Protein 3ORJ (pdb70)

CATH classification: 2.60.40.10 (+1 more: 2.60.40.10)

B-factor: mean 61.46, std 26.04, range [21.74, 160.17]

Radius of gyration: 27.43 Å; Cα contacts (8 Å, |Δi|>4): 1087; chains: 1; bounding box: 49×44×92 Å

Nearest PDB structures (foldseek):
  3orj-assembly1_A  TM=1.002E+00  e=1.868E-91  Bacteroides ovatus ATCC 8483
  6d2y-assembly1_A  TM=6.689E-01  e=2.861E-20  Segatella baroniae B14
  5e7g-assembly1_A  TM=4.702E-01  e=6.799E-18  Bacteroides ovatus ATCC 8483
  8v2a-assembly1_C  TM=4.399E-01  e=8.830E-04  Homo sapiens
  1tme-assembly1_1  TM=2.461E-01  e=1.144E+00  Theiler's encephalomyelitis virus (STRAIN DA)

Solvent-accessible surface area: 19318 Å² total

Sequence (424 aa):
DDNGGSSVNITGIYLEDAKSNVPDRLVDFARLGQLIRIEGEGFNGLKKVYINGYNCYFNPVFVSNKSFLVSVNSKVPTTEADENVRNTIRLVKDGGEYVYDFQIRAAAPSITKISNCPNVGEPIIVYGSGLTEIAKVVFPGNVVVTEGIISDLLDGEYFVDPAGVSEEGGSIFVEGSNGGAYSPAYFNYKKGLLLNFDGVGAQGAWGDSESIQTTELESASIGEGNVSQGAYCRLPLERQLPVAAAKNRCAEVWTAGNGTDPDWLTLGVPAETPVAECAIQFEIYVPEPWSESGFLKICGQNGFNGGEWERDCYNYVPWLVDGKIVPFQTTGWQTVTVPFSEFYKSKASSGAWTTFADVTATRASASYANFGFYFENSDITLDKITGASSDKETEFLSKATSVKIYIDNWRVVPLTKPEYTDFPD

Foldseek 3Di:
DLQDADLPDFDFKFWADPPDPCRTHTDQEEAAQTKIKTFAFNCQQWDFKAQLHHTWDFDNVQDHGGIGITHRHNPRDELPRDPVSHQWIKIDGPVGIDIDGGQYAYAAWEWEDKFALADAQFDIKTFTFRQAAWQWKAWAVRRIDRPDKQADSRRGIIHGHPDHDCCFFWMWIQGSRGIFIAFTSRNLNLFFQFFLPPRFAKADDDDDQAADNVRWDAPWDFDRGTRDGIWHKPPGPSLPFPDQAWWSSHKIWTNWPPGGDQSCRSPFHQAAWLQFKWKKKWKAFADWDWLWKWKKWDQFPPDPTPDLAAQIAIGDPLQDPNDGHTDHHRGITMDTGRSCQGNQCVDDPLHGTGVNSSSVCLVPGPTRITIMGIGTRKDFVCSRPPVPPRRPRIRRGGTHDTIMIIRRTGMGGRDTDDDDPDDD

Secondary structure (DSSP, 8-state):
-TT-S----EEEEEEE-TTSSSSEEEESEEETT-EEEEEES--TT--EEEETTEE--B-GGG--SSEEEEE--TT--STTS-TTTTTEEEEEETTEEEEEE-EEE-SPPEEEEES----TT----EEEE--TT--EEEETTTEEE-SS----TTSSB----TT--TT-B--EEEETTEEEE--S-BT-GGGEEE-SSSSS-EE--S------TTS-B-S---SSS---SSBEEES-GGGPSB-TTEEEEEEEEE--TTTSPPGGGSS--TT-BGGGEEEEEEEE--S-B-SS-EEEEESSS---SS--SSSEEEE-TTBSSSSB--B--SS-EEEEEEGGGSGGGG-SSS---BHHHHHHHHHH-S----EEEEEE--EETTTTS-TTTTTT-EE----B---EEEEEEEEEE-------SS--

Structure (mmCIF, N/CA/C/O backbone):
data_3ORJ
#
_entry.id   3ORJ
#
_cell.length_a   58.456
_cell.length_b   71.962
_cell.length_c   120.806
_cell.angle_alpha   90.000
_cell.angle_beta   90.000
_cell.angle_gamma   90.000
#
_symmetry.space_group_name_H-M   'P 21 21 21'
#
loop_
_entity.id
_entity.type
_entity.pdbx_description
1 polymer 'sugar-binding protein'
2 non-polymer 'ZINC ION'
3 non-polymer 'CHLORIDE ION'
4 non-polymer 1,2-ETHANEDIOL
5 water water
#
loop_
_atom_site.group_PDB
_atom_site.id
_atom_site.type_symbol
_atom_site.label_atom_id
_atom_site.label_alt_id
_atom_site.label_comp_id
_atom_site.label_asym_id
_atom_site.label_entity_id
_atom_site.label_seq_id
_atom_site.pdbx_PDB_ins_code
_atom_site.Cartn_x
_atom_site.Cartn_y
_atom_site.Cartn_z
_atom_site.occupancy
_atom_site.B_iso_or_equiv
_atom_site.auth_seq_id
_atom_site.auth_comp_id
_atom_site.auth_asym_id
_atom_site.auth_atom_id
_atom_site.pdbx_PDB_model_num
ATOM 1 N N . ASP A 1 5 ? 50.002 25.630 86.634 1.00 94.28 33 ASP A N 1
ATOM 2 C CA . ASP A 1 5 ? 51.299 24.968 86.759 1.00 93.15 33 ASP A CA 1
ATOM 3 C C . ASP A 1 5 ? 51.386 23.757 85.820 1.00 93.87 33 ASP A C 1
ATOM 4 O O . ASP A 1 5 ? 50.528 22.873 85.855 1.00 93.50 33 ASP A O 1
ATOM 9 N N . ASP A 1 6 ? 52.411 23.749 84.948 1.00 87.95 34 ASP A N 1
ATOM 10 C CA . ASP A 1 6 ? 52.660 22.675 83.980 1.00 84.99 34 ASP A CA 1
ATOM 11 C C . ASP A 1 6 ? 53.272 21.431 84.648 1.00 84.11 34 ASP A C 1
ATOM 12 O O . ASP A 1 6 ? 53.181 20.344 84.078 1.00 81.54 34 ASP A O 1
ATOM 17 N N . ASN A 1 7 ? 53.881 21.587 85.851 1.00 80.28 35 ASN A N 1
ATOM 18 C CA . ASN A 1 7 ? 54.541 20.497 86.583 1.00 79.34 35 ASN A CA 1
ATOM 19 C C . ASN A 1 7 ? 53.605 19.783 87.584 1.00 79.97 35 ASN A C 1
ATOM 20 O O . ASN A 1 7 ? 54.030 18.843 88.266 1.00 79.20 35 ASN A O 1
ATOM 25 N N . GLY A 1 8 ? 52.332 20.174 87.583 1.00 74.71 36 GLY A N 1
ATOM 26 C CA . GLY A 1 8 ? 51.295 19.553 88.397 1.00 74.62 36 GLY A CA 1
ATOM 27 C C . GLY A 1 8 ? 50.689 18.356 87.690 1.00 75.69 36 GLY A C 1
ATOM 28 O O . GLY A 1 8 ? 51.097 18.014 86.579 1.00 73.87 36 GLY A O 1
ATOM 29 N N . GLY A 1 9 ? 49.711 17.724 88.324 1.00 71.74 37 GLY A N 1
ATOM 30 C CA . GLY A 1 9 ? 49.051 16.547 87.768 1.00 70.45 37 GLY A CA 1
ATOM 31 C C . GLY A 1 9 ? 49.530 15.242 88.379 1.00 72.75 37 GLY A C 1
ATOM 32 O O . GLY A 1 9 ? 50.466 15.225 89.197 1.00 71.72 37 GLY A O 1
ATOM 33 N N . SER A 1 10 ? 48.886 14.129 87.973 1.00 68.29 38 SER A N 1
ATOM 34 C CA . SER A 1 10 ? 49.203 12.787 88.464 1.00 68.67 38 SER A CA 1
ATOM 35 C C . SER A 1 10 ? 50.505 12.234 87.867 1.00 69.89 38 SER A C 1
ATOM 36 O O . SER A 1 10 ? 51.080 12.831 86.962 1.00 67.43 38 SER A O 1
ATOM 39 N N . SER A 1 11 ? 50.955 11.092 88.406 1.00 67.20 39 SER A N 1
ATOM 40 C CA . SER A 1 11 ? 52.139 10.326 88.013 1.00 66.17 39 SER A CA 1
ATOM 41 C C . SER A 1 11 ? 51.756 9.234 87.000 1.00 68.94 39 SER A C 1
ATOM 42 O O . SER A 1 11 ? 52.627 8.522 86.497 1.00 69.76 39 SER A O 1
ATOM 45 N N . VAL A 1 12 ? 50.454 9.091 86.715 1.00 63.21 40 VAL A N 1
ATOM 46 C CA . VAL A 1 12 ? 49.976 8.081 85.782 1.00 61.96 40 VAL A CA 1
ATOM 47 C C . VAL A 1 12 ? 49.895 8.740 84.414 1.00 59.92 40 VAL A C 1
ATOM 48 O O . VAL A 1 12 ? 49.172 9.728 84.247 1.00 59.81 40 VAL A O 1
ATOM 60 N N . ASN A 1 14 ? 49.094 9.885 80.716 1.00 45.70 42 ASN A N 1
ATOM 61 C CA . ASN A 1 14 ? 47.868 10.043 79.964 1.00 44.79 42 ASN A CA 1
ATOM 62 C C . ASN A 1 14 ? 48.056 11.070 78.867 1.00 45.89 42 ASN A C 1
ATOM 63 O O . ASN A 1 14 ? 48.642 12.108 79.131 1.00 47.00 42 ASN A O 1
ATOM 68 N N . ILE A 1 15 ? 47.553 10.815 77.656 1.00 40.74 43 ILE A N 1
ATOM 69 C CA . ILE A 1 15 ? 47.629 11.811 76.569 1.00 39.17 43 ILE A CA 1
ATOM 70 C C . ILE A 1 15 ? 46.218 12.354 76.340 1.00 47.47 43 ILE A C 1
ATOM 71 O O . ILE A 1 15 ? 45.321 11.565 76.082 1.00 48.54 43 ILE A O 1
ATOM 76 N N . THR A 1 16 ? 46.024 13.692 76.396 1.00 47.02 44 THR A N 1
ATOM 77 C CA . THR A 1 16 ? 44.706 14.307 76.176 1.00 47.91 44 THR A CA 1
ATOM 78 C C . THR A 1 16 ? 44.572 14.879 74.773 1.00 50.87 44 THR A C 1
ATOM 79 O O . THR A 1 16 ? 43.476 14.860 74.216 1.00 52.53 44 THR A O 1
ATOM 83 N N . GLY A 1 17 ? 45.679 15.346 74.203 1.00 45.44 45 GLY A N 1
ATOM 84 C CA . GLY A 1 17 ? 45.703 15.910 72.860 1.00 42.99 45 GLY A CA 1
ATOM 85 C C . GLY A 1 17 ? 47.111 16.022 72.326 1.00 45.60 45 GLY A C 1
ATOM 86 O O . GLY A 1 17 ? 48.057 16.060 73.104 1.00 47.08 45 GLY A O 1
ATOM 87 N N . ILE A 1 18 ? 47.255 16.041 70.996 1.00 40.47 46 ILE A N 1
ATOM 88 C CA . ILE A 1 18 ? 48.521 16.216 70.285 1.00 39.62 46 ILE A CA 1
ATOM 89 C C . ILE A 1 18 ? 48.351 17.431 69.394 1.00 43.24 46 ILE A C 1
ATOM 90 O O . ILE A 1 18 ? 47.311 17.586 68.751 1.00 42.41 46 ILE A O 1
ATOM 95 N N . TYR A 1 19 ? 49.344 18.328 69.440 1.00 39.92 47 TYR A N 1
ATOM 96 C CA . TYR A 1 19 ? 49.376 19.606 68.723 1.00 39.51 47 TYR A CA 1
ATOM 97 C C . TYR A 1 19 ? 50.530 19.658 67.712 1.00 41.10 47 TYR A C 1
ATOM 98 O O . TYR A 1 19 ? 51.582 19.092 67.965 1.00 40.84 47 TYR A O 1
ATOM 107 N N . LEU A 1 20 ? 50.364 20.381 66.608 1.00 36.71 48 LEU A N 1
ATOM 108 C CA . LEU A 1 20 ? 51.444 20.546 65.629 1.00 35.31 48 LEU A CA 1
ATOM 109 C C . LEU A 1 20 ? 52.060 21.872 65.883 1.00 43.71 48 LEU A C 1
ATOM 110 O O . LEU A 1 20 ? 51.333 22.856 65.971 1.00 43.81 48 LEU A O 1
ATOM 115 N N . GLU A 1 21 ? 53.396 21.912 66.023 1.00 44.57 49 GLU A N 1
ATOM 116 C CA . GLU A 1 21 ? 54.138 23.150 66.233 1.00 47.01 49 GLU A CA 1
ATOM 117 C C . GLU A 1 21 ? 54.683 23.606 64.908 1.00 53.57 49 GLU A C 1
ATOM 118 O O . GLU A 1 21 ? 55.478 22.896 64.298 1.00 52.54 49 GLU A O 1
ATOM 124 N N . ASP A 1 22 ? 54.194 24.749 64.420 1.00 53.64 50 ASP A N 1
ATOM 125 C CA . ASP A 1 22 ? 54.623 25.304 63.149 1.00 56.26 50 ASP A CA 1
ATOM 126 C C . ASP A 1 22 ? 54.662 26.811 63.255 1.00 68.23 50 ASP A C 1
ATOM 127 O O . ASP A 1 22 ? 53.610 27.453 63.290 1.00 69.23 50 ASP A O 1
ATOM 132 N N . ALA A 1 23 ? 55.885 27.374 63.308 1.00 69.74 51 ALA A N 1
ATOM 133 C CA . ALA A 1 23 ? 56.133 28.822 63.406 1.00 73.11 51 ALA A CA 1
ATOM 134 C C . ALA A 1 23 ? 55.526 29.588 62.216 1.00 80.55 51 ALA A C 1
ATOM 135 O O . ALA A 1 23 ? 55.042 30.710 62.393 1.00 83.18 51 ALA A O 1
ATOM 137 N N . LYS A 1 24 ? 55.525 28.956 61.027 1.00 75.85 52 LYS A N 1
ATOM 138 C CA . LYS A 1 24 ? 55.016 29.498 59.769 1.00 76.76 52 LYS A CA 1
ATOM 139 C C . LYS A 1 24 ? 53.495 29.244 59.585 1.00 79.36 52 LYS A C 1
ATOM 140 O O . LYS A 1 24 ? 53.004 29.296 58.449 1.00 78.92 52 LYS A O 1
ATOM 146 N N . SER A 1 25 ? 52.752 28.983 60.682 1.00 74.29 53 SER A N 1
ATOM 147 C CA . SER A 1 25 ? 51.317 28.706 60.586 1.00 72.92 53 SER A CA 1
ATOM 148 C C . SER A 1 25 ? 50.482 29.736 61.330 1.00 78.01 53 SER A C 1
ATOM 149 O O . SER A 1 25 ? 50.933 30.304 62.330 1.00 77.69 53 SER A O 1
ATOM 152 N N . ASN A 1 26 ? 49.238 29.950 60.826 1.00 75.16 54 ASN A N 1
ATOM 153 C CA . ASN A 1 26 ? 48.226 30.862 61.382 1.00 76.22 54 ASN A CA 1
ATOM 154 C C . ASN A 1 26 ? 47.802 30.389 62.795 1.00 76.76 54 ASN A C 1
ATOM 155 O O . ASN A 1 26 ? 47.503 31.212 63.670 1.00 78.30 54 ASN A O 1
ATOM 160 N N . VAL A 1 27 ? 47.803 29.054 63.005 1.00 68.57 55 VAL A N 1
ATOM 161 C CA . VAL A 1 27 ? 47.569 28.390 64.288 1.00 66.17 55 VAL A CA 1
ATOM 162 C C . VAL A 1 27 ? 48.907 27.706 64.575 1.00 67.28 55 VAL A C 1
ATOM 163 O O . VAL A 1 27 ? 49.152 26.603 64.071 1.00 65.05 55 VAL A O 1
ATOM 167 N N . PRO A 1 28 ? 49.853 28.418 65.231 1.00 63.64 56 PRO A N 1
ATOM 168 C CA . PRO A 1 28 ? 51.195 27.842 65.419 1.00 61.35 56 PRO A CA 1
ATOM 169 C C . PRO A 1 28 ? 51.226 26.644 66.378 1.00 59.68 56 PRO A C 1
ATOM 170 O O . PRO A 1 28 ? 52.143 25.851 66.266 1.00 58.44 56 PRO A O 1
ATOM 174 N N . ASP A 1 29 ? 50.240 26.513 67.289 1.00 53.94 57 ASP A N 1
ATOM 175 C CA . ASP A 1 29 ? 50.032 25.394 68.224 1.00 51.39 57 ASP A CA 1
ATOM 176 C C . ASP A 1 29 ? 48.614 24.891 67.918 1.00 54.36 57 ASP A C 1
ATOM 177 O O . ASP A 1 29 ? 47.628 25.377 68.488 1.00 57.00 57 ASP A O 1
ATOM 182 N N . ARG A 1 30 ? 48.516 23.983 66.928 1.00 47.82 58 ARG A N 1
ATOM 183 C CA . ARG A 1 30 ? 47.250 23.460 66.401 1.00 46.34 58 ARG A CA 1
ATOM 184 C C . ARG A 1 30 ? 46.938 22.038 66.840 1.00 47.78 58 ARG A C 1
ATOM 185 O O . ARG A 1 30 ? 47.708 21.144 66.509 1.00 47.59 58 ARG A O 1
ATOM 193 N N . LEU A 1 31 ? 45.747 21.816 67.458 1.00 42.98 59 LEU A N 1
ATOM 194 C CA . LEU A 1 31 ? 45.258 20.491 67.842 1.00 41.87 59 LEU A CA 1
ATOM 195 C C . LEU A 1 31 ? 44.976 19.699 66.577 1.00 45.87 59 LEU A C 1
ATOM 196 O O . LEU A 1 31 ? 44.198 20.154 65.737 1.00 48.30 59 LEU A O 1
ATOM 201 N N . VAL A 1 32 ? 45.661 18.552 66.410 1.00 39.51 60 VAL A N 1
ATOM 202 C CA . VAL A 1 32 ? 45.624 17.687 65.209 1.00 36.21 60 VAL A CA 1
ATOM 203 C C . VAL A 1 32 ? 45.265 16.219 65.531 1.00 38.88 60 VAL A C 1
ATOM 204 O O . VAL A 1 32 ? 45.450 15.758 66.658 1.00 38.08 60 VAL A O 1
ATOM 208 N N . ASP A 1 33 ? 44.751 15.492 64.522 1.00 37.30 61 ASP A N 1
ATOM 209 C CA . ASP A 1 33 ? 44.327 14.091 64.612 1.00 38.50 61 ASP A CA 1
ATOM 210 C C . ASP A 1 33 ? 45.298 13.138 63.915 1.00 40.01 61 ASP A C 1
ATOM 211 O O . ASP A 1 33 ? 45.070 11.925 63.878 1.00 39.11 61 ASP A O 1
ATOM 216 N N . PHE A 1 34 ? 46.364 13.697 63.339 1.00 33.98 62 PHE A N 1
ATOM 217 C CA . PHE A 1 34 ? 47.446 12.984 62.684 1.00 32.41 62 PHE A CA 1
ATOM 218 C C . PHE A 1 34 ? 48.664 13.874 62.714 1.00 36.13 62 PHE A C 1
ATOM 219 O O . PHE A 1 34 ? 48.539 15.091 62.862 1.00 35.49 62 PHE A O 1
ATOM 227 N N . ALA A 1 35 ? 49.825 13.282 62.452 1.00 33.58 63 ALA A N 1
ATOM 228 C CA . ALA A 1 35 ? 51.097 13.963 62.325 1.00 32.90 63 ALA A CA 1
ATOM 229 C C . ALA A 1 35 ? 51.815 13.351 61.144 1.00 37.21 63 ALA A C 1
ATOM 230 O O . ALA A 1 35 ? 51.572 12.183 60.819 1.00 36.82 63 ALA A O 1
ATOM 232 N N . ARG A 1 36 ? 52.652 14.148 60.464 1.00 33.93 64 ARG A N 1
ATOM 233 C CA . ARG A 1 36 ? 53.447 13.712 59.315 1.00 32.37 64 ARG A CA 1
ATOM 234 C C . ARG A 1 36 ? 54.892 13.628 59.713 1.00 36.49 64 ARG A C 1
ATOM 235 O O . ARG A 1 36 ? 55.308 14.288 60.677 1.00 37.15 64 ARG A O 1
ATOM 243 N N . LEU A 1 37 ? 55.660 12.828 58.992 1.00 33.46 65 LEU A N 1
ATOM 244 C CA . LEU A 1 37 ? 57.108 12.720 59.199 1.00 35.51 65 LEU A CA 1
ATOM 245 C C . LEU A 1 37 ? 57.791 14.107 59.145 1.00 39.75 65 LEU A C 1
ATOM 246 O O . LEU A 1 37 ? 57.383 14.975 58.362 1.00 40.07 65 LEU A O 1
ATOM 251 N N . GLY A 1 38 ? 58.784 14.308 60.000 1.00 34.72 66 GLY A N 1
ATOM 252 C CA . GLY A 1 38 ? 59.511 15.565 60.112 1.00 34.21 66 GLY A CA 1
ATOM 253 C C . GLY A 1 38 ? 58.823 16.628 60.952 1.00 40.05 66 GLY A C 1
ATOM 254 O O . GLY A 1 38 ? 59.440 17.640 61.264 1.00 42.33 66 GLY A O 1
ATOM 255 N N . GLN A 1 39 ? 57.545 16.427 61.344 1.00 36.46 67 GLN A N 1
ATOM 256 C CA . GLN A 1 39 ? 56.804 17.414 62.131 1.00 35.25 67 GLN A CA 1
ATOM 257 C C . GLN A 1 39 ? 57.173 17.402 63.607 1.00 39.75 67 GLN A C 1
ATOM 258 O O . GLN A 1 39 ? 57.499 16.355 64.164 1.00 39.16 67 GLN A O 1
ATOM 264 N N . LEU A 1 40 ? 57.107 18.579 64.233 1.00 35.95 68 LEU A N 1
ATOM 265 C CA . LEU A 1 40 ? 57.310 18.713 65.653 1.00 36.04 68 LEU A CA 1
ATOM 266 C C . LEU A 1 40 ? 55.958 18.746 66.292 1.00 36.18 68 LEU A C 1
ATOM 267 O O . LEU A 1 40 ? 55.138 19.598 65.951 1.00 34.81 68 LEU A O 1
ATOM 272 N N . ILE A 1 41 ? 55.685 17.784 67.174 1.00 32.66 69 ILE A N 1
ATOM 273 C CA . ILE A 1 41 ? 54.394 17.727 67.856 1.00 32.00 69 ILE A CA 1
ATOM 274 C C . ILE A 1 41 ? 54.567 17.994 69.345 1.00 37.77 69 ILE A C 1
ATOM 275 O O . ILE A 1 41 ? 55.634 17.745 69.905 1.00 36.35 69 ILE A O 1
ATOM 280 N N . ARG A 1 42 ? 53.521 18.566 69.963 1.00 34.40 70 ARG A N 1
ATOM 281 C CA . ARG A 1 42 ? 53.485 18.806 71.381 1.00 34.06 70 ARG A CA 1
ATOM 282 C C . ARG A 1 42 ? 52.481 17.841 71.908 1.00 39.03 70 ARG A C 1
ATOM 283 O O . ARG A 1 42 ? 51.351 17.848 71.447 1.00 38.73 70 ARG A O 1
ATOM 291 N N . ILE A 1 43 ? 52.899 16.971 72.836 1.00 37.78 71 ILE A N 1
ATOM 292 C CA . ILE A 1 43 ? 52.033 15.968 73.413 1.00 37.52 71 ILE A CA 1
ATOM 293 C C . ILE A 1 43 ? 51.599 16.493 74.766 1.00 43.49 71 ILE A C 1
ATOM 294 O O . ILE A 1 43 ? 52.425 16.815 75.617 1.00 43.60 71 ILE A O 1
ATOM 299 N N . GLU A 1 44 ? 50.283 16.636 74.924 1.00 41.89 72 GLU A N 1
ATOM 300 C CA . GLU A 1 44 ? 49.655 17.196 76.111 1.00 42.99 72 GLU A CA 1
ATOM 301 C C . GLU A 1 44 ? 48.924 16.114 76.879 1.00 47.80 72 GLU A C 1
ATOM 302 O O . GLU A 1 44 ? 48.297 15.243 76.275 1.00 46.89 72 GLU A O 1
ATOM 308 N N . GLY A 1 45 ? 49.009 16.178 78.208 1.00 45.93 73 GLY A N 1
ATOM 309 C CA . GLY A 1 45 ? 48.381 15.204 79.084 1.00 46.67 73 GLY A CA 1
ATOM 310 C C . GLY A 1 45 ? 48.820 15.302 80.526 1.00 52.60 73 GLY A C 1
ATOM 311 O O . GLY A 1 45 ? 48.699 16.366 81.139 1.00 54.75 73 GLY A O 1
ATOM 312 N N . GLU A 1 46 ? 49.333 14.180 81.077 1.00 47.88 74 GLU A N 1
ATOM 313 C CA . GLU A 1 46 ? 49.757 14.040 82.469 1.00 47.69 74 GLU A CA 1
ATOM 314 C C . GLU A 1 46 ? 50.802 12.946 82.655 1.00 48.91 74 GLU A C 1
ATOM 315 O O . GLU A 1 46 ? 50.877 12.046 81.824 1.00 48.17 74 GLU A O 1
ATOM 321 N N . GLY A 1 47 ? 51.542 13.007 83.770 1.00 44.95 75 GLY A N 1
ATOM 322 C CA . GLY A 1 47 ? 52.550 12.030 84.190 1.00 45.01 75 GLY A CA 1
ATOM 323 C C . GLY A 1 47 ? 53.812 11.906 83.361 1.00 49.40 75 GLY A C 1
ATOM 324 O O . GLY A 1 47 ? 54.504 10.887 83.444 1.00 49.87 75 GLY A O 1
ATOM 325 N N . PHE A 1 48 ? 54.126 12.939 82.561 1.00 44.17 76 PHE A N 1
ATOM 326 C CA . PHE A 1 48 ? 55.282 12.961 81.672 1.00 42.23 76 PHE A CA 1
ATOM 327 C C . PHE A 1 48 ? 56.608 13.202 82.403 1.00 47.73 76 PHE A C 1
ATOM 328 O O . PHE A 1 48 ? 57.661 12.929 81.819 1.00 47.38 76 PHE A O 1
ATOM 336 N N . ASN A 1 49 ? 56.586 13.650 83.687 1.00 45.31 77 ASN A N 1
ATOM 337 C CA . ASN A 1 49 ? 57.843 13.862 84.415 1.00 44.42 77 ASN A CA 1
ATOM 338 C C . ASN A 1 49 ? 58.572 12.531 84.537 1.00 48.11 77 ASN A C 1
ATOM 339 O O . ASN A 1 49 ? 57.952 11.514 84.844 1.00 48.15 77 ASN A O 1
ATOM 344 N N . GLY A 1 50 ? 59.861 12.539 84.200 1.00 44.84 78 GLY A N 1
ATOM 345 C CA . GLY A 1 50 ? 60.687 11.337 84.161 1.00 44.80 78 GLY A CA 1
ATOM 346 C C . GLY A 1 50 ? 60.539 10.519 82.882 1.00 46.73 78 GLY A C 1
ATOM 347 O O . GLY A 1 50 ? 60.863 9.336 82.882 1.00 47.93 78 GLY A O 1
ATOM 348 N N . LEU A 1 51 ? 60.027 11.116 81.787 1.00 41.52 79 LEU A N 1
ATOM 349 C CA . LEU A 1 51 ? 59.878 10.429 80.490 1.00 39.19 79 LEU A CA 1
ATOM 350 C C . LEU A 1 51 ? 61.247 9.963 79.995 1.00 43.02 79 LEU A C 1
ATOM 351 O O . LEU A 1 51 ? 62.190 10.755 79.982 1.00 42.43 79 LEU A O 1
ATOM 356 N N . LYS A 1 52 ? 61.362 8.678 79.595 1.00 40.33 80 LYS A N 1
ATOM 357 C CA . LYS A 1 52 ? 62.637 8.117 79.143 1.00 40.50 80 LYS A CA 1
ATOM 358 C C . LYS A 1 52 ? 62.651 7.778 77.664 1.00 43.32 80 LYS A C 1
ATOM 359 O O . LYS A 1 52 ? 63.687 7.974 77.035 1.00 42.54 80 LYS A O 1
ATOM 365 N N . LYS A 1 53 ? 61.544 7.237 77.103 1.00 39.79 81 LYS A N 1
ATOM 366 C CA . LYS A 1 53 ? 61.479 6.887 75.686 1.00 38.72 81 LYS A CA 1
ATOM 367 C C . LYS A 1 53 ? 60.150 7.255 75.087 1.00 43.42 81 LYS A C 1
ATOM 368 O O . LYS A 1 53 ? 59.128 7.280 75.776 1.00 42.80 81 LYS A O 1
ATOM 374 N N . VAL A 1 54 ? 60.189 7.569 73.783 1.00 38.82 82 VAL A N 1
ATOM 375 C CA . VAL A 1 54 ? 59.058 7.847 72.934 1.00 36.81 82 VAL A CA 1
ATOM 376 C C . VAL A 1 54 ? 59.270 7.012 71.705 1.00 39.93 82 VAL A C 1
ATOM 377 O O . VAL A 1 54 ? 60.286 7.170 71.014 1.00 40.48 82 VAL A O 1
ATOM 381 N N . TYR A 1 55 ? 58.331 6.118 71.442 1.00 34.19 83 TYR A N 1
ATOM 382 C CA . TYR A 1 55 ? 58.327 5.302 70.243 1.00 32.96 83 TYR A CA 1
ATOM 383 C C . TYR A 1 55 ? 57.187 5.741 69.388 1.00 36.60 83 TYR A C 1
ATOM 384 O O . TYR A 1 55 ? 56.068 5.860 69.889 1.00 35.70 83 TYR A O 1
ATOM 393 N N . ILE A 1 56 ? 57.447 6.007 68.102 1.00 33.53 84 ILE A N 1
ATOM 394 C CA . ILE A 1 56 ? 56.371 6.362 67.162 1.00 31.36 84 ILE A CA 1
ATOM 395 C C . ILE A 1 56 ? 56.385 5.294 66.134 1.00 34.41 84 ILE A C 1
ATOM 396 O O . ILE A 1 56 ? 57.427 5.062 65.539 1.00 35.41 84 ILE A O 1
ATOM 401 N N . ASN A 1 57 ? 55.266 4.555 65.989 1.00 32.38 85 ASN A N 1
ATOM 402 C CA . ASN A 1 57 ? 55.144 3.390 65.095 1.00 32.88 85 ASN A CA 1
ATOM 403 C C . ASN A 1 57 ? 56.294 2.390 65.389 1.00 38.90 85 ASN A C 1
ATOM 404 O O . ASN A 1 57 ? 56.862 1.799 64.458 1.00 40.24 85 ASN A O 1
ATOM 409 N N . GLY A 1 58 ? 56.616 2.245 66.695 1.00 34.04 86 GLY A N 1
ATOM 410 C CA . GLY A 1 58 ? 57.660 1.369 67.231 1.00 34.15 86 GLY A CA 1
ATOM 411 C C . GLY A 1 58 ? 59.083 1.865 67.038 1.00 40.04 86 GLY A C 1
ATOM 412 O O . GLY A 1 58 ? 60.030 1.158 67.384 1.00 41.81 86 GLY A O 1
ATOM 413 N N . TYR A 1 59 ? 59.263 3.075 66.477 1.00 37.58 87 TYR A N 1
ATOM 414 C CA . TYR A 1 59 ? 60.581 3.650 66.203 1.00 38.31 87 TYR A CA 1
ATOM 415 C C . TYR A 1 59 ? 60.985 4.640 67.319 1.00 41.42 87 TYR A C 1
ATOM 416 O O . TYR A 1 59 ? 60.237 5.569 67.610 1.00 39.42 87 TYR A O 1
ATOM 425 N N . ASN A 1 60 ? 62.150 4.441 67.931 1.00 39.94 88 ASN A N 1
ATOM 426 C CA . ASN A 1 60 ? 62.639 5.308 69.008 1.00 41.58 88 ASN A CA 1
ATOM 427 C C . ASN A 1 60 ? 62.947 6.712 68.455 1.00 47.11 88 ASN A C 1
ATOM 428 O O . ASN A 1 60 ? 63.812 6.878 67.587 1.00 48.71 88 ASN A O 1
ATOM 433 N N . CYS A 1 61 ? 62.187 7.699 68.938 1.00 41.82 89 CYS A N 1
ATOM 434 C CA . CYS A 1 61 ? 62.267 9.102 68.545 1.00 39.20 89 CYS A CA 1
ATOM 435 C C . CYS A 1 61 ? 62.905 9.886 69.645 1.00 43.59 89 CYS A C 1
ATOM 436 O O . CYS A 1 61 ? 62.388 9.896 70.774 1.00 42.15 89 CYS A O 1
ATOM 439 N N . TYR A 1 62 ? 64.010 10.582 69.298 1.00 40.20 90 TYR A N 1
ATOM 440 C CA . TYR A 1 62 ? 64.742 11.450 70.212 1.00 41.20 90 TYR A CA 1
ATOM 441 C C . TYR A 1 62 ? 63.838 12.569 70.687 1.00 40.59 90 TYR A C 1
ATOM 442 O O . TYR A 1 62 ? 63.074 13.117 69.911 1.00 38.31 90 TYR A O 1
ATOM 451 N N . PHE A 1 63 ? 63.944 12.914 71.954 1.00 38.08 91 PHE A N 1
ATOM 452 C CA . PHE A 1 63 ? 63.188 14.028 72.527 1.00 36.50 91 PHE A CA 1
ATOM 453 C C . PHE A 1 63 ? 64.124 14.679 73.476 1.00 41.64 91 PHE A C 1
ATOM 454 O O . PHE A 1 63 ? 64.969 13.995 74.070 1.00 43.35 91 PHE A O 1
ATOM 462 N N . ASN A 1 64 ? 64.011 16.001 73.608 1.00 38.30 92 ASN A N 1
ATOM 463 C CA . ASN A 1 64 ? 64.839 16.778 74.519 1.00 37.74 92 ASN A CA 1
ATOM 464 C C . ASN A 1 64 ? 64.194 16.712 75.916 1.00 39.40 92 ASN A C 1
ATOM 465 O O . ASN A 1 64 ? 63.089 17.228 76.091 1.00 39.14 92 ASN A O 1
ATOM 470 N N . PRO A 1 65 ? 64.845 16.093 76.925 1.00 36.19 93 PRO A N 1
ATOM 471 C CA . PRO A 1 65 ? 64.213 16.012 78.265 1.00 36.13 93 PRO A CA 1
ATOM 472 C C . PRO A 1 65 ? 63.986 17.361 78.961 1.00 42.09 93 PRO A C 1
ATOM 473 O O . PRO A 1 65 ? 63.175 17.422 79.870 1.00 43.31 93 PRO A O 1
ATOM 477 N N . VAL A 1 66 ? 64.744 18.416 78.605 1.00 39.10 94 VAL A N 1
ATOM 478 C CA . VAL A 1 66 ? 64.603 19.740 79.221 1.00 38.34 94 VAL A CA 1
ATOM 479 C C . VAL A 1 66 ? 63.266 20.411 78.794 1.00 44.33 94 VAL A C 1
ATOM 480 O O . VAL A 1 66 ? 62.766 21.279 79.511 1.00 44.40 94 VAL A O 1
ATOM 484 N N . PHE A 1 67 ? 62.680 19.985 77.662 1.00 42.26 95 PHE A N 1
ATOM 485 C CA . PHE A 1 67 ? 61.388 20.509 77.172 1.00 42.58 95 PHE A CA 1
ATOM 486 C C . PHE A 1 67 ? 60.209 19.752 77.808 1.00 48.10 95 PHE A C 1
ATOM 487 O O . PHE A 1 67 ? 59.054 20.117 77.586 1.00 49.36 95 PHE A O 1
ATOM 495 N N . VAL A 1 68 ? 60.497 18.718 78.626 1.00 44.60 96 VAL A N 1
ATOM 496 C CA . VAL A 1 68 ? 59.459 17.929 79.299 1.00 43.82 96 VAL A CA 1
ATOM 497 C C . VAL A 1 68 ? 58.959 18.600 80.605 1.00 50.59 96 VAL A C 1
ATOM 498 O O . VAL A 1 68 ? 59.746 18.862 81.516 1.00 52.53 96 VAL A O 1
ATOM 502 N N . SER A 1 69 ? 57.638 18.835 80.687 1.00 46.61 97 SER A N 1
ATOM 503 C CA . SER A 1 69 ? 56.898 19.257 81.891 1.00 46.43 97 SER A CA 1
ATOM 504 C C . SER A 1 69 ? 55.935 18.096 82.194 1.00 46.72 97 SER A C 1
ATOM 505 O O . SER A 1 69 ? 55.780 17.209 81.342 1.00 44.44 97 SER A O 1
ATOM 508 N N . ASN A 1 70 ? 55.343 18.033 83.379 1.00 42.72 98 ASN A N 1
ATOM 509 C CA . ASN A 1 70 ? 54.507 16.872 83.710 1.00 42.86 98 ASN A CA 1
ATOM 510 C C . ASN A 1 70 ? 53.251 16.753 82.817 1.00 48.45 98 ASN A C 1
ATOM 511 O O . ASN A 1 70 ? 52.742 15.638 82.628 1.00 49.35 98 ASN A O 1
ATOM 516 N N . LYS A 1 71 ? 52.810 17.866 82.206 1.00 45.36 99 LYS A N 1
ATOM 517 C CA . LYS A 1 71 ? 51.602 17.897 81.374 1.00 44.91 99 LYS A CA 1
ATOM 518 C C . LYS A 1 71 ? 51.881 18.062 79.872 1.00 45.89 99 LYS A C 1
ATOM 519 O O . LYS A 1 71 ? 50.967 17.944 79.068 1.00 44.76 99 LYS A O 1
ATOM 525 N N . SER A 1 72 ? 53.119 18.358 79.491 1.00 43.80 100 SER A N 1
ATOM 526 C CA . SER A 1 72 ? 53.464 18.625 78.097 1.00 41.67 100 SER A CA 1
ATOM 527 C C . SER A 1 72 ? 54.916 18.382 77.782 1.00 43.09 100 SER A C 1
ATOM 528 O O . SER A 1 72 ? 55.785 18.755 78.565 1.00 45.80 100 SER A O 1
ATOM 531 N N . PHE A 1 73 ? 55.183 17.870 76.569 1.00 37.88 101 PHE A N 1
ATOM 532 C CA . PHE A 1 73 ? 56.525 17.712 76.041 1.00 36.33 101 PHE A CA 1
ATOM 533 C C . PHE A 1 73 ? 56.512 17.788 74.507 1.00 40.23 101 PHE A C 1
ATOM 534 O O . PHE A 1 73 ? 55.465 17.590 73.867 1.00 39.67 101 PHE A O 1
ATOM 542 N N . LEU A 1 74 ? 57.692 18.063 73.915 1.00 38.12 102 LEU A N 1
ATOM 543 C CA . LEU A 1 74 ? 57.851 18.165 72.470 1.00 37.40 102 LEU A CA 1
ATOM 544 C C . LEU A 1 74 ? 58.643 17.013 71.892 1.00 38.52 102 LEU A C 1
ATOM 545 O O . LEU A 1 74 ? 59.690 16.645 72.419 1.00 38.88 102 LEU A O 1
ATOM 550 N N . VAL A 1 75 ? 58.184 16.481 70.770 1.00 31.74 103 VAL A N 1
ATOM 551 C CA . VAL A 1 75 ? 58.938 15.434 70.094 1.00 31.04 103 VAL A CA 1
ATOM 552 C C . VAL A 1 75 ? 58.783 15.627 68.577 1.00 37.06 103 VAL A C 1
ATOM 553 O O . VAL A 1 75 ? 57.717 15.984 68.070 1.00 35.58 103 VAL A O 1
ATOM 557 N N . SER A 1 76 ? 59.877 15.438 67.876 1.00 36.75 104 SER A N 1
ATOM 558 C CA . SER A 1 76 ? 59.892 15.443 66.429 1.00 36.36 104 SER A CA 1
ATOM 559 C C . SER A 1 76 ? 59.598 14.030 65.927 1.00 40.07 104 SER A C 1
ATOM 560 O O . SER A 1 76 ? 60.188 13.066 66.434 1.00 40.64 104 SER A O 1
ATOM 563 N N . VAL A 1 77 ? 58.697 13.907 64.928 1.00 35.88 105 VAL A N 1
ATOM 564 C CA . VAL A 1 77 ? 58.374 12.653 64.254 1.00 34.23 105 VAL A CA 1
ATOM 565 C C . VAL A 1 77 ? 59.525 12.437 63.248 1.00 40.62 105 VAL A C 1
ATOM 566 O O . VAL A 1 77 ? 59.525 13.010 62.152 1.00 38.32 105 VAL A O 1
ATOM 570 N N . ASN A 1 78 ? 60.544 11.669 63.684 1.00 37.38 106 ASN A N 1
ATOM 571 C CA . ASN A 1 78 ? 61.751 11.346 62.948 1.00 37.17 106 ASN A CA 1
ATOM 572 C C . ASN A 1 78 ? 61.425 10.880 61.522 1.00 41.76 106 ASN A C 1
ATOM 573 O O . ASN A 1 78 ? 60.475 10.123 61.308 1.00 39.81 106 ASN A O 1
ATOM 578 N N . SER A 1 79 ? 62.241 11.343 60.538 1.00 40.09 107 SER A N 1
ATOM 579 C CA . SER A 1 79 ? 62.047 11.048 59.105 1.00 39.48 107 SER A CA 1
ATOM 580 C C . SER A 1 79 ? 62.113 9.559 58.801 1.00 42.47 107 SER A C 1
ATOM 581 O O . SER A 1 79 ? 61.599 9.120 57.768 1.00 42.23 107 SER A O 1
ATOM 584 N N . LYS A 1 80 ? 62.750 8.782 59.693 1.00 41.34 108 LYS A N 1
ATOM 585 C CA . LYS A 1 80 ? 62.942 7.345 59.502 1.00 42.43 108 LYS A CA 1
ATOM 586 C C . LYS A 1 80 ? 61.816 6.499 60.123 1.00 46.34 108 LYS A C 1
ATOM 587 O O . LYS A 1 80 ? 61.863 5.267 60.000 1.00 48.16 108 LYS A O 1
ATOM 593 N N . VAL A 1 81 ? 60.787 7.140 60.736 1.00 40.78 109 VAL A N 1
ATOM 594 C CA . VAL A 1 81 ? 59.629 6.410 61.293 1.00 39.12 109 VAL A CA 1
ATOM 595 C C . VAL A 1 81 ? 58.891 5.674 60.149 1.00 44.75 109 VAL A C 1
ATOM 596 O O . VAL A 1 81 ? 58.481 6.319 59.188 1.00 44.02 109 VAL A O 1
ATOM 600 N N . PRO A 1 82 ? 58.700 4.337 60.225 1.00 43.96 110 PRO A N 1
ATOM 601 C CA . PRO A 1 82 ? 57.946 3.651 59.157 1.00 42.61 110 PRO A CA 1
ATOM 602 C C . PRO A 1 82 ? 56.443 3.933 59.254 1.00 45.31 110 PRO A C 1
ATOM 603 O O . PRO A 1 82 ? 55.931 4.189 60.348 1.00 43.96 110 PRO A O 1
ATOM 607 N N . THR A 1 83 ? 55.745 3.930 58.105 1.00 42.07 111 THR A N 1
ATOM 608 C CA . THR A 1 83 ? 54.305 4.183 58.041 1.00 40.53 111 THR A CA 1
ATOM 609 C C . THR A 1 83 ? 53.641 2.935 57.429 1.00 47.25 111 THR A C 1
ATOM 610 O O . THR A 1 83 ? 53.301 2.010 58.174 1.00 48.07 111 THR A O 1
ATOM 614 N N . THR A 1 84 ? 53.507 2.880 56.091 1.00 44.88 112 THR A N 1
ATOM 615 C CA . THR A 1 84 ? 52.878 1.757 55.384 1.00 45.84 112 THR A CA 1
ATOM 616 C C . THR A 1 84 ? 53.712 0.457 55.518 1.00 51.60 112 THR A C 1
ATOM 617 O O . THR A 1 84 ? 53.140 -0.645 55.422 1.00 52.92 112 THR A O 1
ATOM 621 N N . GLU A 1 85 ? 55.021 0.588 55.842 1.00 47.26 113 GLU A N 1
ATOM 622 C CA . GLU A 1 85 ? 55.906 -0.555 56.067 1.00 49.61 113 GLU A CA 1
ATOM 623 C C . GLU A 1 85 ? 56.146 -0.846 57.573 1.00 54.62 113 GLU A C 1
ATOM 624 O O . GLU A 1 85 ? 56.982 -1.693 57.899 1.00 57.08 113 GLU A O 1
ATOM 630 N N . ALA A 1 86 ? 55.412 -0.163 58.483 1.00 47.51 114 ALA A N 1
ATOM 631 C CA . ALA A 1 86 ? 55.522 -0.417 59.915 1.00 46.82 114 ALA A CA 1
ATOM 632 C C . ALA A 1 86 ? 54.754 -1.682 60.238 1.00 49.32 114 ALA A C 1
ATOM 633 O O . ALA A 1 86 ? 53.776 -1.991 59.550 1.00 47.35 114 ALA A O 1
ATOM 635 N N . ASP A 1 87 ? 55.222 -2.444 61.245 1.00 46.55 115 ASP A N 1
ATOM 636 C CA . ASP A 1 87 ? 54.562 -3.665 61.710 1.00 48.02 115 ASP A CA 1
ATOM 637 C C . ASP A 1 87 ? 53.157 -3.309 62.190 1.00 50.43 115 ASP A C 1
ATOM 638 O O . ASP A 1 87 ? 52.983 -2.347 62.952 1.00 47.88 115 ASP A O 1
ATOM 643 N N . GLU A 1 88 ? 52.158 -4.076 61.737 1.00 49.23 116 GLU A N 1
ATOM 644 C CA . GLU A 1 88 ? 50.743 -3.870 62.047 1.00 49.44 116 GLU A CA 1
ATOM 645 C C . GLU A 1 88 ? 50.496 -3.685 63.553 1.00 52.71 116 GLU A C 1
ATOM 646 O O . GLU A 1 88 ? 49.678 -2.849 63.935 1.00 52.03 116 GLU A O 1
ATOM 648 N N . ASN A 1 89 ? 51.241 -4.415 64.399 1.00 49.40 117 ASN A N 1
ATOM 649 C CA . ASN A 1 89 ? 51.095 -4.344 65.847 1.00 49.93 117 ASN A CA 1
ATOM 650 C C . ASN A 1 89 ? 51.571 -2.989 66.441 1.00 51.75 117 ASN A C 1
ATOM 651 O O . ASN A 1 89 ? 51.217 -2.686 67.574 1.00 51.93 117 ASN A O 1
ATOM 656 N N . VAL A 1 90 ? 52.380 -2.199 65.718 1.00 44.97 118 VAL A N 1
ATOM 657 C CA . VAL A 1 90 ? 52.862 -0.929 66.287 1.00 42.27 118 VAL A CA 1
ATOM 658 C C . VAL A 1 90 ? 52.408 0.241 65.447 1.00 42.91 118 VAL A C 1
ATOM 659 O O . VAL A 1 90 ? 52.577 1.377 65.872 1.00 42.62 118 VAL A O 1
ATOM 663 N N . ARG A 1 91 ? 51.872 -0.027 64.252 1.00 38.57 119 ARG A N 1
ATOM 664 C CA . ARG A 1 91 ? 51.445 1.009 63.331 1.00 38.06 119 ARG A CA 1
ATOM 665 C C . ARG A 1 91 ? 50.377 1.874 63.930 1.00 41.66 119 ARG A C 1
ATOM 666 O O . ARG A 1 91 ? 49.411 1.377 64.520 1.00 42.98 119 ARG A O 1
ATOM 674 N N . ASN A 1 92 ? 50.562 3.186 63.758 1.00 35.92 120 ASN A N 1
ATOM 675 C CA . ASN A 1 92 ? 49.704 4.247 64.269 1.00 34.99 120 ASN A CA 1
ATOM 676 C C . ASN A 1 92 ? 49.656 4.236 65.796 1.00 38.47 120 ASN A C 1
ATOM 677 O O . ASN A 1 92 ? 48.582 4.329 66.391 1.00 38.17 120 ASN A O 1
ATOM 682 N N . THR A 1 93 ? 50.821 4.151 66.427 1.00 36.28 121 THR A N 1
ATOM 683 C CA . THR A 1 93 ? 50.854 4.221 67.888 1.00 37.21 121 THR A CA 1
ATOM 684 C C . THR A 1 93 ? 51.940 5.168 68.355 1.00 39.79 121 THR A C 1
ATOM 685 O O . THR A 1 93 ? 52.930 5.408 67.652 1.00 37.53 121 THR A O 1
ATOM 689 N N . ILE A 1 94 ? 51.750 5.691 69.565 1.00 36.10 122 ILE A N 1
ATOM 690 C CA . ILE A 1 94 ? 52.747 6.460 70.283 1.00 35.26 122 ILE A CA 1
ATOM 691 C C . ILE A 1 94 ? 52.896 5.732 71.596 1.00 40.50 122 ILE A C 1
ATOM 692 O O . ILE A 1 94 ? 51.893 5.552 72.283 1.00 41.32 122 ILE A O 1
ATOM 697 N N . ARG A 1 95 ? 54.098 5.245 71.918 1.00 36.55 123 ARG A N 1
ATOM 698 C CA . ARG A 1 95 ? 54.340 4.570 73.206 1.00 36.02 123 ARG A CA 1
ATOM 699 C C . ARG A 1 95 ? 55.325 5.381 74.011 1.00 40.30 123 ARG A C 1
ATOM 700 O O . ARG A 1 95 ? 56.390 5.746 73.492 1.00 39.25 123 ARG A O 1
ATOM 708 N N . LEU A 1 96 ? 54.992 5.641 75.293 1.00 37.37 124 LEU A N 1
ATOM 709 C CA . LEU A 1 96 ? 55.832 6.401 76.229 1.00 36.94 124 LEU A CA 1
ATOM 710 C C . LEU A 1 96 ? 56.382 5.493 77.279 1.00 42.32 124 LEU A C 1
ATOM 711 O O . LEU A 1 96 ? 55.669 4.613 77.752 1.00 43.16 124 LEU A O 1
ATOM 716 N N . VAL A 1 97 ? 57.660 5.653 77.626 1.00 39.59 125 VAL A N 1
ATOM 717 C CA . VAL A 1 97 ? 58.238 4.793 78.646 1.00 40.71 125 VAL A CA 1
ATOM 718 C C . VAL A 1 97 ? 58.932 5.653 79.675 1.00 47.14 125 VAL A C 1
ATOM 719 O O . VAL A 1 97 ? 59.629 6.590 79.310 1.00 47.52 125 VAL A O 1
ATOM 723 N N . LYS A 1 98 ? 58.723 5.345 80.955 1.00 45.61 126 LYS A N 1
ATOM 724 C CA . LYS A 1 98 ? 59.423 5.920 82.102 1.00 47.30 126 LYS A CA 1
ATOM 725 C C . LYS A 1 98 ? 59.770 4.774 83.060 1.00 54.46 126 LYS A C 1
ATOM 726 O O . LYS A 1 98 ? 59.484 3.615 82.744 1.00 55.74 126 LYS A O 1
ATOM 732 N N . ASP A 1 99 ? 60.447 5.060 84.170 1.00 54.17 127 ASP A N 1
ATOM 733 C CA . ASP A 1 99 ? 60.829 3.989 85.093 1.00 57.68 127 ASP A CA 1
ATOM 734 C C . ASP A 1 99 ? 59.571 3.322 85.728 1.00 61.15 127 ASP A C 1
ATOM 735 O O . ASP A 1 99 ? 59.414 2.092 85.640 1.00 62.15 127 ASP A O 1
ATOM 740 N N . GLY A 1 100 ? 58.651 4.138 86.235 1.00 55.67 128 GLY A N 1
ATOM 741 C CA . GLY A 1 100 ? 57.384 3.650 86.788 1.00 57.74 128 GLY A CA 1
ATOM 742 C C . GLY A 1 100 ? 56.351 2.999 85.851 1.00 62.81 128 GLY A C 1
ATOM 743 O O . GLY A 1 100 ? 55.307 2.536 86.323 1.00 63.55 128 GLY A O 1
ATOM 744 N N . GLY A 1 101 ? 56.593 2.971 84.536 1.00 58.08 129 GLY A N 1
ATOM 745 C CA . GLY A 1 101 ? 55.645 2.349 83.617 1.00 57.25 129 GLY A CA 1
ATOM 746 C C . GLY A 1 101 ? 55.614 2.864 82.199 1.00 58.98 129 GLY A C 1
ATOM 747 O O . GLY A 1 101 ? 56.465 3.662 81.807 1.00 59.34 129 GLY A O 1
ATOM 748 N N . GLU A 1 102 ? 54.650 2.350 81.400 1.00 52.54 130 GLU A N 1
ATOM 749 C CA . GLU A 1 102 ? 54.479 2.717 80.022 1.00 49.99 130 GLU A CA 1
ATOM 750 C C . GLU A 1 102 ? 53.012 3.008 79.669 1.00 50.87 130 GLU A C 1
ATOM 751 O O . GLU A 1 102 ? 52.085 2.677 80.403 1.00 51.87 130 GLU A O 1
ATOM 757 N N . TYR A 1 103 ? 52.838 3.713 78.561 1.00 43.14 131 TYR A N 1
ATOM 758 C CA . TYR A 1 103 ? 51.557 4.187 78.082 1.00 41.84 131 TYR A CA 1
ATOM 759 C C . TYR A 1 103 ? 51.505 4.102 76.565 1.00 44.36 131 TYR A C 1
ATOM 760 O O . TYR A 1 103 ? 52.399 4.644 75.917 1.00 45.03 131 TYR A O 1
ATOM 769 N N . VAL A 1 104 ? 50.462 3.443 75.994 1.00 38.64 132 VAL A N 1
ATOM 770 C CA . VAL A 1 104 ? 50.274 3.327 74.535 1.00 35.93 132 VAL A CA 1
ATOM 771 C C . VAL A 1 104 ? 49.028 4.098 74.100 1.00 40.78 132 VAL A C 1
ATOM 772 O O . VAL A 1 104 ? 47.943 3.983 74.689 1.00 42.22 132 VAL A O 1
ATOM 776 N N . TYR A 1 105 ? 49.194 4.857 73.039 1.00 37.38 133 TYR A N 1
ATOM 777 C CA . TYR A 1 105 ? 48.185 5.746 72.493 1.00 37.28 133 TYR A CA 1
ATOM 778 C C . TYR A 1 105 ? 48.070 5.584 70.971 1.00 43.08 133 TYR A C 1
ATOM 779 O O . TYR A 1 105 ? 49.063 5.674 70.252 1.00 41.45 133 TYR A O 1
ATOM 788 N N . ASP A 1 106 ? 46.842 5.342 70.490 1.00 42.00 134 ASP A N 1
ATOM 789 C CA . ASP A 1 106 ? 46.497 5.215 69.084 1.00 41.07 134 ASP A CA 1
ATOM 790 C C . ASP A 1 106 ? 46.478 6.592 68.447 1.00 44.59 134 ASP A C 1
ATOM 791 O O . ASP A 1 106 ? 45.737 7.454 68.898 1.00 46.60 134 ASP A O 1
ATOM 796 N N . PHE A 1 107 ? 47.301 6.819 67.418 1.00 38.68 135 PHE A N 1
ATOM 797 C CA . PHE A 1 107 ? 47.422 8.108 66.741 1.00 35.32 135 PHE A CA 1
ATOM 798 C C . PHE A 1 107 ? 47.934 7.874 65.323 1.00 36.18 135 PHE A C 1
ATOM 799 O O . PHE A 1 107 ? 48.915 7.156 65.147 1.00 34.65 135 PHE A O 1
ATOM 807 N N . GLN A 1 108 ? 47.292 8.491 64.324 1.00 32.24 136 GLN A N 1
ATOM 808 C CA . GLN A 1 108 ? 47.636 8.306 62.916 1.00 31.99 136 GLN A CA 1
ATOM 809 C C . GLN A 1 108 ? 48.958 9.030 62.531 1.00 35.21 136 GLN A C 1
ATOM 810 O O . GLN A 1 108 ? 49.131 10.218 62.796 1.00 33.94 136 GLN A O 1
ATOM 816 N N . ILE A 1 109 ? 49.885 8.280 61.915 1.00 32.41 137 ILE A N 1
ATOM 817 C CA . ILE A 1 109 ? 51.188 8.787 61.465 1.00 30.89 137 ILE A CA 1
ATOM 818 C C . ILE A 1 109 ? 51.238 8.640 59.963 1.00 35.49 137 ILE A C 1
ATOM 819 O O . ILE A 1 109 ? 51.026 7.548 59.448 1.00 34.89 137 ILE A O 1
ATOM 824 N N . ARG A 1 110 ? 51.521 9.746 59.257 1.00 32.92 138 ARG A N 1
ATOM 825 C CA . ARG A 1 110 ? 51.554 9.787 57.807 1.00 31.88 138 ARG A CA 1
ATOM 826 C C . ARG A 1 110 ? 52.886 10.208 57.298 1.00 37.39 138 ARG A C 1
ATOM 827 O O . ARG A 1 110 ? 53.680 10.807 58.033 1.00 38.29 138 ARG A O 1
ATOM 835 N N . ALA A 1 111 ? 53.122 9.980 56.005 1.00 32.72 139 ALA A N 1
ATOM 836 C CA . ALA A 1 111 ? 54.317 10.561 55.400 1.00 32.79 139 ALA A CA 1
ATOM 837 C C . ALA A 1 111 ? 53.859 11.902 54.806 1.00 34.31 139 ALA A C 1
ATOM 838 O O . ALA A 1 111 ? 52.811 12.417 55.236 1.00 33.54 139 ALA A O 1
ATOM 840 N N . ALA A 1 112 ? 54.583 12.457 53.836 1.00 30.51 140 ALA A N 1
ATOM 841 C CA . ALA A 1 112 ? 54.207 13.727 53.204 1.00 31.32 140 ALA A CA 1
ATOM 842 C C . ALA A 1 112 ? 52.857 13.590 52.505 1.00 35.48 140 ALA A C 1
ATOM 843 O O . ALA A 1 112 ? 52.458 12.469 52.155 1.00 35.82 140 ALA A O 1
ATOM 845 N N . ALA A 1 113 ? 52.112 14.696 52.360 1.00 33.50 141 ALA A N 1
ATOM 846 C CA . ALA A 1 113 ? 50.816 14.652 51.644 1.00 33.53 141 ALA A CA 1
ATOM 847 C C . ALA A 1 113 ? 51.010 14.045 50.230 1.00 36.53 141 ALA A C 1
ATOM 848 O O . ALA A 1 113 ? 52.053 14.283 49.610 1.00 36.78 141 ALA A O 1
ATOM 850 N N . PRO A 1 114 ? 50.050 13.241 49.718 1.00 33.64 142 PRO A N 1
ATOM 851 C CA . PRO A 1 114 ? 50.226 12.659 48.386 1.00 32.51 142 PRO A CA 1
ATOM 852 C C . PRO A 1 114 ? 50.174 13.697 47.259 1.00 35.60 142 PRO A C 1
ATOM 853 O O . PRO A 1 114 ? 49.664 14.823 47.422 1.00 34.22 142 PRO A O 1
ATOM 857 N N . SER A 1 115 ? 50.712 13.306 46.114 1.00 31.66 143 SER A N 1
ATOM 858 C CA . SER A 1 115 ? 50.715 14.127 44.910 1.00 33.01 143 SER A CA 1
ATOM 859 C C . SER A 1 115 ? 50.454 13.276 43.669 1.00 39.21 143 SER A C 1
ATOM 860 O O . SER A 1 115 ? 50.978 12.162 43.565 1.00 38.35 143 SER A O 1
ATOM 863 N N . ILE A 1 116 ? 49.639 13.807 42.728 1.00 35.95 144 ILE A N 1
ATOM 864 C CA . ILE A 1 116 ? 49.373 13.186 41.433 1.00 33.33 144 ILE A CA 1
ATOM 865 C C . ILE A 1 116 ? 49.987 14.106 40.433 1.00 37.07 144 ILE A C 1
ATOM 866 O O . ILE A 1 116 ? 49.628 15.288 40.387 1.00 37.64 144 ILE A O 1
ATOM 871 N N . THR A 1 117 ? 50.961 13.617 39.680 1.00 34.00 145 THR A N 1
ATOM 872 C CA . THR A 1 117 ? 51.633 14.457 38.690 1.00 34.62 145 THR A CA 1
ATOM 873 C C . THR A 1 117 ? 51.288 14.057 37.267 1.00 37.76 145 THR A C 1
ATOM 874 O O . THR A 1 117 ? 51.500 14.849 36.361 1.00 37.26 145 THR A O 1
ATOM 878 N N . LYS A 1 118 ? 50.809 12.812 37.062 1.00 33.51 146 LYS A N 1
ATOM 879 C CA . LYS A 1 118 ? 50.536 12.298 35.728 1.00 33.98 146 LYS A CA 1
ATOM 880 C C . LYS A 1 118 ? 49.516 11.143 35.751 1.00 37.55 146 LYS A C 1
ATOM 881 O O . LYS A 1 118 ? 49.553 10.287 36.637 1.00 37.54 146 LYS A O 1
ATOM 887 N N . ILE A 1 119 ? 48.663 11.091 34.722 1.00 33.15 147 ILE A N 1
ATOM 888 C CA . ILE A 1 119 ? 47.703 9.993 34.461 1.00 29.89 147 ILE A CA 1
ATOM 889 C C . ILE A 1 119 ? 48.132 9.383 33.130 1.00 34.07 147 ILE A C 1
ATOM 890 O O . ILE A 1 119 ? 48.231 10.123 32.166 1.00 34.74 147 ILE A O 1
ATOM 895 N N . SER A 1 120 ? 48.396 8.058 33.065 1.00 30.48 148 SER A N 1
ATOM 896 C CA . SER A 1 120 ? 48.866 7.387 31.852 1.00 32.15 148 SER A CA 1
ATOM 897 C C . SER A 1 120 ? 47.978 7.654 30.606 1.00 39.48 148 SER A C 1
ATOM 898 O O . SER A 1 120 ? 48.505 7.804 29.509 1.00 41.79 148 SER A O 1
ATOM 901 N N . ASN A 1 121 ? 46.633 7.591 30.759 1.00 33.69 149 ASN A N 1
ATOM 902 C CA . ASN A 1 121 ? 45.720 7.780 29.639 1.00 31.63 149 ASN A CA 1
ATOM 903 C C . ASN A 1 121 ? 44.545 8.591 30.155 1.00 34.50 149 ASN A C 1
ATOM 904 O O . ASN A 1 121 ? 43.804 8.142 31.038 1.00 31.60 149 ASN A O 1
ATOM 909 N N . CYS A 1 122 ? 44.448 9.841 29.663 1.00 31.77 150 CYS A N 1
ATOM 910 C CA . CYS A 1 122 ? 43.434 10.808 30.079 1.00 30.57 150 CYS A CA 1
ATOM 911 C C . CYS A 1 122 ? 42.147 10.742 29.245 1.00 35.02 150 CYS A C 1
ATOM 912 O O . CYS A 1 122 ? 41.286 11.605 29.416 1.00 34.23 150 CYS A O 1
ATOM 923 N N . PRO A 1 124 ? 40.423 7.277 28.356 1.00 30.63 152 PRO A N 1
ATOM 924 C CA . PRO A 1 124 ? 40.287 5.822 28.146 1.00 30.24 152 PRO A CA 1
ATOM 925 C C . PRO A 1 124 ? 38.857 5.383 27.873 1.00 34.49 152 PRO A C 1
ATOM 926 O O . PRO A 1 124 ? 37.917 6.173 28.067 1.00 34.15 152 PRO A O 1
ATOM 930 N N . ASN A 1 125 ? 38.684 4.112 27.475 1.00 32.11 153 ASN A N 1
ATOM 931 C CA . ASN A 1 125 ? 37.345 3.527 27.328 1.00 33.98 153 ASN A CA 1
ATOM 932 C C . ASN A 1 125 ? 36.956 2.968 28.657 1.00 36.82 153 ASN A C 1
ATOM 933 O O . ASN A 1 125 ? 37.833 2.645 29.451 1.00 35.91 153 ASN A O 1
ATOM 938 N N . VAL A 1 126 ? 35.652 2.777 28.886 1.00 35.33 154 VAL A N 1
ATOM 939 C CA . VAL A 1 126 ? 35.149 2.162 30.114 1.00 34.68 154 VAL A CA 1
ATOM 940 C C . VAL A 1 126 ? 35.802 0.769 30.262 1.00 38.10 154 VAL A C 1
ATOM 941 O O . VAL A 1 126 ? 35.957 0.061 29.270 1.00 36.70 154 VAL A O 1
ATOM 945 N N . GLY A 1 127 ? 36.258 0.462 31.479 1.00 36.57 155 GLY A N 1
ATOM 946 C CA . GLY A 1 127 ? 36.886 -0.801 31.853 1.00 35.78 155 GLY A CA 1
ATOM 947 C C . GLY A 1 127 ? 38.361 -0.916 31.553 1.00 38.26 155 GLY A C 1
ATOM 948 O O . GLY A 1 127 ? 38.971 -1.924 31.913 1.00 38.61 155 GLY A O 1
ATOM 949 N N . GLU A 1 128 ? 38.952 0.083 30.869 1.00 33.92 156 GLU A N 1
ATOM 950 C CA . GLU A 1 128 ? 40.378 0.057 30.524 1.00 33.21 156 GLU A CA 1
ATOM 951 C C . GLU A 1 128 ? 41.265 0.473 31.703 1.00 41.12 156 GLU A C 1
ATOM 952 O O . GLU A 1 128 ? 40.869 1.342 32.494 1.00 39.22 156 GLU A O 1
ATOM 958 N N . PRO A 1 129 ? 42.512 -0.062 31.760 1.00 40.56 157 PRO A N 1
ATOM 959 C CA . PRO A 1 129 ? 43.417 0.311 32.851 1.00 39.10 157 PRO A CA 1
ATOM 960 C C . PRO A 1 129 ? 43.925 1.733 32.730 1.00 40.99 157 PRO A C 1
ATOM 961 O O . PRO A 1 129 ? 44.134 2.246 31.633 1.00 38.38 157 PRO A O 1
ATOM 965 N N . ILE A 1 130 ? 44.092 2.366 33.890 1.00 36.77 158 ILE A N 1
ATOM 966 C CA . ILE A 1 130 ? 44.649 3.696 34.068 1.00 36.37 158 ILE A CA 1
ATOM 967 C C . ILE A 1 130 ? 45.823 3.536 35.065 1.00 42.99 158 ILE A C 1
ATOM 968 O O . ILE A 1 130 ? 45.711 2.753 36.018 1.00 43.23 158 ILE A O 1
ATOM 973 N N . ILE A 1 131 ? 46.941 4.247 34.838 1.00 38.80 159 ILE A N 1
ATOM 974 C CA . ILE A 1 131 ? 48.054 4.302 35.795 1.00 37.98 159 ILE A CA 1
ATOM 975 C C . ILE A 1 131 ? 48.184 5.755 36.191 1.00 37.42 159 ILE A C 1
ATOM 976 O O . ILE A 1 131 ? 48.261 6.614 35.335 1.00 35.95 159 ILE A O 1
ATOM 981 N N . VAL A 1 132 ? 48.105 6.028 37.487 1.00 32.91 160 VAL A N 1
ATOM 982 C CA . VAL A 1 132 ? 48.223 7.384 38.000 1.00 31.02 160 VAL A CA 1
ATOM 983 C C . VAL A 1 132 ? 49.564 7.479 38.749 1.00 34.11 160 VAL A C 1
ATOM 984 O O . VAL A 1 132 ? 49.798 6.708 39.678 1.00 33.48 160 VAL A O 1
ATOM 988 N N . TYR A 1 133 ? 50.420 8.422 38.349 1.00 31.63 161 TYR A N 1
ATOM 989 C CA . TYR A 1 133 ? 51.756 8.635 38.916 1.00 32.13 161 TYR A CA 1
ATOM 990 C C . TYR A 1 133 ? 51.793 9.831 39.830 1.00 38.88 161 TYR A C 1
ATOM 991 O O . TYR A 1 133 ? 50.977 10.745 39.717 1.00 37.58 161 TYR A O 1
ATOM 1000 N N . GLY A 1 134 ? 52.793 9.827 40.700 1.00 38.04 162 GLY A N 1
ATOM 1001 C CA . GLY A 1 134 ? 53.090 10.901 41.625 1.00 38.04 162 GLY A CA 1
ATOM 1002 C C . GLY A 1 134 ? 53.945 10.410 42.767 1.00 42.76 162 GLY A C 1
ATOM 1003 O O . GLY A 1 134 ? 54.943 9.728 42.539 1.00 44.06 162 GLY A O 1
ATOM 1004 N N . SER A 1 135 ? 53.547 10.747 43.996 1.00 38.42 163 SER A N 1
ATOM 1005 C CA . SER A 1 135 ? 54.255 10.393 45.226 1.00 38.24 163 SER A CA 1
ATOM 1006 C C . SER A 1 135 ? 53.295 10.301 46.363 1.00 42.64 163 SER A C 1
ATOM 1007 O O . SER A 1 135 ? 52.297 11.018 46.396 1.00 42.88 163 SER A O 1
ATOM 1010 N N . GLY A 1 136 ? 53.593 9.383 47.273 1.00 39.30 164 GLY A N 1
ATOM 1011 C CA . GLY A 1 136 ? 52.848 9.140 48.500 1.00 35.95 164 GLY A CA 1
ATOM 1012 C C . GLY A 1 136 ? 51.508 8.506 48.316 1.00 37.92 164 GLY A C 1
ATOM 1013 O O . GLY A 1 136 ? 50.666 8.571 49.230 1.00 37.77 164 GLY A O 1
ATOM 1014 N N . LEU A 1 137 ? 51.331 7.841 47.156 1.00 32.26 165 LEU A N 1
ATOM 1015 C CA . LEU A 1 137 ? 50.088 7.209 46.720 1.00 31.39 165 LEU A CA 1
ATOM 1016 C C . LEU A 1 137 ? 49.982 5.792 47.242 1.00 38.91 165 LEU A C 1
ATOM 1017 O O . LEU A 1 137 ? 49.564 4.876 46.525 1.00 38.34 165 LEU A O 1
ATOM 1022 N N . THR A 1 138 ? 50.332 5.622 48.539 1.00 36.97 166 THR A N 1
ATOM 1023 C CA . THR A 1 138 ? 50.285 4.336 49.228 1.00 36.64 166 THR A CA 1
ATOM 1024 C C . THR A 1 138 ? 48.899 4.106 49.717 1.00 38.74 166 THR A C 1
ATOM 1025 O O . THR A 1 138 ? 48.239 5.055 50.166 1.00 37.52 166 THR A O 1
ATOM 1029 N N . GLU A 1 139 ? 48.476 2.840 49.704 1.00 34.50 167 GLU A N 1
ATOM 1030 C CA . GLU A 1 139 ? 47.191 2.376 50.238 1.00 35.08 167 GLU A CA 1
ATOM 1031 C C . GLU A 1 139 ? 46.013 3.263 49.816 1.00 38.86 167 GLU A C 1
ATOM 1032 O O . GLU A 1 139 ? 45.248 3.726 50.659 1.00 37.62 167 GLU A O 1
ATOM 1038 N N . ILE A 1 140 ? 45.858 3.484 48.500 1.00 35.36 168 ILE A N 1
ATOM 1039 C CA . ILE A 1 140 ? 44.733 4.272 47.990 1.00 32.96 168 ILE A CA 1
ATOM 1040 C C . ILE A 1 140 ? 43.472 3.470 48.227 1.00 37.66 168 ILE A C 1
ATOM 1041 O O . ILE A 1 140 ? 43.414 2.298 47.847 1.00 38.13 168 ILE A O 1
ATOM 1046 N N . ALA A 1 141 ? 42.488 4.082 48.917 1.00 33.90 169 ALA A N 1
ATOM 1047 C CA . ALA A 1 141 ? 41.216 3.437 49.278 1.00 34.13 169 ALA A CA 1
ATOM 1048 C C . ALA A 1 141 ? 40.061 3.907 48.403 1.00 39.31 169 ALA A C 1
ATOM 1049 O O . ALA A 1 141 ? 39.034 3.241 48.327 1.00 41.20 169 ALA A O 1
ATOM 1051 N N . LYS A 1 142 ? 40.184 5.092 47.822 1.00 35.26 170 LYS A N 1
ATOM 1052 C CA . LYS A 1 142 ? 39.108 5.664 47.040 1.00 34.79 170 LYS A CA 1
ATOM 1053 C C . LYS A 1 142 ? 39.669 6.466 45.909 1.00 36.47 170 LYS A C 1
ATOM 1054 O O . LYS A 1 142 ? 40.641 7.187 46.105 1.00 37.47 170 LYS A O 1
ATOM 1060 N N . VAL A 1 143 ? 39.073 6.325 44.723 1.00 30.84 171 VAL A N 1
ATOM 1061 C CA . VAL A 1 143 ? 39.374 7.113 43.524 1.00 28.99 171 VAL A CA 1
ATOM 1062 C C . VAL A 1 143 ? 38.061 7.644 43.037 1.00 33.04 171 VAL A C 1
ATOM 1063 O O . VAL A 1 143 ? 37.113 6.886 42.843 1.00 32.84 171 VAL A O 1
ATOM 1067 N N . VAL A 1 144 ? 37.981 8.964 42.899 1.00 30.12 172 VAL A N 1
ATOM 1068 C CA . VAL A 1 144 ? 36.764 9.632 42.441 1.00 30.18 172 VAL A CA 1
ATOM 1069 C C . VAL A 1 144 ? 37.029 10.300 41.098 1.00 32.50 172 VAL A C 1
ATOM 1070 O O . VAL A 1 144 ? 37.979 11.060 40.963 1.00 31.02 172 VAL A O 1
ATOM 1074 N N . PHE A 1 145 ? 36.138 10.058 40.140 1.00 31.97 173 PHE A N 1
ATOM 1075 C CA . PHE A 1 145 ? 36.240 10.554 38.773 1.00 32.37 173 PHE A CA 1
ATOM 1076 C C . PHE A 1 145 ? 35.244 11.700 38.519 1.00 36.29 173 PHE A C 1
ATOM 1077 O O . PHE A 1 145 ? 34.197 11.756 39.201 1.00 35.99 173 PHE A O 1
ATOM 1085 N N . PRO A 1 146 ? 35.566 12.631 37.570 1.00 34.21 174 PRO A N 1
ATOM 1086 C CA . PRO A 1 146 ? 34.623 13.725 37.235 1.00 35.44 174 PRO A CA 1
ATOM 1087 C C . PRO A 1 146 ? 33.179 13.243 37.116 1.00 40.23 174 PRO A C 1
ATOM 1088 O O . PRO A 1 146 ? 32.916 12.216 36.506 1.00 36.86 174 PRO A O 1
ATOM 1092 N N . GLY A 1 147 ? 32.288 13.932 37.808 1.00 40.95 175 GLY A N 1
ATOM 1093 C CA . GLY A 1 147 ? 30.886 13.549 37.875 1.00 42.46 175 GLY A CA 1
ATOM 1094 C C . GLY A 1 147 ? 30.578 12.781 39.142 1.00 49.42 175 GLY A C 1
ATOM 1095 O O . GLY A 1 147 ? 29.493 12.218 39.261 1.00 52.34 175 GLY A O 1
ATOM 1096 N N . ASN A 1 148 ? 31.539 12.727 40.096 1.00 45.07 176 ASN A N 1
ATOM 1097 C CA . ASN A 1 148 ? 31.388 12.045 41.386 1.00 44.42 176 ASN A CA 1
ATOM 1098 C C . ASN A 1 148 ? 31.179 10.528 41.199 1.00 47.16 176 ASN A C 1
ATOM 1099 O O . ASN A 1 148 ? 30.358 9.902 41.880 1.00 49.42 176 ASN A O 1
ATOM 1104 N N . VAL A 1 149 ? 31.976 9.938 40.317 1.00 40.00 177 VAL A N 1
ATOM 1105 C CA . VAL A 1 149 ? 31.968 8.497 40.090 1.00 38.39 177 VAL A CA 1
ATOM 1106 C C . VAL A 1 149 ? 33.018 7.928 41.035 1.00 40.05 177 VAL A C 1
ATOM 1107 O O . VAL A 1 149 ? 34.199 8.176 40.873 1.00 39.39 177 VAL A O 1
ATOM 1111 N N . VAL A 1 150 ? 32.558 7.250 42.076 1.00 37.73 178 VAL A N 1
ATOM 1112 C CA . VAL A 1 150 ? 33.375 6.729 43.168 1.00 37.09 178 VAL A CA 1
ATOM 1113 C C . VAL A 1 150 ? 33.794 5.273 42.892 1.00 41.84 178 VAL A C 1
ATOM 1114 O O . VAL A 1 150 ? 32.960 4.433 42.548 1.00 43.82 178 VAL A O 1
ATOM 1118 N N . VAL A 1 151 ? 35.093 5.000 43.028 1.00 36.51 179 VAL A N 1
ATOM 1119 C CA . VAL A 1 151 ? 35.691 3.671 42.893 1.00 36.45 179 VAL A CA 1
ATOM 1120 C C . VAL A 1 151 ? 36.456 3.371 44.179 1.00 44.57 179 VAL A C 1
ATOM 1121 O O . VAL A 1 151 ? 37.345 4.148 44.539 1.00 44.18 179 VAL A O 1
ATOM 1125 N N . THR A 1 152 ? 36.107 2.250 44.858 1.00 43.07 180 THR A N 1
ATOM 1126 C CA . THR A 1 152 ? 36.747 1.771 46.084 1.00 44.52 180 THR A CA 1
ATOM 1127 C C . THR A 1 152 ? 37.343 0.368 45.877 1.00 51.92 180 THR A C 1
ATOM 1128 O O . THR A 1 152 ? 38.146 -0.095 46.700 1.00 53.18 180 THR A O 1
ATOM 1132 N N . GLU A 1 153 ? 36.944 -0.305 44.780 1.00 48.96 181 GLU A N 1
ATOM 1133 C CA . GLU A 1 153 ? 37.398 -1.664 44.461 1.00 49.44 181 GLU A CA 1
ATOM 1134 C C . GLU A 1 153 ? 38.361 -1.690 43.270 1.00 49.82 181 GLU A C 1
ATOM 1135 O O . GLU A 1 153 ? 38.250 -0.873 42.360 1.00 46.47 181 GLU A O 1
ATOM 1141 N N . GLY A 1 154 ? 39.293 -2.636 43.294 1.00 47.16 182 GLY A N 1
ATOM 1142 C CA . GLY A 1 154 ? 40.264 -2.818 42.225 1.00 46.61 182 GLY A CA 1
ATOM 1143 C C . GLY A 1 154 ? 41.332 -1.748 42.087 1.00 48.66 182 GLY A C 1
ATOM 1144 O O . GLY A 1 154 ? 41.842 -1.545 40.985 1.00 47.47 182 GLY A O 1
ATOM 1145 N N . ILE A 1 155 ? 41.676 -1.053 43.201 1.00 43.59 183 ILE A N 1
ATOM 1146 C CA . ILE A 1 155 ? 42.758 -0.072 43.253 1.00 40.27 183 ILE A CA 1
ATOM 1147 C C . ILE A 1 155 ? 44.002 -0.780 43.783 1.00 43.79 183 ILE A C 1
ATOM 1148 O O . ILE A 1 155 ? 43.984 -1.252 44.915 1.00 46.90 183 ILE A O 1
ATOM 1153 N N . ILE A 1 156 ? 45.066 -0.842 42.983 1.00 38.17 184 ILE A N 1
ATOM 1154 C CA . ILE A 1 156 ? 46.337 -1.465 43.340 1.00 39.33 184 ILE A CA 1
ATOM 1155 C C . ILE A 1 156 ? 47.353 -0.361 43.482 1.00 42.88 184 ILE A C 1
ATOM 1156 O O . ILE A 1 156 ? 47.651 0.326 42.503 1.00 41.14 184 ILE A O 1
ATOM 1161 N N . SER A 1 157 ? 47.905 -0.193 44.698 1.00 41.15 185 SER A N 1
ATOM 1162 C CA . SER A 1 157 ? 48.865 0.876 44.944 1.00 39.59 185 SER A CA 1
ATOM 1163 C C . SER A 1 157 ? 50.285 0.370 45.036 1.00 44.60 185 SER A C 1
ATOM 1164 O O . SER A 1 157 ? 50.535 -0.732 45.533 1.00 47.16 185 SER A O 1
ATOM 1167 N N . ASP A 1 158 ? 51.220 1.196 44.571 1.00 38.39 186 ASP A N 1
ATOM 1168 C CA . ASP A 1 158 ? 52.634 0.925 44.713 1.00 38.59 186 ASP A CA 1
ATOM 1169 C C . ASP A 1 158 ? 52.983 0.921 46.205 1.00 45.97 186 ASP A C 1
ATOM 1170 O O . ASP A 1 158 ? 52.501 1.785 46.966 1.00 42.70 186 ASP A O 1
ATOM 1175 N N . LEU A 1 159 ? 53.832 -0.049 46.625 1.00 46.71 187 LEU A N 1
ATOM 1176 C CA A LEU A 1 159 ? 54.312 -0.153 48.009 0.50 46.91 187 LEU A CA 1
ATOM 1177 C CA B LEU A 1 159 ? 54.224 -0.105 48.026 0.50 47.12 187 LEU A CA 1
ATOM 1178 C C . LEU A 1 159 ? 55.082 1.113 48.358 1.00 49.84 187 LEU A C 1
ATOM 1179 O O . LEU A 1 159 ? 55.014 1.585 49.487 1.00 49.79 187 LEU A O 1
ATOM 1188 N N . ASP A 1 160 ? 55.768 1.694 47.349 1.00 45.62 188 ASP A N 1
ATOM 1189 C CA . ASP A 1 160 ? 56.586 2.904 47.493 1.00 45.05 188 ASP A CA 1
ATOM 1190 C C . ASP A 1 160 ? 55.802 4.204 47.167 1.00 45.61 188 ASP A C 1
ATOM 1191 O O . ASP A 1 160 ? 56.374 5.313 47.215 1.00 44.03 188 ASP A O 1
ATOM 1196 N N . GLY A 1 161 ? 54.500 4.047 46.907 1.00 39.63 189 GLY A N 1
ATOM 1197 C CA . GLY A 1 161 ? 53.569 5.131 46.604 1.00 37.54 189 GLY A CA 1
ATOM 1198 C C . GLY A 1 161 ? 53.869 6.026 45.415 1.00 40.76 189 GLY A C 1
ATOM 1199 O O . GLY A 1 161 ? 53.434 7.177 45.413 1.00 41.28 189 GLY A O 1
ATOM 1200 N N . GLU A 1 162 ? 54.624 5.532 44.406 1.00 37.41 190 GLU A N 1
ATOM 1201 C CA . GLU A 1 162 ? 54.949 6.302 43.197 1.00 37.91 190 GLU A CA 1
ATOM 1202 C C . GLU A 1 162 ? 53.797 6.265 42.163 1.00 39.64 190 GLU A C 1
ATOM 1203 O O . GLU A 1 162 ? 53.773 7.086 41.252 1.00 37.38 190 GLU A O 1
ATOM 1209 N N . TYR A 1 163 ? 52.877 5.297 42.300 1.00 36.85 191 TYR A N 1
ATOM 1210 C CA . TYR A 1 163 ? 51.749 5.122 41.409 1.00 37.38 191 TYR A CA 1
ATOM 1211 C C . TYR A 1 163 ? 50.688 4.270 42.059 1.00 41.62 191 TYR A C 1
ATOM 1212 O O . TYR A 1 163 ? 50.937 3.655 43.094 1.00 42.46 191 TYR A O 1
ATOM 1221 N N . PHE A 1 164 ? 49.496 4.239 41.436 1.00 36.44 192 PHE A N 1
ATOM 1222 C CA . PHE A 1 164 ? 48.398 3.336 41.695 1.00 34.90 192 PHE A CA 1
ATOM 1223 C C . PHE A 1 164 ? 47.750 2.988 40.342 1.00 38.27 192 PHE A C 1
ATOM 1224 O O . PHE A 1 164 ? 47.887 3.739 39.370 1.00 34.83 192 PHE A O 1
ATOM 1240 N N . VAL A 1 166 ? 44.018 1.577 38.447 1.00 35.72 194 VAL A N 1
ATOM 1241 C CA . VAL A 1 166 ? 42.551 1.480 38.566 1.00 33.78 194 VAL A CA 1
ATOM 1242 C C . VAL A 1 166 ? 41.919 1.425 37.160 1.00 34.55 194 VAL A C 1
ATOM 1243 O O . VAL A 1 166 ? 42.433 2.044 36.257 1.00 35.65 194 VAL A O 1
ATOM 1247 N N . ASP A 1 167 ? 40.824 0.704 36.979 1.00 32.93 195 ASP A N 1
ATOM 1248 C CA . ASP A 1 167 ? 40.117 0.668 35.695 1.00 31.88 195 ASP A CA 1
ATOM 1249 C C . ASP A 1 167 ? 39.163 1.823 35.601 1.00 34.29 195 ASP A C 1
ATOM 1250 O O . ASP A 1 167 ? 38.625 2.291 36.615 1.00 33.09 195 ASP A O 1
ATOM 1263 N N . PRO A 1 169 ? 35.867 3.567 35.294 1.00 36.64 197 PRO A N 1
ATOM 1264 C CA . PRO A 1 169 ? 34.473 3.186 35.554 1.00 37.26 197 PRO A CA 1
ATOM 1265 C C . PRO A 1 169 ? 33.521 3.771 34.495 1.00 41.87 197 PRO A C 1
ATOM 1266 O O . PRO A 1 169 ? 33.895 4.654 33.721 1.00 38.63 197 PRO A O 1
ATOM 1270 N N . ALA A 1 170 ? 32.257 3.322 34.523 1.00 42.62 198 ALA A N 1
ATOM 1271 C CA . ALA A 1 170 ? 31.181 3.859 33.686 1.00 43.45 198 ALA A CA 1
ATOM 1272 C C . ALA A 1 170 ? 30.671 5.171 34.302 1.00 46.38 198 ALA A C 1
ATOM 1273 O O . ALA A 1 170 ? 30.906 5.425 35.480 1.00 44.09 198 ALA A O 1
ATOM 1275 N N . GLY A 1 171 ? 30.000 5.984 33.491 1.00 44.65 199 GLY A N 1
ATOM 1276 C CA . GLY A 1 171 ? 29.352 7.230 33.893 1.00 45.01 199 GLY A CA 1
ATOM 1277 C C . GLY A 1 171 ? 30.214 8.435 34.208 1.00 47.90 199 GLY A C 1
ATOM 1278 O O . GLY A 1 171 ? 29.712 9.392 34.801 1.00 49.18 199 GLY A O 1
ATOM 1279 N N . VAL A 1 172 ? 31.488 8.439 33.797 1.00 42.48 200 VAL A N 1
ATOM 1280 C CA . VAL A 1 172 ? 32.357 9.596 34.069 1.00 40.14 200 VAL A CA 1
ATOM 1281 C C . VAL A 1 172 ? 31.854 10.749 33.197 1.00 46.86 200 VAL A C 1
ATOM 1282 O O . VAL A 1 172 ? 31.466 10.546 32.030 1.00 46.85 200 VAL A O 1
ATOM 1286 N N . SER A 1 173 ? 31.755 11.938 33.817 1.00 44.25 201 SER A N 1
ATOM 1287 C CA . SER A 1 173 ? 31.262 13.140 33.160 1.00 44.98 201 SER A CA 1
ATOM 1288 C C . SER A 1 173 ? 32.102 13.490 31.939 1.00 47.35 201 SER A C 1
ATOM 1289 O O . SER A 1 173 ? 33.324 13.478 32.006 1.00 46.33 201 SER A O 1
ATOM 1292 N N . GLU A 1 174 ? 31.424 13.813 30.837 1.00 45.82 202 GLU A N 1
ATOM 1293 C CA . GLU A 1 174 ? 31.997 14.228 29.559 1.00 46.31 202 GLU A CA 1
ATOM 1294 C C . GLU A 1 174 ? 32.637 15.620 29.666 1.00 47.09 202 GLU A C 1
ATOM 1295 O O . GLU A 1 174 ? 33.432 16.010 28.806 1.00 45.03 202 GLU A O 1
ATOM 1301 N N . GLU A 1 175 ? 32.264 16.369 30.710 1.00 45.51 203 GLU A N 1
ATOM 1302 C CA . GLU A 1 175 ? 32.822 17.684 31.049 1.00 47.70 203 GLU A CA 1
ATOM 1303 C C . GLU A 1 175 ? 34.283 17.532 31.539 1.00 49.86 203 GLU A C 1
ATOM 1304 O O . GLU A 1 175 ? 35.104 18.457 31.424 1.00 50.21 203 GLU A O 1
ATOM 1310 N N . GLY A 1 176 ? 34.577 16.348 32.071 1.00 42.90 204 GLY A N 1
ATOM 1311 C CA . GLY A 1 176 ? 35.891 16.009 32.584 1.00 41.79 204 GLY A CA 1
ATOM 1312 C C . GLY A 1 176 ? 36.286 16.816 33.795 1.00 44.71 204 GLY A C 1
ATOM 1313 O O . GLY A 1 176 ? 35.441 17.459 34.434 1.00 45.94 204 GLY A O 1
ATOM 1314 N N . GLY A 1 177 ? 37.575 16.783 34.099 1.00 37.59 205 GLY A N 1
ATOM 1315 C CA . GLY A 1 177 ? 38.109 17.499 35.243 1.00 35.44 205 GLY A CA 1
ATOM 1316 C C . GLY A 1 177 ? 39.211 16.728 35.908 1.00 34.53 205 GLY A C 1
ATOM 1317 O O . GLY A 1 177 ? 39.896 15.927 35.259 1.00 33.45 205 GLY A O 1
ATOM 1318 N N . SER A 1 178 ? 39.391 16.966 37.213 1.00 29.80 206 SER A N 1
ATOM 1319 C CA . SER A 1 178 ? 40.413 16.270 37.986 1.00 28.20 206 SER A CA 1
ATOM 1320 C C . SER A 1 178 ? 39.940 14.909 38.461 1.00 34.28 206 SER A C 1
ATOM 1321 O O . SER A 1 178 ? 38.732 14.669 38.545 1.00 35.80 206 SER A O 1
ATOM 1324 N N . ILE A 1 179 ? 40.874 14.028 38.824 1.00 30.23 207 ILE A N 1
ATOM 1325 C CA . ILE A 1 179 ? 40.495 12.852 39.589 1.00 29.78 207 ILE A CA 1
ATOM 1326 C C . ILE A 1 179 ? 40.887 13.204 41.023 1.00 32.74 207 ILE A C 1
ATOM 1327 O O . ILE A 1 179 ? 41.732 14.081 41.230 1.00 31.82 207 ILE A O 1
ATOM 1332 N N . PHE A 1 180 ? 40.247 12.578 42.011 1.00 30.52 208 PHE A N 1
ATOM 1333 C CA . PHE A 1 180 ? 40.558 12.788 43.421 1.00 29.57 208 PHE A CA 1
ATOM 1334 C C . PHE A 1 180 ? 40.803 11.448 44.052 1.00 34.90 208 PHE A C 1
ATOM 1335 O O . PHE A 1 180 ? 40.100 10.495 43.707 1.00 34.80 208 PHE A O 1
ATOM 1343 N N . VAL A 1 181 ? 41.789 11.359 44.982 1.00 32.47 209 VAL A N 1
ATOM 1344 C CA . VAL A 1 181 ? 42.086 10.116 45.698 1.00 32.33 209 VAL A CA 1
ATOM 1345 C C . VAL A 1 181 ? 42.259 10.373 47.182 1.00 38.39 209 VAL A C 1
ATOM 1346 O O . VAL A 1 181 ? 42.610 11.474 47.597 1.00 38.68 209 VAL A O 1
ATOM 1350 N N . GLU A 1 182 ? 42.052 9.311 47.950 1.00 35.70 210 GLU A N 1
ATOM 1351 C CA . GLU A 1 182 ? 42.237 9.182 49.382 1.00 35.98 210 GLU A CA 1
ATOM 1352 C C . GLU A 1 182 ? 43.028 7.916 49.638 1.00 41.46 210 GLU A C 1
ATOM 1353 O O . GLU A 1 182 ? 42.633 6.816 49.218 1.00 40.75 210 GLU A O 1
ATOM 1359 N N . GLY A 1 183 ? 44.160 8.107 50.280 1.00 39.25 211 GLY A N 1
ATOM 1360 C CA . GLY A 1 183 ? 45.068 7.041 50.673 1.00 40.42 211 GLY A CA 1
ATOM 1361 C C . GLY A 1 183 ? 45.491 7.247 52.110 1.00 43.67 211 GLY A C 1
ATOM 1362 O O . GLY A 1 183 ? 45.004 8.169 52.777 1.00 41.77 211 GLY A O 1
ATOM 1363 N N . SER A 1 184 ? 46.427 6.410 52.579 1.00 41.81 212 SER A N 1
ATOM 1364 C CA . SER A 1 184 ? 46.943 6.443 53.947 1.00 41.67 212 SER A CA 1
ATOM 1365 C C . SER A 1 184 ? 47.595 7.808 54.272 1.00 44.27 212 SER A C 1
ATOM 1366 O O . SER A 1 184 ? 47.536 8.241 55.420 1.00 45.82 212 SER A O 1
ATOM 1369 N N . ASN A 1 185 ? 48.157 8.505 53.263 1.00 37.33 213 ASN A N 1
ATOM 1370 C CA . ASN A 1 185 ? 48.820 9.790 53.497 1.00 34.46 213 ASN A CA 1
ATOM 1371 C C . ASN A 1 185 ? 47.931 11.003 53.293 1.00 35.04 213 ASN A C 1
ATOM 1372 O O . ASN A 1 185 ? 48.384 12.121 53.521 1.00 34.41 213 ASN A O 1
ATOM 1377 N N . GLY A 1 186 ? 46.662 10.774 52.998 1.00 32.30 214 GLY A N 1
ATOM 1378 C CA . GLY A 1 186 ? 45.665 11.827 52.831 1.00 34.21 214 GLY A CA 1
ATOM 1379 C C . GLY A 1 186 ? 44.993 11.889 51.471 1.00 38.96 214 GLY A C 1
ATOM 1380 O O . GLY A 1 186 ? 44.772 10.860 50.836 1.00 38.08 214 GLY A O 1
ATOM 1381 N N . GLY A 1 187 ? 44.650 13.103 51.045 1.00 36.24 215 GLY A N 1
ATOM 1382 C CA . GLY A 1 187 ? 43.980 13.345 49.773 1.00 35.08 215 GLY A CA 1
ATOM 1383 C C . GLY A 1 187 ? 44.844 14.037 48.737 1.00 36.61 215 GLY A C 1
ATOM 1384 O O . GLY A 1 187 ? 45.797 14.749 49.080 1.00 34.64 215 GLY A O 1
ATOM 1385 N N . ALA A 1 188 ? 44.500 13.834 47.455 1.00 31.71 216 ALA A N 1
ATOM 1386 C CA . ALA A 1 188 ? 45.191 14.465 46.325 1.00 32.84 216 ALA A CA 1
ATOM 1387 C C . ALA A 1 188 ? 44.310 14.555 45.077 1.00 35.69 216 ALA A C 1
ATOM 1388 O O . ALA A 1 188 ? 43.523 13.665 44.776 1.00 35.41 216 ALA A O 1
ATOM 1390 N N . TYR A 1 189 ? 44.498 15.640 44.342 1.00 31.98 217 TYR A N 1
ATOM 1391 C CA . TYR A 1 189 ? 43.896 15.941 43.069 1.00 30.35 217 TYR A CA 1
ATOM 1392 C C . TYR A 1 189 ? 44.914 15.834 41.985 1.00 37.36 217 TYR A C 1
ATOM 1393 O O . TYR A 1 189 ? 46.065 16.278 42.143 1.00 38.46 217 TYR A O 1
ATOM 1402 N N . SER A 1 190 ? 44.467 15.349 40.839 1.00 32.46 218 SER A N 1
ATOM 1403 C CA . SER A 1 190 ? 45.251 15.335 39.639 1.00 31.40 218 SER A CA 1
ATOM 1404 C C . SER A 1 190 ? 45.106 16.688 38.964 1.00 34.67 218 SER A C 1
ATOM 1405 O O . SER A 1 190 ? 44.157 17.418 39.306 1.00 33.76 218 SER A O 1
ATOM 1408 N N . PRO A 1 191 ? 45.894 17.006 37.900 1.00 32.02 219 PRO A N 1
ATOM 1409 C CA . PRO A 1 191 ? 45.554 18.193 37.095 1.00 33.71 219 PRO A CA 1
ATOM 1410 C C . PRO A 1 191 ? 44.161 17.948 36.451 1.00 35.44 219 PRO A C 1
ATOM 1411 O O . PRO A 1 191 ? 43.779 16.790 36.246 1.00 35.77 219 PRO A O 1
ATOM 1415 N N . ALA A 1 192 ? 43.383 19.009 36.203 1.00 31.89 220 ALA A N 1
ATOM 1416 C CA . ALA A 1 192 ? 41.985 18.988 35.707 1.00 33.53 220 ALA A CA 1
ATOM 1417 C C . ALA A 1 192 ? 41.832 18.661 34.194 1.00 40.00 220 ALA A C 1
ATOM 1418 O O . ALA A 1 192 ? 41.025 19.290 33.486 1.00 42.50 220 ALA A O 1
ATOM 1420 N N . TYR A 1 193 ? 42.551 17.639 33.721 1.00 33.87 221 TYR A N 1
ATOM 1421 C CA . TYR A 1 193 ? 42.609 17.287 32.305 1.00 33.39 221 TYR A CA 1
ATOM 1422 C C . TYR A 1 193 ? 42.095 15.872 32.001 1.00 34.53 221 TYR A C 1
ATOM 1423 O O . TYR A 1 193 ? 42.343 15.365 30.910 1.00 32.87 221 TYR A O 1
ATOM 1432 N N . PHE A 1 194 ? 41.418 15.233 32.953 1.00 29.42 222 PHE A N 1
ATOM 1433 C CA . PHE A 1 194 ? 40.956 13.862 32.710 1.00 29.12 222 PHE A CA 1
ATOM 1434 C C . PHE A 1 194 ? 39.600 13.858 32.012 1.00 34.23 222 PHE A C 1
ATOM 1435 O O . PHE A 1 194 ? 38.682 14.555 32.442 1.00 35.35 222 PHE A O 1
ATOM 1443 N N . ASN A 1 195 ? 39.469 13.036 30.976 1.00 33.22 223 ASN A N 1
ATOM 1444 C CA . ASN A 1 195 ? 38.237 12.858 30.160 1.00 35.39 223 ASN A CA 1
ATOM 1445 C C . ASN A 1 195 ? 37.684 14.216 29.699 1.00 41.63 223 ASN A C 1
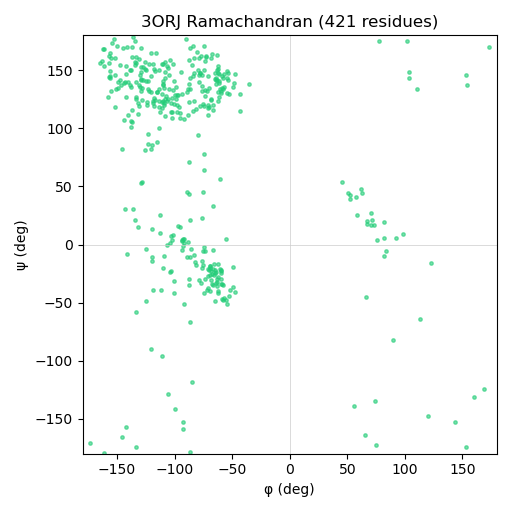ATOM 1446 O O . ASN A 1 195 ? 36.482 14.472 29.800 1.00 43.88 223 ASN A O 1
ATOM 1451 N N . TYR A 1 196 ? 38.582 15.087 29.226 1.00 37.02 224 TYR A N 1
ATOM 1452 C CA . TYR A 1 196 ? 38.271 16.462 28.825 1.00 37.65 224 TYR A CA 1
ATOM 1453 C C . TYR A 1 196 ? 37.821 16.527 27.351 1.00 43.05 224 TYR A C 1
ATOM 1454 O O . TYR A 1 196 ? 38.543 17.021 26.480 1.00 42.71 224 TYR A O 1
ATOM 1463 N N . LYS A 1 197 ? 36.609 16.003 27.080 1.00 39.74 225 LYS A N 1
ATOM 1464 C CA . LYS A 1 197 ? 36.060 15.933 25.731 1.00 39.63 225 LYS A CA 1
ATOM 1465 C C . LYS A 1 197 ? 35.669 17.308 25.198 1.00 46.37 225 LYS A C 1
ATOM 1466 O O . LYS A 1 197 ? 35.691 17.499 23.972 1.00 48.63 225 LYS A O 1
ATOM 1472 N N . LYS A 1 198 ? 35.441 18.299 26.088 1.00 44.33 226 LYS A N 1
ATOM 1473 C CA . LYS A 1 198 ? 35.061 19.640 25.623 1.00 46.86 226 LYS A CA 1
ATOM 1474 C C . LYS A 1 198 ? 36.214 20.385 24.899 1.00 53.26 226 LYS A C 1
ATOM 1475 O O . LYS A 1 198 ? 35.938 21.275 24.089 1.00 57.01 226 LYS A O 1
ATOM 1481 N N . GLY A 1 199 ? 37.458 19.967 25.120 1.00 46.80 227 GLY A N 1
ATOM 1482 C CA . GLY A 1 199 ? 38.604 20.582 24.461 1.00 47.01 227 GLY A CA 1
ATOM 1483 C C . GLY A 1 199 ? 39.052 19.910 23.176 1.00 49.33 227 GLY A C 1
ATOM 1484 O O . GLY A 1 199 ? 40.063 20.332 22.599 1.00 47.48 227 GLY A O 1
ATOM 1485 N N . LEU A 1 200 ? 38.304 18.862 22.713 1.00 45.31 228 LEU A N 1
ATOM 1486 C CA . LEU A 1 200 ? 38.640 18.075 21.521 1.00 45.53 228 LEU A CA 1
ATOM 1487 C C . LEU A 1 200 ? 38.672 18.927 20.255 1.00 50.14 228 LEU A C 1
ATOM 1488 O O . LEU A 1 200 ? 37.737 19.691 20.015 1.00 51.19 228 LEU A O 1
ATOM 1493 N N . LEU A 1 201 ? 39.796 18.857 19.511 1.00 46.48 229 LEU A N 1
ATOM 1494 C CA . LEU A 1 201 ? 40.040 19.583 18.244 1.00 48.32 229 LEU A CA 1
ATOM 1495 C C . LEU A 1 201 ? 39.805 18.635 17.069 1.00 54.56 229 LEU A C 1
ATOM 1496 O O . LEU A 1 201 ? 39.191 19.014 16.064 1.00 55.98 229 LEU A O 1
ATOM 1501 N N . LEU A 1 202 ? 40.286 17.383 17.213 1.00 49.28 230 LEU A N 1
ATOM 1502 C CA . LEU A 1 202 ? 40.143 16.353 16.186 1.00 47.48 230 LEU A CA 1
ATOM 1503 C C . LEU A 1 202 ? 40.270 14.947 16.777 1.00 47.25 230 LEU A C 1
ATOM 1504 O O . LEU A 1 202 ? 41.256 14.652 17.443 1.00 45.13 230 LEU A O 1
ATOM 1509 N N . ASN A 1 203 ? 39.276 14.086 16.519 1.00 43.52 231 ASN A N 1
ATOM 1510 C CA . ASN A 1 203 ? 39.305 12.681 16.921 1.00 41.32 231 ASN A CA 1
ATOM 1511 C C . ASN A 1 203 ? 39.086 11.792 15.682 1.00 45.50 231 ASN A C 1
ATOM 1512 O O . ASN A 1 203 ? 39.150 10.589 15.803 1.00 44.12 231 ASN A O 1
ATOM 1517 N N . PHE A 1 204 ? 38.834 12.387 14.492 1.00 44.77 232 PHE A N 1
ATOM 1518 C CA . PHE A 1 204 ? 38.648 11.691 13.209 1.00 44.17 232 PHE A CA 1
ATOM 1519 C C . PHE A 1 204 ? 37.366 10.842 13.200 1.00 49.03 232 PHE A C 1
ATOM 1520 O O . PHE A 1 204 ? 37.220 9.957 12.353 1.00 48.45 232 PHE A O 1
ATOM 1528 N N . ASP A 1 205 ? 36.437 11.107 14.138 1.00 46.73 233 ASP A N 1
ATOM 1529 C CA . ASP A 1 205 ? 35.187 10.351 14.266 1.00 45.29 233 ASP A CA 1
ATOM 1530 C C . ASP A 1 205 ? 33.979 11.291 14.378 1.00 50.32 233 ASP A C 1
ATOM 1531 O O . ASP A 1 205 ? 32.891 10.862 14.770 1.00 49.76 233 ASP A O 1
ATOM 1536 N N . GLY A 1 206 ? 34.186 12.560 14.031 1.00 48.00 234 GLY A N 1
ATOM 1537 C CA . GLY A 1 206 ? 33.131 13.562 14.063 1.00 48.93 234 GLY A CA 1
ATOM 1538 C C . GLY A 1 206 ? 33.379 14.785 14.920 1.00 54.58 234 GLY A C 1
ATOM 1539 O O . GLY A 1 206 ? 32.618 15.750 14.805 1.00 56.79 234 GLY A O 1
ATOM 1540 N N . VAL A 1 207 ? 34.374 14.751 15.842 1.00 48.50 235 VAL A N 1
ATOM 1541 C CA . VAL A 1 207 ? 34.658 15.955 16.613 1.00 48.78 235 VAL A CA 1
ATOM 1542 C C . VAL A 1 207 ? 35.807 16.619 15.852 1.00 54.56 235 VAL A C 1
ATOM 1543 O O . VAL A 1 207 ? 36.878 16.018 15.699 1.00 53.28 235 VAL A O 1
ATOM 1547 N N . GLY A 1 208 ? 35.513 17.788 15.273 1.00 52.49 236 GLY A N 1
ATOM 1548 C CA . GLY A 1 208 ? 36.443 18.520 14.428 1.00 54.04 236 GLY A CA 1
ATOM 1549 C C . GLY A 1 208 ? 36.507 17.899 13.047 1.00 58.76 236 GLY A C 1
ATOM 1550 O O . GLY A 1 208 ? 35.886 16.856 12.810 1.00 57.70 236 GLY A O 1
ATOM 1551 N N . ALA A 1 209 ? 37.256 18.519 12.120 1.00 56.67 237 ALA A N 1
ATOM 1552 C CA . ALA A 1 209 ? 37.390 17.962 10.772 1.00 56.53 237 ALA A CA 1
ATOM 1553 C C . ALA A 1 209 ? 38.830 17.950 10.299 1.00 62.15 237 ALA A C 1
ATOM 1554 O O . ALA A 1 209 ? 39.570 18.911 10.522 1.00 62.83 237 ALA A O 1
ATOM 1556 N N . GLN A 1 210 ? 39.220 16.857 9.621 1.00 60.55 238 GLN A N 1
ATOM 1557 C CA . GLN A 1 210 ? 40.549 16.732 9.033 1.00 61.99 238 GLN A CA 1
ATOM 1558 C C . GLN A 1 210 ? 40.639 17.623 7.788 1.00 70.22 238 GLN A C 1
ATOM 1559 O O . GLN A 1 210 ? 39.731 17.631 6.956 1.00 71.02 238 GLN A O 1
ATOM 1565 N N . GLY A 1 211 ? 41.720 18.377 7.698 1.00 69.29 239 GLY A N 1
ATOM 1566 C CA . GLY A 1 211 ? 41.990 19.245 6.568 1.00 72.07 239 GLY A CA 1
ATOM 1567 C C . GLY A 1 211 ? 43.010 18.597 5.672 1.00 77.77 239 GLY A C 1
ATOM 1568 O O . GLY A 1 211 ? 44.073 18.173 6.143 1.00 76.63 239 GLY A O 1
ATOM 1569 N N . ALA A 1 212 ? 42.658 18.473 4.387 1.00 76.54 240 ALA A N 1
ATOM 1570 C CA . ALA A 1 212 ? 43.499 17.868 3.369 1.00 77.88 240 ALA A CA 1
ATOM 1571 C C . ALA A 1 212 ? 43.459 18.679 2.073 1.00 84.98 240 ALA A C 1
ATOM 1572 O O . ALA A 1 212 ? 42.385 19.125 1.661 1.00 84.58 240 ALA A O 1
ATOM 1574 N N . TRP A 1 213 ? 44.645 18.896 1.461 1.00 84.78 241 TRP A N 1
ATOM 1575 C CA . TRP A 1 213 ? 44.834 19.662 0.225 1.00 88.85 241 TRP A CA 1
ATOM 1576 C C . TRP A 1 213 ? 46.126 19.254 -0.519 1.00 94.03 241 TRP A C 1
ATOM 1577 O O . TRP A 1 213 ? 47.117 18.874 0.105 1.00 93.37 241 TRP A O 1
ATOM 1588 N N . GLY A 1 214 ? 46.104 19.363 -1.842 1.00 92.33 242 GLY A N 1
ATOM 1589 C CA . GLY A 1 214 ? 47.258 19.028 -2.669 1.00 93.71 242 GLY A CA 1
ATOM 1590 C C . GLY A 1 214 ? 47.493 17.542 -2.820 1.00 94.36 242 GLY A C 1
ATOM 1591 O O . GLY A 1 214 ? 46.671 16.738 -2.376 1.00 93.06 242 GLY A O 1
ATOM 1592 N N . ASP A 1 215 ? 48.627 17.168 -3.437 1.00 90.49 243 ASP A N 1
ATOM 1593 C CA . ASP A 1 215 ? 48.994 15.773 -3.714 1.00 88.51 243 ASP A CA 1
ATOM 1594 C C . ASP A 1 215 ? 50.470 15.482 -3.337 1.00 92.58 243 ASP A C 1
ATOM 1595 O O . ASP A 1 215 ? 51.047 14.497 -3.817 1.00 93.12 243 ASP A O 1
ATOM 1600 N N . SER A 1 216 ? 51.051 16.316 -2.445 1.00 88.42 244 SER A N 1
ATOM 1601 C CA . SER A 1 216 ? 52.429 16.203 -1.941 1.00 88.93 244 SER A CA 1
ATOM 1602 C C . SER A 1 216 ? 52.659 14.854 -1.240 1.00 90.81 244 SER A C 1
ATOM 1603 O O . SER A 1 216 ? 51.734 14.329 -0.613 1.00 87.64 244 SER A O 1
ATOM 1606 N N . GLU A 1 217 ? 53.887 14.288 -1.367 1.00 88.46 245 GLU A N 1
ATOM 1607 C CA . GLU A 1 217 ? 54.280 12.996 -0.773 1.00 85.99 245 GLU A CA 1
ATOM 1608 C C . GLU A 1 217 ? 54.095 12.999 0.763 1.00 83.78 245 GLU A C 1
ATOM 1609 O O . GLU A 1 217 ? 53.714 11.965 1.314 1.00 79.50 245 GLU A O 1
ATOM 1615 N N . SER A 1 218 ? 54.335 14.153 1.430 1.00 80.14 246 SER A N 1
ATOM 1616 C CA . SER A 1 218 ? 54.185 14.307 2.881 1.00 76.78 246 SER A CA 1
ATOM 1617 C C . SER A 1 218 ? 52.716 14.382 3.325 1.00 76.12 246 SER A C 1
ATOM 1618 O O . SER A 1 218 ? 52.407 13.973 4.448 1.00 73.62 246 SER A O 1
ATOM 1629 N N . ILE A 1 220 ? 49.145 13.654 4.299 1.00 63.43 248 ILE A N 1
ATOM 1630 C CA . ILE A 1 220 ? 48.284 12.509 4.652 1.00 59.42 248 ILE A CA 1
ATOM 1631 C C . ILE A 1 220 ? 46.857 12.906 4.223 1.00 62.95 248 ILE A C 1
ATOM 1632 O O . ILE A 1 220 ? 46.336 13.914 4.691 1.00 63.25 248 ILE A O 1
ATOM 1637 N N . GLN A 1 221 ? 46.259 12.155 3.296 1.00 60.19 249 GLN A N 1
ATOM 1638 C CA . GLN A 1 221 ? 44.911 12.436 2.798 1.00 59.50 249 GLN A CA 1
ATOM 1639 C C . GLN A 1 221 ? 43.871 11.907 3.777 1.00 63.07 249 GLN A C 1
ATOM 1640 O O . GLN A 1 221 ? 44.211 11.125 4.671 1.00 62.80 249 GLN A O 1
ATOM 1646 N N . THR A 1 222 ? 42.602 12.328 3.621 1.00 60.08 250 THR A N 1
ATOM 1647 C CA . THR A 1 222 ? 41.468 11.892 4.457 1.00 57.61 250 THR A CA 1
ATOM 1648 C C . THR A 1 222 ? 41.173 10.401 4.295 1.00 61.25 250 THR A C 1
ATOM 1649 O O . THR A 1 222 ? 40.569 9.782 5.179 1.00 62.48 250 THR A O 1
ATOM 1653 N N . THR A 1 223 ? 41.563 9.847 3.147 1.00 55.88 251 THR A N 1
ATOM 1654 C CA . THR A 1 223 ? 41.391 8.449 2.784 1.00 54.24 251 THR A CA 1
ATOM 1655 C C . THR A 1 223 ? 42.572 7.616 3.272 1.00 57.23 251 THR A C 1
ATOM 1656 O O . THR A 1 223 ? 42.642 6.426 2.973 1.00 58.06 251 THR A O 1
ATOM 1660 N N . GLU A 1 224 ? 43.524 8.235 3.972 1.00 53.61 252 GLU A N 1
ATOM 1661 C CA . GLU A 1 224 ? 44.746 7.540 4.379 1.00 52.60 252 GLU A CA 1
ATOM 1662 C C . GLU A 1 224 ? 44.857 7.330 5.915 1.00 53.12 252 GLU A C 1
ATOM 1663 O O . GLU A 1 224 ? 45.962 7.113 6.426 1.00 53.24 252 GLU A O 1
ATOM 1669 N N . LEU A 1 225 ? 43.714 7.288 6.616 1.00 46.97 253 LEU A N 1
ATOM 1670 C CA . LEU A 1 225 ? 43.690 7.008 8.060 1.00 45.86 253 LEU A CA 1
ATOM 1671 C C . LEU A 1 225 ? 43.570 5.498 8.302 1.00 50.84 253 LEU A C 1
ATOM 1672 O O . LEU A 1 225 ? 43.422 4.730 7.349 1.00 51.46 253 LEU A O 1
ATOM 1677 N N . GLU A 1 226 ? 43.600 5.089 9.581 1.00 46.75 254 GLU A N 1
ATOM 1678 C CA . GLU A 1 226 ? 43.491 3.692 10.019 1.00 45.95 254 GLU A CA 1
ATOM 1679 C C . GLU A 1 226 ? 42.347 3.600 11.026 1.00 44.14 254 GLU A C 1
ATOM 1680 O O . GLU A 1 226 ? 42.023 4.598 11.647 1.00 43.19 254 GLU A O 1
ATOM 1686 N N . SER A 1 227 ? 41.685 2.457 11.131 1.00 39.34 255 SER A N 1
ATOM 1687 C CA . SER A 1 227 ? 40.533 2.315 12.024 1.00 38.19 255 SER A CA 1
ATOM 1688 C C . SER A 1 227 ? 40.488 0.973 12.731 1.00 40.79 255 SER A C 1
ATOM 1689 O O . SER A 1 227 ? 39.664 0.815 13.644 1.00 38.69 255 SER A O 1
ATOM 1692 N N . ALA A 1 228 ? 41.377 0.015 12.352 1.00 36.69 256 ALA A N 1
ATOM 1693 C CA . ALA A 1 228 ? 41.438 -1.281 13.031 1.00 36.08 256 ALA A CA 1
ATOM 1694 C C . ALA A 1 228 ? 41.794 -1.072 14.516 1.00 39.84 256 ALA A C 1
ATOM 1695 O O . ALA A 1 228 ? 42.518 -0.119 14.825 1.00 39.20 256 ALA A O 1
ATOM 1697 N N . SER A 1 229 ? 41.260 -1.920 15.428 1.00 35.99 257 SER A N 1
ATOM 1698 C CA . SER A 1 229 ? 41.506 -1.855 16.879 1.00 34.65 257 SER A CA 1
ATOM 1699 C C . SER A 1 229 ? 42.933 -2.277 17.180 1.00 41.06 257 SER A C 1
ATOM 1700 O O . SER A 1 229 ? 43.301 -3.442 16.947 1.00 42.70 257 SER A O 1
ATOM 1703 N N . ILE A 1 230 ? 43.761 -1.315 17.624 1.00 36.25 258 ILE A N 1
ATOM 1704 C CA . ILE A 1 230 ? 45.164 -1.591 17.927 1.00 36.70 258 ILE A CA 1
ATOM 1705 C C . ILE A 1 230 ? 45.517 -1.074 19.311 1.00 41.71 258 ILE A C 1
ATOM 1706 O O . ILE A 1 230 ? 44.952 -0.080 19.768 1.00 40.68 258 ILE A O 1
ATOM 1711 N N . GLY A 1 231 ? 46.441 -1.771 19.960 1.00 39.98 259 GLY A N 1
ATOM 1712 C CA . GLY A 1 231 ? 46.915 -1.439 21.294 1.00 39.16 259 GLY A CA 1
ATOM 1713 C C . GLY A 1 231 ? 46.335 -2.343 22.361 1.00 43.27 259 GLY A C 1
ATOM 1714 O O . GLY A 1 231 ? 45.204 -2.814 22.237 1.00 42.28 259 GLY A O 1
ATOM 1715 N N . GLU A 1 232 ? 47.105 -2.577 23.416 1.00 41.09 260 GLU A N 1
ATOM 1716 C CA . GLU A 1 232 ? 46.702 -3.421 24.536 1.00 42.11 260 GLU A CA 1
ATOM 1717 C C . GLU A 1 232 ? 46.451 -2.561 25.752 1.00 42.54 260 GLU A C 1
ATOM 1718 O O . GLU A 1 232 ? 47.274 -1.696 26.050 1.00 42.06 260 GLU A O 1
ATOM 1724 N N . GLY A 1 233 ? 45.350 -2.812 26.461 1.00 37.57 261 GLY A N 1
ATOM 1725 C CA . GLY A 1 233 ? 44.989 -2.040 27.649 1.00 34.31 261 GLY A CA 1
ATOM 1726 C C . GLY A 1 233 ? 44.151 -0.863 27.216 1.00 36.35 261 GLY A C 1
ATOM 1727 O O . GLY A 1 233 ? 42.932 -0.929 27.278 1.00 34.75 261 GLY A O 1
ATOM 1728 N N . ASN A 1 234 ? 44.796 0.218 26.760 1.00 33.44 262 ASN A N 1
ATOM 1729 C CA . ASN A 1 234 ? 44.100 1.346 26.152 1.00 31.73 262 ASN A CA 1
ATOM 1730 C C . ASN A 1 234 ? 44.156 1.086 24.651 1.00 36.39 262 ASN A C 1
ATOM 1731 O O . ASN A 1 234 ? 45.218 1.102 24.025 1.00 36.99 262 ASN A O 1
ATOM 1736 N N . VAL A 1 235 ? 42.996 0.755 24.111 1.00 33.00 263 VAL A N 1
ATOM 1737 C CA . VAL A 1 235 ? 42.756 0.372 22.720 1.00 31.64 263 VAL A CA 1
ATOM 1738 C C . VAL A 1 235 ? 42.334 1.589 21.928 1.00 35.59 263 VAL A C 1
ATOM 1739 O O . VAL A 1 235 ? 41.660 2.450 22.460 1.00 33.08 263 VAL A O 1
ATOM 1743 N N . SER A 1 236 ? 42.678 1.631 20.630 1.00 35.17 264 SER A N 1
ATOM 1744 C CA . SER A 1 236 ? 42.290 2.722 19.730 1.00 34.48 264 SER A CA 1
ATOM 1745 C C . SER A 1 236 ? 40.781 2.965 19.751 1.00 37.85 264 SER A C 1
ATOM 1746 O O . SER A 1 236 ? 39.992 2.028 19.910 1.00 36.14 264 SER A O 1
ATOM 1749 N N . GLN A 1 237 ? 40.403 4.232 19.566 1.00 34.49 265 GLN A N 1
ATOM 1750 C CA . GLN A 1 237 ? 39.020 4.690 19.503 1.00 34.02 265 GLN A CA 1
ATOM 1751 C C . GLN A 1 237 ? 38.714 5.181 18.076 1.00 37.13 265 GLN A C 1
ATOM 1752 O O . GLN A 1 237 ? 39.339 6.138 17.594 1.00 35.67 265 GLN A O 1
ATOM 1758 N N . GLY A 1 238 ? 37.826 4.471 17.386 1.00 33.24 266 GLY A N 1
ATOM 1759 C CA . GLY A 1 238 ? 37.456 4.806 16.017 1.00 32.56 266 GLY A CA 1
ATOM 1760 C C . GLY A 1 238 ? 38.638 4.888 15.065 1.00 37.83 266 GLY A C 1
ATOM 1761 O O . GLY A 1 238 ? 39.571 4.074 15.141 1.00 38.77 266 GLY A O 1
ATOM 1762 N N . ALA A 1 239 ? 38.614 5.895 14.190 1.00 32.22 267 ALA A N 1
ATOM 1763 C CA . ALA A 1 239 ? 39.672 6.179 13.252 1.00 33.88 267 ALA A CA 1
ATOM 1764 C C . ALA A 1 239 ? 40.766 7.034 13.913 1.00 40.48 267 ALA A C 1
ATOM 1765 O O . ALA A 1 239 ? 40.494 7.792 14.827 1.00 40.66 267 ALA A O 1
ATOM 1767 N N . TYR A 1 240 ? 41.994 6.953 13.421 1.00 38.18 268 TYR A N 1
ATOM 1768 C CA . TYR A 1 240 ? 43.108 7.703 13.978 1.00 38.47 268 TYR A CA 1
ATOM 1769 C C . TYR A 1 240 ? 44.123 7.889 12.872 1.00 46.38 268 TYR A C 1
ATOM 1770 O O . TYR A 1 240 ? 43.957 7.335 11.786 1.00 47.13 268 TYR A O 1
ATOM 1779 N N . CYS A 1 241 ? 45.170 8.662 13.124 1.00 44.25 269 CYS A N 1
ATOM 1780 C CA . CYS A 1 241 ? 46.160 8.903 12.093 1.00 44.74 269 CYS A CA 1
ATOM 1781 C C . CYS A 1 241 ? 47.399 8.050 12.304 1.00 46.07 269 CYS A C 1
ATOM 1782 O O . CYS A 1 241 ? 47.915 8.006 13.404 1.00 43.36 269 CYS A O 1
ATOM 1785 N N . ARG A 1 242 ? 47.886 7.400 11.239 1.00 45.39 270 ARG A N 1
ATOM 1786 C CA . ARG A 1 242 ? 49.165 6.671 11.172 1.00 46.60 270 ARG A CA 1
ATOM 1787 C C . ARG A 1 242 ? 50.182 7.605 10.524 1.00 53.11 270 ARG A C 1
ATOM 1788 O O . ARG A 1 242 ? 49.877 8.140 9.452 1.00 53.39 270 ARG A O 1
ATOM 1796 N N . LEU A 1 243 ? 51.372 7.805 11.139 1.00 50.53 271 LEU A N 1
ATOM 1797 C CA . LEU A 1 243 ? 52.386 8.642 10.525 1.00 53.44 271 LEU A CA 1
ATOM 1798 C C . LEU A 1 243 ? 53.810 8.193 10.940 1.00 62.19 271 LEU A C 1
ATOM 1799 O O . LEU A 1 243 ? 54.075 7.931 12.112 1.00 63.54 271 LEU A O 1
ATOM 1804 N N . PRO A 1 244 ? 54.733 8.079 9.971 1.00 60.31 272 PRO A N 1
ATOM 1805 C CA . PRO A 1 244 ? 54.513 8.267 8.532 1.00 61.13 272 PRO A CA 1
ATOM 1806 C C . PRO A 1 244 ? 53.721 7.085 7.956 1.00 63.08 272 PRO A C 1
ATOM 1807 O O . PRO A 1 244 ? 53.652 6.022 8.589 1.00 58.69 272 PRO A O 1
ATOM 1811 N N . LEU A 1 245 ? 53.111 7.285 6.766 1.00 61.00 273 LEU A N 1
ATOM 1812 C CA . LEU A 1 245 ? 52.335 6.264 6.055 1.00 59.70 273 LEU A CA 1
ATOM 1813 C C . LEU A 1 245 ? 53.255 5.197 5.464 1.00 64.28 273 LEU A C 1
ATOM 1814 O O . LEU A 1 245 ? 54.463 5.425 5.307 1.00 65.83 273 LEU A O 1
ATOM 1819 N N . GLU A 1 246 ? 52.671 4.034 5.126 1.00 58.83 274 GLU A N 1
ATOM 1820 C CA . GLU A 1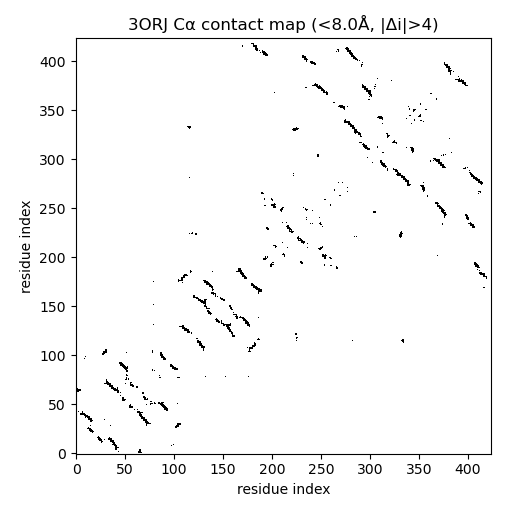 246 ? 53.406 2.921 4.539 1.00 59.80 274 GLU A CA 1
ATOM 1821 C C . GLU A 1 246 ? 54.086 3.374 3.227 1.00 66.55 274 GLU A C 1
ATOM 1822 O O . GLU A 1 246 ? 55.292 3.181 3.090 1.00 68.20 274 GLU A O 1
ATOM 1828 N N . ARG A 1 247 ? 53.332 4.071 2.336 1.00 63.40 275 ARG A N 1
ATOM 1829 C CA . ARG A 1 247 ? 53.777 4.590 1.030 1.00 66.04 275 ARG A CA 1
ATOM 1830 C C . ARG A 1 247 ? 54.956 5.591 1.114 1.00 73.65 275 ARG A C 1
ATOM 1831 O O . ARG A 1 247 ? 55.701 5.740 0.128 1.00 75.39 275 ARG A O 1
ATOM 1839 N N . GLN A 1 248 ? 55.121 6.258 2.276 1.00 70.08 276 GLN A N 1
ATOM 1840 C CA . GLN A 1 248 ? 56.179 7.248 2.524 1.00 72.73 276 GLN A CA 1
ATOM 1841 C C . GLN A 1 248 ? 57.486 6.602 3.027 1.00 81.78 276 GLN A C 1
ATOM 1842 O O . GLN A 1 248 ? 58.519 7.282 3.078 1.00 85.89 276 GLN A O 1
ATOM 1848 N N . LEU A 1 249 ? 57.448 5.299 3.390 1.00 77.72 277 LEU A N 1
ATOM 1849 C CA . LEU A 1 249 ? 58.614 4.578 3.917 1.00 78.60 277 LEU A CA 1
ATOM 1850 C C . LEU A 1 249 ? 59.539 4.053 2.793 1.00 88.73 277 LEU A C 1
ATOM 1851 O O . LEU A 1 249 ? 59.056 3.673 1.717 1.00 89.41 277 LEU A O 1
ATOM 1856 N N . PRO A 1 250 ? 60.874 3.995 3.033 1.00 89.25 278 PRO A N 1
ATOM 1857 C CA . PRO A 1 250 ? 61.590 4.448 4.243 1.00 89.53 278 PRO A CA 1
ATOM 1858 C C . PRO A 1 250 ? 61.756 5.965 4.212 1.00 95.52 278 PRO A C 1
ATOM 1859 O O . PRO A 1 250 ? 61.875 6.553 3.135 1.00 97.06 278 PRO A O 1
ATOM 1863 N N . VAL A 1 251 ? 61.708 6.605 5.380 1.00 91.98 279 VAL A N 1
ATOM 1864 C CA . VAL A 1 251 ? 61.838 8.056 5.455 1.00 93.28 279 VAL A CA 1
ATOM 1865 C C . VAL A 1 251 ? 63.325 8.419 5.550 1.00 102.69 279 VAL A C 1
ATOM 1866 O O . VAL A 1 251 ? 64.018 7.952 6.463 1.00 102.21 279 VAL A O 1
ATOM 1870 N N . ALA A 1 252 ? 63.792 9.249 4.562 1.00 103.51 280 ALA A N 1
ATOM 1871 C CA . ALA A 1 252 ? 65.149 9.759 4.318 1.00 107.99 280 ALA A CA 1
ATOM 1872 C C . ALA A 1 252 ? 65.939 10.042 5.590 1.00 113.37 280 ALA A C 1
ATOM 1873 O O . ALA A 1 252 ? 65.412 10.605 6.547 1.00 110.86 280 ALA A O 1
ATOM 1875 N N . ALA A 1 253 ? 67.225 9.666 5.565 1.00 113.82 281 ALA A N 1
ATOM 1876 C CA . ALA A 1 253 ? 68.182 9.787 6.656 1.00 114.40 281 ALA A CA 1
ATOM 1877 C C . ALA A 1 253 ? 68.177 11.174 7.318 1.00 117.31 281 ALA A C 1
ATOM 1878 O O . ALA A 1 253 ? 68.214 11.227 8.541 1.00 116.66 281 ALA A O 1
ATOM 1880 N N . ALA A 1 254 ? 68.066 12.277 6.543 1.00 113.49 282 ALA A N 1
ATOM 1881 C CA . ALA A 1 254 ? 68.034 13.635 7.105 1.00 112.66 282 ALA A CA 1
ATOM 1882 C C . ALA A 1 254 ? 67.113 14.551 6.287 1.00 114.03 282 ALA A C 1
ATOM 1883 O O . ALA A 1 254 ? 67.562 15.312 5.427 1.00 117.02 282 ALA A O 1
ATOM 1885 N N . LYS A 1 255 ? 65.810 14.456 6.566 1.00 105.15 283 LYS A N 1
ATOM 1886 C CA . LYS A 1 255 ? 64.752 15.229 5.916 1.00 103.19 283 LYS A CA 1
ATOM 1887 C C . LYS A 1 255 ? 63.726 15.732 6.953 1.00 101.22 283 LYS A C 1
ATOM 1888 O O . LYS A 1 255 ? 63.663 15.223 8.085 1.00 96.53 283 LYS A O 1
ATOM 1890 N N . ASN A 1 256 ? 62.936 16.749 6.558 1.00 97.40 284 ASN A N 1
ATOM 1891 C CA . ASN A 1 256 ? 61.892 17.353 7.391 1.00 93.42 284 ASN A CA 1
ATOM 1892 C C . ASN A 1 256 ? 60.560 17.457 6.612 1.00 95.02 284 ASN A C 1
ATOM 1893 O O . ASN A 1 256 ? 60.568 17.366 5.377 1.00 97.44 284 ASN A O 1
ATOM 1898 N N . ARG A 1 257 ? 59.409 17.584 7.343 1.00 86.77 285 ARG A N 1
ATOM 1899 C CA . ARG A 1 257 ? 58.043 17.620 6.785 1.00 83.65 285 ARG A CA 1
ATOM 1900 C C . ARG A 1 257 ? 57.827 16.303 5.971 1.00 85.92 285 ARG A C 1
ATOM 1901 O O . ARG A 1 257 ? 57.266 16.313 4.877 1.00 85.27 285 ARG A O 1
ATOM 1909 N N . CYS A 1 258 ? 58.314 15.169 6.531 1.00 81.34 286 CYS A N 1
ATOM 1910 C CA . CYS A 1 258 ? 58.287 13.826 5.924 1.00 80.45 286 CYS A CA 1
ATOM 1911 C C . CYS A 1 258 ? 56.843 13.293 5.780 1.00 78.04 286 CYS A C 1
ATOM 1912 O O . CYS A 1 258 ? 56.544 12.561 4.839 1.00 76.39 286 CYS A O 1
ATOM 1915 N N . ALA A 1 259 ? 55.977 13.636 6.745 1.00 71.79 287 ALA A N 1
ATOM 1916 C CA . ALA A 1 259 ? 54.559 13.291 6.815 1.00 68.60 287 ALA A CA 1
ATOM 1917 C C . ALA A 1 259 ? 53.824 14.424 7.487 1.00 72.71 287 ALA A C 1
ATOM 1918 O O . ALA A 1 259 ? 54.358 14.996 8.443 1.00 74.69 287 ALA A O 1
ATOM 1920 N N . GLU A 1 260 ? 52.610 14.756 7.018 1.00 67.09 288 GLU A N 1
ATOM 1921 C CA . GLU A 1 260 ? 51.825 15.823 7.638 1.00 65.78 288 GLU A CA 1
ATOM 1922 C C . GLU A 1 260 ? 50.318 15.532 7.663 1.00 64.75 288 GLU A C 1
ATOM 1923 O O . GLU A 1 260 ? 49.756 15.008 6.711 1.00 61.95 288 GLU A O 1
ATOM 1929 N N . VAL A 1 261 ? 49.682 15.890 8.787 1.00 60.21 289 VAL A N 1
ATOM 1930 C CA . VAL A 1 261 ? 48.248 15.724 9.035 1.00 57.46 289 VAL A CA 1
ATOM 1931 C C . VAL A 1 261 ? 47.760 16.996 9.739 1.00 63.61 289 VAL A C 1
ATOM 1932 O O . VAL A 1 261 ? 48.469 17.538 10.595 1.00 64.13 289 VAL A O 1
ATOM 1936 N N . TRP A 1 262 ? 46.583 17.499 9.329 1.00 61.59 290 TRP A N 1
ATOM 1937 C CA . TRP A 1 262 ? 46.036 18.757 9.834 1.00 62.65 290 TRP A CA 1
ATOM 1938 C C . TRP A 1 262 ? 44.551 18.707 10.146 1.00 63.74 290 TRP A C 1
ATOM 1939 O O . TRP A 1 262 ? 43.832 17.797 9.736 1.00 59.67 290 TRP A O 1
ATOM 1950 N N . THR A 1 263 ? 44.092 19.778 10.811 1.00 62.78 291 THR A N 1
ATOM 1951 C CA . THR A 1 263 ? 42.690 20.106 11.046 1.00 62.40 291 THR A CA 1
ATOM 1952 C C . THR A 1 263 ? 42.248 20.902 9.799 1.00 69.51 291 THR A C 1
ATOM 1953 O O . THR A 1 263 ? 43.114 21.275 8.995 1.00 69.87 291 THR A O 1
ATOM 1957 N N . ALA A 1 264 ? 40.929 21.154 9.617 1.00 67.56 292 ALA A N 1
ATOM 1958 C CA . ALA A 1 264 ? 40.429 21.891 8.445 1.00 70.20 292 ALA A CA 1
ATOM 1959 C C . ALA A 1 264 ? 40.968 23.346 8.422 1.00 79.82 292 ALA A C 1
ATOM 1960 O O . ALA A 1 264 ? 41.255 23.886 7.344 1.00 80.79 292 ALA A O 1
ATOM 1962 N N . GLY A 1 265 ? 41.176 23.910 9.616 1.00 78.81 293 GLY A N 1
ATOM 1963 C CA . GLY A 1 265 ? 41.744 25.241 9.808 1.00 82.69 293 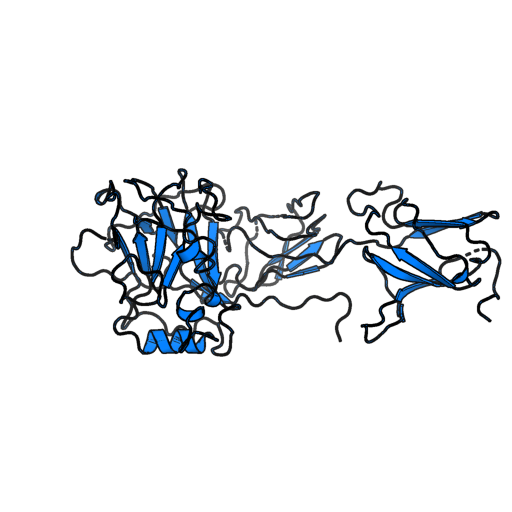GLY A CA 1
ATOM 1964 C C . GLY A 1 265 ? 40.801 26.376 9.488 1.00 91.85 293 GLY A C 1
ATOM 1965 O O . GLY A 1 265 ? 39.626 26.343 9.884 1.00 89.71 293 GLY A O 1
ATOM 1966 N N . ASN A 1 266 ? 41.327 27.388 8.740 1.00 94.27 294 ASN A N 1
ATOM 1967 C CA . ASN A 1 266 ? 40.612 28.598 8.349 1.00 97.93 294 ASN A CA 1
ATOM 1968 C C . ASN A 1 266 ? 39.205 28.252 7.883 1.00 102.55 294 ASN A C 1
ATOM 1969 O O . ASN A 1 266 ? 39.042 27.465 6.949 1.00 101.46 294 ASN A O 1
ATOM 1974 N N . GLY A 1 267 ? 38.216 28.727 8.638 1.00 100.34 295 GLY A N 1
ATOM 1975 C CA . GLY A 1 267 ? 36.812 28.501 8.327 1.00 100.35 295 GLY A CA 1
ATOM 1976 C C . GLY A 1 267 ? 35.980 27.644 9.262 1.00 101.94 295 GLY A C 1
ATOM 1977 O O . GLY A 1 267 ? 35.003 28.149 9.822 1.00 103.88 295 GLY A O 1
ATOM 1978 N N . THR A 1 268 ? 36.306 26.336 9.408 1.00 93.19 296 THR A N 1
ATOM 1979 C CA . THR A 1 268 ? 35.449 25.419 10.176 1.00 89.22 296 THR A CA 1
ATOM 1980 C C . THR A 1 268 ? 35.956 25.063 11.588 1.00 88.47 296 THR A C 1
ATOM 1981 O O . THR A 1 268 ? 35.131 24.676 12.424 1.00 86.82 296 THR A O 1
ATOM 1985 N N . ASP A 1 269 ? 37.279 25.182 11.862 1.00 82.32 297 ASP A N 1
ATOM 1986 C CA . ASP A 1 269 ? 37.852 24.888 13.192 1.00 77.99 297 ASP A CA 1
ATOM 1987 C C . ASP A 1 269 ? 37.180 25.772 14.266 1.00 82.50 297 ASP A C 1
ATOM 1988 O O . ASP A 1 269 ? 36.822 26.918 13.968 1.00 85.66 297 ASP A O 1
ATOM 1993 N N . PRO A 1 270 ? 36.937 25.257 15.491 1.00 75.96 298 PRO A N 1
ATOM 1994 C CA . PRO A 1 270 ? 36.255 26.081 16.507 1.00 76.47 298 PRO A CA 1
ATOM 1995 C C . PRO A 1 270 ? 37.064 27.270 17.014 1.00 81.47 298 PRO A C 1
ATOM 1996 O O . PRO A 1 270 ? 38.288 27.318 16.837 1.00 81.19 298 PRO A O 1
ATOM 2000 N N . ASP A 1 271 ? 36.375 28.220 17.674 1.00 78.79 299 ASP A N 1
ATOM 2001 C CA . ASP A 1 271 ? 37.052 29.298 18.377 1.00 80.20 299 ASP A CA 1
ATOM 2002 C C . ASP A 1 271 ? 37.606 28.623 19.642 1.00 78.56 299 ASP A C 1
ATOM 2003 O O . ASP A 1 271 ? 36.844 28.007 20.395 1.00 74.89 299 ASP A O 1
ATOM 2008 N N . TRP A 1 272 ? 38.936 28.636 19.812 1.00 72.66 300 TRP A N 1
ATOM 2009 C CA . TRP A 1 272 ? 39.587 27.989 20.942 1.00 68.37 300 TRP A CA 1
ATOM 2010 C C . TRP A 1 272 ? 39.183 28.588 22.280 1.00 73.64 300 TRP A C 1
ATOM 2011 O O . TRP A 1 272 ? 39.346 27.923 23.296 1.00 70.90 300 TRP A O 1
ATOM 2022 N N . LEU A 1 273 ? 38.594 29.792 22.275 1.00 74.24 301 LEU A N 1
ATOM 2023 C CA . LEU A 1 273 ? 38.093 30.452 23.472 1.00 75.29 301 LEU A CA 1
ATOM 2024 C C . LEU A 1 273 ? 36.790 29.792 23.976 1.00 78.05 301 LEU A C 1
ATOM 2025 O O . LEU A 1 273 ? 36.301 30.156 25.051 1.00 78.50 301 LEU A O 1
ATOM 2030 N N . THR A 1 274 ? 36.247 28.820 23.219 1.00 72.93 302 THR A N 1
ATOM 2031 C CA . THR A 1 274 ? 35.019 28.102 23.574 1.00 71.58 302 THR A CA 1
ATOM 2032 C C . THR A 1 274 ? 35.323 26.684 24.128 1.00 71.45 302 THR A C 1
ATOM 2033 O O . THR A 1 274 ? 34.395 25.900 24.352 1.00 70.23 302 THR A O 1
ATOM 2037 N N . LEU A 1 275 ? 36.610 26.365 24.355 1.00 65.28 303 LEU A N 1
ATOM 2038 C CA . LEU A 1 275 ? 37.029 25.026 24.778 1.00 60.81 303 LEU A CA 1
ATOM 2039 C C . LEU A 1 275 ? 37.223 24.878 26.284 1.00 62.30 303 LEU A C 1
ATOM 2040 O O . LEU A 1 275 ? 37.813 23.887 26.724 1.00 59.14 303 LEU A O 1
ATOM 2045 N N . GLY A 1 276 ? 36.697 25.826 27.058 1.00 60.18 304 GLY A N 1
ATOM 2046 C CA . GLY A 1 276 ? 36.742 25.781 28.516 1.00 58.07 304 GLY A CA 1
ATOM 2047 C C . GLY A 1 276 ? 38.021 26.250 29.177 1.00 60.62 304 GLY A C 1
ATOM 2048 O O . GLY A 1 276 ? 38.151 26.127 30.394 1.00 57.49 304 GLY A O 1
ATOM 2049 N N . VAL A 1 277 ? 38.977 26.780 28.407 1.00 59.68 305 VAL A N 1
ATOM 2050 C CA . VAL A 1 277 ? 40.213 27.302 28.990 1.00 60.73 305 VAL A CA 1
ATOM 2051 C C . VAL A 1 277 ? 40.080 28.828 29.008 1.00 69.68 305 VAL A C 1
ATOM 2052 O O . VAL A 1 277 ? 39.963 29.420 27.942 1.00 73.47 305 VAL A O 1
ATOM 2056 N N . PRO A 1 278 ? 40.007 29.487 30.189 1.00 66.96 306 PRO A N 1
ATOM 2057 C CA . PRO A 1 278 ? 39.839 30.954 30.190 1.00 70.18 306 PRO A CA 1
ATOM 2058 C C . PRO A 1 278 ? 41.047 31.668 29.584 1.00 76.43 306 PRO A C 1
ATOM 2059 O O . PRO A 1 278 ? 42.167 31.169 29.697 1.00 74.21 306 PRO A O 1
ATOM 2063 N N . ALA A 1 279 ? 40.812 32.822 28.920 1.00 77.78 307 ALA A N 1
ATOM 2064 C CA . ALA A 1 279 ? 41.849 33.635 28.270 1.00 80.60 307 ALA A CA 1
ATOM 2065 C C . ALA A 1 279 ? 43.027 33.960 29.211 1.00 86.57 307 ALA A C 1
ATOM 2066 O O . ALA A 1 279 ? 44.186 33.899 28.799 1.00 86.82 307 ALA A O 1
ATOM 2068 N N . GLU A 1 280 ? 42.719 34.238 30.487 1.00 83.83 308 GLU A N 1
ATOM 2069 C CA . GLU A 1 280 ? 43.684 34.605 31.518 1.00 84.17 308 GLU A CA 1
ATOM 2070 C C . GLU A 1 280 ? 44.550 33.423 32.035 1.00 82.87 308 GLU A C 1
ATOM 2071 O O . GLU A 1 280 ? 45.429 33.669 32.861 1.00 82.75 308 GLU A O 1
ATOM 2077 N N . THR A 1 281 ? 44.332 32.174 31.560 1.00 75.60 309 THR A N 1
ATOM 2078 C CA . THR A 1 281 ? 45.100 31.006 32.027 1.00 71.74 309 THR A CA 1
ATOM 2079 C C . THR A 1 281 ? 46.567 31.069 31.584 1.00 75.58 309 THR A C 1
ATOM 2080 O O . THR A 1 281 ? 46.815 31.105 30.382 1.00 76.21 309 THR A O 1
ATOM 2084 N N . PRO A 1 282 ? 47.544 30.992 32.521 1.00 70.85 310 PRO A N 1
ATOM 2085 C CA . PRO A 1 282 ? 48.966 30.965 32.112 1.00 71.40 310 PRO A CA 1
ATOM 2086 C C . PRO A 1 282 ? 49.325 29.740 31.258 1.00 72.88 310 PRO A C 1
ATOM 2087 O O . PRO A 1 282 ? 48.726 28.668 31.423 1.00 69.95 310 PRO A O 1
ATOM 2091 N N . VAL A 1 283 ? 50.330 29.902 30.366 1.00 70.04 311 VAL A N 1
ATOM 2092 C CA . VAL A 1 283 ? 50.815 28.877 29.427 1.00 68.03 311 VAL A CA 1
ATOM 2093 C C . VAL A 1 283 ? 51.340 27.620 30.160 1.00 68.59 311 VAL A C 1
ATOM 2094 O O . VAL A 1 283 ? 51.346 26.550 29.569 1.00 66.05 311 VAL A O 1
ATOM 2098 N N . ALA A 1 284 ? 51.738 27.729 31.435 1.00 64.88 312 ALA A N 1
ATOM 2099 C CA . ALA A 1 284 ? 52.187 26.554 32.180 1.00 63.08 312 ALA A CA 1
ATOM 2100 C C . ALA A 1 284 ? 50.991 25.772 32.770 1.00 64.64 312 ALA A C 1
ATOM 2101 O O . ALA A 1 284 ? 51.190 24.666 33.286 1.00 62.76 312 ALA A O 1
ATOM 2103 N N . GLU A 1 285 ? 49.757 26.349 32.686 1.00 61.45 313 GLU A N 1
ATOM 2104 C CA . GLU A 1 285 ? 48.524 25.792 33.254 1.00 59.13 313 GLU A CA 1
ATOM 2105 C C . GLU A 1 285 ? 47.498 25.332 32.198 1.00 61.78 313 GLU A C 1
ATOM 2106 O O . GLU A 1 285 ? 46.370 24.984 32.552 1.00 61.16 313 GLU A O 1
ATOM 2112 N N . CYS A 1 286 ? 47.888 25.290 30.921 1.00 57.50 314 CYS A N 1
ATOM 2113 C CA . CYS A 1 286 ? 47.039 24.754 29.861 1.00 55.87 314 CYS A CA 1
ATOM 2114 C C . CYS A 1 286 ? 47.928 24.102 28.816 1.00 58.10 314 CYS A C 1
ATOM 2115 O O . CYS A 1 286 ? 49.123 24.395 28.764 1.00 58.62 314 CYS A O 1
ATOM 2118 N N . ALA A 1 287 ? 47.381 23.131 28.071 1.00 51.47 315 ALA A N 1
ATOM 2119 C CA . ALA A 1 287 ? 48.175 22.312 27.173 1.00 50.21 315 ALA A CA 1
ATOM 2120 C C . ALA A 1 287 ? 47.417 21.765 25.987 1.00 54.72 315 ALA A C 1
ATOM 2121 O O . ALA A 1 287 ? 46.206 21.934 25.857 1.00 54.23 315 ALA A O 1
ATOM 2123 N N . ILE A 1 288 ? 48.171 21.071 25.126 1.00 50.73 316 ILE A N 1
ATOM 2124 C CA . ILE A 1 288 ? 47.672 20.245 24.061 1.00 48.67 316 ILE A CA 1
ATOM 2125 C C . ILE A 1 288 ? 47.871 18.831 24.574 1.00 48.45 316 ILE A C 1
ATOM 2126 O O . ILE A 1 288 ? 48.908 18.525 25.155 1.00 47.57 316 ILE A O 1
ATOM 2131 N N . GLN A 1 289 ? 46.853 17.999 24.433 1.00 42.60 317 GLN A N 1
ATOM 2132 C CA . GLN A 1 289 ? 46.931 16.587 24.731 1.00 39.21 317 GLN A CA 1
ATOM 2133 C C . GLN A 1 289 ? 46.564 15.839 23.495 1.00 41.57 317 GLN A C 1
ATOM 2134 O O . GLN A 1 289 ? 45.810 16.353 22.674 1.00 41.67 317 GLN A O 1
ATOM 2140 N N . PHE A 1 290 ? 47.042 14.602 23.389 1.00 36.62 318 PHE A N 1
ATOM 2141 C CA . PHE A 1 290 ? 46.718 13.649 22.330 1.00 35.73 318 PHE A CA 1
ATOM 2142 C C . PHE A 1 290 ? 47.143 12.288 22.849 1.00 39.62 318 PHE A C 1
ATOM 2143 O O . PHE A 1 290 ? 47.943 12.214 23.784 1.00 38.35 318 PHE A O 1
ATOM 2151 N N . GLU A 1 291 ? 46.567 11.219 22.308 1.00 35.62 319 GLU A N 1
ATOM 2152 C CA . GLU A 1 291 ? 46.960 9.879 22.697 1.00 33.77 319 GLU A CA 1
ATOM 2153 C C . GLU A 1 291 ? 47.897 9.364 21.612 1.00 39.52 319 GLU A C 1
ATOM 2154 O O . GLU A 1 291 ? 47.731 9.709 20.434 1.00 38.78 319 GLU A O 1
ATOM 2160 N N . ILE A 1 292 ? 48.951 8.634 22.016 1.00 37.12 320 ILE A N 1
ATOM 2161 C CA . ILE A 1 292 ? 49.930 8.119 21.057 1.00 37.75 320 ILE A CA 1
ATOM 2162 C C . ILE A 1 292 ? 50.038 6.608 21.230 1.00 40.22 320 ILE A C 1
ATOM 2163 O O . ILE A 1 292 ? 49.851 6.082 22.333 1.00 37.17 320 ILE A O 1
ATOM 2168 N N . TYR A 1 293 ? 50.354 5.918 20.135 1.00 38.49 321 TYR A N 1
ATOM 2169 C CA . TYR A 1 293 ? 50.582 4.485 20.135 1.00 38.57 321 TYR A CA 1
ATOM 2170 C C . TYR A 1 293 ? 51.820 4.207 19.267 1.00 45.57 321 TYR A C 1
ATOM 2171 O O . TYR A 1 293 ? 51.854 4.532 18.074 1.00 45.77 321 TYR A O 1
ATOM 2180 N N . VAL A 1 294 ? 52.872 3.695 19.915 1.00 44.61 322 VAL A N 1
ATOM 2181 C CA . VAL A 1 294 ? 54.156 3.348 19.288 1.00 46.32 322 VAL A CA 1
ATOM 2182 C C . VAL A 1 294 ? 54.344 1.821 19.529 1.00 49.78 322 VAL A C 1
ATOM 2183 O O . VAL A 1 294 ? 54.890 1.424 20.559 1.00 49.50 322 VAL A O 1
ATOM 2187 N N . PRO A 1 295 ? 53.791 0.950 18.652 1.00 47.57 323 PRO A N 1
ATOM 2188 C CA . PRO A 1 295 ? 53.851 -0.503 18.920 1.00 48.61 323 PRO A CA 1
ATOM 2189 C C . PRO A 1 295 ? 55.279 -1.094 18.976 1.00 55.28 323 PRO A C 1
ATOM 2190 O O . PRO A 1 295 ? 55.553 -1.924 19.844 1.00 54.67 323 PRO A O 1
ATOM 2194 N N . GLU A 1 296 ? 56.173 -0.676 18.073 1.00 54.48 324 GLU A N 1
ATOM 2195 C CA . GLU A 1 296 ? 57.549 -1.171 18.065 1.00 57.20 324 GLU A CA 1
ATOM 2196 C C . GLU A 1 296 ? 58.505 -0.088 18.584 1.00 64.22 324 GLU A C 1
ATOM 2197 O O . GLU A 1 296 ? 58.158 1.093 18.510 1.00 62.99 324 GLU A O 1
ATOM 2203 N N . PRO A 1 297 ? 59.683 -0.442 19.162 1.00 63.90 325 PRO A N 1
ATOM 2204 C CA . PRO A 1 297 ? 60.535 0.598 19.760 1.00 64.34 325 PRO A CA 1
ATOM 2205 C C . PRO A 1 297 ? 61.005 1.646 18.761 1.00 70.15 325 PRO A C 1
ATOM 2206 O O . PRO A 1 297 ? 61.324 1.336 17.616 1.00 69.82 325 PRO A O 1
ATOM 2210 N N . TRP A 1 298 ? 60.988 2.904 19.218 1.00 68.64 326 TRP A N 1
ATOM 2211 C CA . TRP A 1 298 ? 61.396 4.109 18.498 1.00 70.86 326 TRP A CA 1
ATOM 2212 C C . TRP A 1 298 ? 62.568 4.767 19.236 1.00 78.64 326 TRP A C 1
ATOM 2213 O O . TRP A 1 298 ? 62.455 5.089 20.429 1.00 76.87 326 TRP A O 1
ATOM 2224 N N . SER A 1 299 ? 63.703 4.931 18.527 1.00 79.94 327 SER A N 1
ATOM 2225 C CA . SER A 1 299 ? 64.924 5.562 19.046 1.00 82.60 327 SER A CA 1
ATOM 2226 C C . SER A 1 299 ? 65.822 5.998 17.896 1.00 90.16 327 SER A C 1
ATOM 2227 O O . SER A 1 299 ? 65.453 5.833 16.723 1.00 89.99 327 SER A O 1
ATOM 2230 N N . GLU A 1 300 ? 66.987 6.592 18.245 1.00 89.47 328 GLU A N 1
ATOM 2231 C CA . GLU A 1 300 ? 68.077 7.054 17.374 1.00 93.21 328 GLU A CA 1
ATOM 2232 C C . GLU A 1 300 ? 67.699 8.229 16.448 1.00 96.44 328 GLU A C 1
ATOM 2233 O O . GLU A 1 300 ? 68.516 9.146 16.308 1.00 99.23 328 GLU A O 1
ATOM 2239 N N . SER A 1 301 ? 66.521 8.188 15.776 1.00 89.10 329 SER A N 1
ATOM 2240 C CA . SER A 1 301 ? 66.086 9.255 14.868 1.00 88.19 329 SER A CA 1
ATOM 2241 C C . SER A 1 301 ? 64.577 9.283 14.685 1.00 86.48 329 SER A C 1
ATOM 2242 O O . SER A 1 301 ? 63.897 8.266 14.850 1.00 83.12 329 SER A O 1
ATOM 2245 N N . GLY A 1 302 ? 64.091 10.459 14.306 1.00 82.02 330 GLY A N 1
ATOM 2246 C CA . GLY A 1 302 ? 62.684 10.741 14.078 1.00 78.13 330 GLY A CA 1
ATOM 2247 C C . GLY A 1 302 ? 62.089 11.525 15.227 1.00 80.03 330 GLY A C 1
ATOM 2248 O O . GLY A 1 302 ? 62.458 11.301 16.390 1.00 79.72 330 GLY A O 1
ATOM 2249 N N . PHE A 1 303 ? 61.164 12.463 14.914 1.00 74.49 331 PHE A N 1
ATOM 2250 C CA . PHE A 1 303 ? 60.454 13.257 15.925 1.00 71.34 331 PHE A CA 1
ATOM 2251 C C . PHE A 1 303 ? 59.172 13.893 15.374 1.00 71.83 331 PHE A C 1
ATOM 2252 O O . PHE A 1 303 ? 59.064 14.134 14.179 1.00 71.13 331 PHE A O 1
ATOM 2260 N N . LEU A 1 304 ? 58.205 14.153 16.276 1.00 65.94 332 LEU A N 1
ATOM 2261 C CA . LEU A 1 304 ? 56.909 14.766 15.966 1.00 63.67 332 LEU A CA 1
ATOM 2262 C C . LEU A 1 304 ? 56.897 16.261 16.232 1.00 69.23 332 LEU A C 1
ATOM 2263 O O . LEU A 1 304 ? 57.238 16.704 17.345 1.00 67.88 332 LEU A O 1
ATOM 2268 N N . LYS A 1 305 ? 56.454 17.031 15.224 1.00 67.30 333 LYS A N 1
ATOM 2269 C CA . LYS A 1 305 ? 56.328 18.479 15.339 1.00 68.21 333 LYS A CA 1
ATOM 2270 C C . LYS A 1 305 ? 54.858 18.838 15.404 1.00 69.67 333 LYS A C 1
ATOM 2271 O O . LYS A 1 305 ? 54.138 18.675 14.417 1.00 68.13 333 LYS A O 1
ATOM 2277 N N . ILE A 1 306 ? 54.418 19.310 16.585 1.00 65.04 334 ILE A N 1
ATOM 2278 C CA . ILE A 1 306 ? 53.054 19.789 16.805 1.00 62.39 334 ILE A CA 1
ATOM 2279 C C . ILE A 1 306 ? 53.043 21.205 16.284 1.00 69.58 334 ILE A C 1
ATOM 2280 O O . ILE A 1 306 ? 53.773 22.035 16.815 1.00 70.71 334 ILE A O 1
ATOM 2285 N N . CYS A 1 307 ? 52.249 21.475 15.249 1.00 67.89 335 CYS A N 1
ATOM 2286 C CA . CYS A 1 307 ? 52.198 22.786 14.606 1.00 71.81 335 CYS A CA 1
ATOM 2287 C C . CYS A 1 307 ? 50.940 23.557 15.039 1.00 78.10 335 CYS A C 1
ATOM 2288 O O . CYS A 1 307 ? 49.819 23.156 14.718 1.00 75.89 335 CYS A O 1
ATOM 2291 N N . GLY A 1 308 ? 51.156 24.663 15.754 1.00 79.09 336 GLY A N 1
ATOM 2292 C CA . GLY A 1 308 ? 50.106 25.562 16.230 1.00 79.63 336 GLY A CA 1
ATOM 2293 C C . GLY A 1 308 ? 49.381 26.270 15.104 1.00 86.32 336 GLY A C 1
ATOM 2294 O O . GLY A 1 308 ? 48.221 26.662 15.265 1.00 85.53 336 GLY A O 1
ATOM 2295 N N . GLN A 1 309 ? 50.087 26.429 13.949 1.00 85.98 337 GLN A N 1
ATOM 2296 C CA . GLN A 1 309 ? 49.661 27.035 12.677 1.00 88.25 337 GLN A CA 1
ATOM 2297 C C . GLN A 1 309 ? 50.318 26.294 11.495 1.00 93.00 337 GLN A C 1
ATOM 2298 O O . GLN A 1 309 ? 51.251 25.519 11.696 1.00 92.06 337 GLN A O 1
ATOM 2304 N N . ASN A 1 310 ? 49.870 26.572 10.271 1.00 90.96 338 ASN A N 1
ATOM 2305 C CA . ASN A 1 310 ? 50.388 25.925 9.069 1.00 92.05 338 ASN A CA 1
ATOM 2306 C C . ASN A 1 310 ? 51.801 26.413 8.653 1.00 101.09 338 ASN A C 1
ATOM 2307 O O . ASN A 1 310 ? 52.547 25.638 8.057 1.00 102.05 338 ASN A O 1
ATOM 2312 N N . GLY A 1 311 ? 52.148 27.659 8.960 1.00 100.35 339 GLY A N 1
ATOM 2313 C CA . GLY A 1 311 ? 53.433 28.264 8.614 1.00 104.19 339 GLY A CA 1
ATOM 2314 C C . GLY A 1 311 ? 54.733 27.666 9.142 1.00 108.12 339 GLY A C 1
ATOM 2315 O O . GLY A 1 311 ? 55.550 28.389 9.723 1.00 109.13 339 GLY A O 1
ATOM 2316 N N . PHE A 1 312 ? 54.978 26.365 8.878 1.00 103.08 340 PHE A N 1
ATOM 2317 C CA . PHE A 1 312 ? 56.222 25.678 9.241 1.00 102.70 340 PHE A CA 1
ATOM 2318 C C . PHE A 1 312 ? 56.817 24.955 8.010 1.00 109.74 340 PHE A C 1
ATOM 2319 O O . PHE A 1 312 ? 56.086 24.347 7.217 1.00 108.56 340 PHE A O 1
ATOM 2327 N N . ASN A 1 313 ? 58.138 25.099 7.815 1.00 108.87 341 ASN A N 1
ATOM 2328 C CA . ASN A 1 313 ? 58.840 24.484 6.689 1.00 109.74 341 ASN A CA 1
ATOM 2329 C C . ASN A 1 313 ? 59.287 23.072 7.042 1.00 109.75 341 ASN A C 1
ATOM 2330 O O . ASN A 1 313 ? 59.388 22.221 6.167 1.00 110.47 341 ASN A O 1
ATOM 2335 N N . GLY A 1 314 ? 59.553 22.842 8.320 1.00 102.80 342 GLY A N 1
ATOM 2336 C CA . GLY A 1 314 ? 60.051 21.570 8.815 1.00 99.74 342 GLY A CA 1
ATOM 2337 C C . GLY A 1 314 ? 61.485 21.712 9.280 1.00 105.70 342 GLY A C 1
ATOM 2338 O O . GLY A 1 314 ? 62.310 22.312 8.586 1.00 109.71 342 GLY A O 1
ATOM 2339 N N . GLY A 1 315 ? 61.774 21.169 10.455 1.00 99.81 343 GLY A N 1
ATOM 2340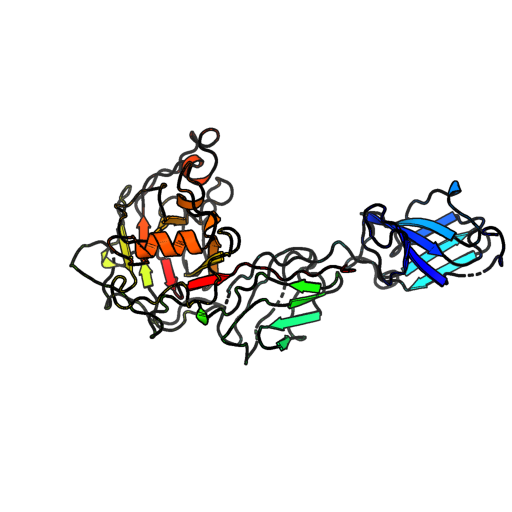 C CA . GLY A 1 315 ? 63.101 21.220 11.053 1.00 101.76 343 GLY A CA 1
ATOM 2341 C C . GLY A 1 315 ? 63.331 22.393 11.982 1.00 106.36 343 GLY A C 1
ATOM 2342 O O . GLY A 1 315 ? 64.460 22.592 12.443 1.00 108.42 343 GLY A O 1
ATOM 2343 N N . GLU A 1 316 ? 62.265 23.187 12.245 1.00 100.74 344 GLU A N 1
ATOM 2344 C CA . GLU A 1 316 ? 62.322 24.334 13.155 1.00 101.00 344 GLU A CA 1
ATOM 2345 C C . GLU A 1 316 ? 62.391 23.880 14.588 1.00 100.21 344 GLU A C 1
ATOM 2346 O O . GLU A 1 316 ? 61.983 22.768 14.925 1.00 95.45 344 GLU A O 1
ATOM 2352 N N . TRP A 1 317 ? 62.898 24.759 15.428 1.00 98.47 345 TRP A N 1
ATOM 2353 C CA . TRP A 1 317 ? 62.991 24.609 16.870 1.00 97.57 345 TRP A CA 1
ATOM 2354 C C . TRP A 1 317 ? 62.720 25.990 17.421 1.00 102.30 345 TRP A C 1
ATOM 2355 O O . TRP A 1 317 ? 63.275 26.361 18.463 1.00 102.04 345 TRP A O 1
ATOM 2366 N N . GLU A 1 318 ? 61.877 26.779 16.692 1.00 99.98 346 GLU A N 1
ATOM 2367 C CA . GLU A 1 318 ? 61.727 28.187 17.021 1.00 102.89 346 GLU A CA 1
ATOM 2368 C C . GLU A 1 318 ? 60.334 28.770 17.312 1.00 104.18 346 GLU A C 1
ATOM 2369 O O . GLU A 1 318 ? 60.269 29.561 18.255 1.00 105.58 346 GLU A O 1
ATOM 2371 N N . ARG A 1 319 ? 59.284 28.545 16.507 1.00 96.92 347 ARG A N 1
ATOM 2372 C CA . ARG A 1 319 ? 58.080 29.332 16.795 1.00 95.92 347 ARG A CA 1
ATOM 2373 C C . ARG A 1 319 ? 56.975 28.602 17.607 1.00 97.13 347 ARG A C 1
ATOM 2374 O O . ARG A 1 319 ? 57.301 27.914 18.583 1.00 94.40 347 ARG A O 1
ATOM 2382 N N . ASP A 1 320 ? 55.671 28.850 17.266 1.00 93.42 348 ASP A N 1
ATOM 2383 C CA . ASP A 1 320 ? 54.472 28.277 17.913 1.00 89.58 348 ASP A CA 1
ATOM 2384 C C . ASP A 1 320 ? 54.297 26.806 17.484 1.00 88.52 348 ASP A C 1
ATOM 2385 O O . ASP A 1 320 ? 53.337 26.437 16.794 1.00 85.28 348 ASP A O 1
ATOM 2390 N N . CYS A 1 321 ? 55.285 25.986 17.880 1.00 84.63 349 CYS A N 1
ATOM 2391 C CA . CYS A 1 321 ? 55.374 24.556 17.606 1.00 82.57 349 CYS A CA 1
ATOM 2392 C C . CYS A 1 321 ? 56.129 23.868 18.749 1.00 81.46 349 CYS A C 1
ATOM 2393 O O . CYS A 1 321 ? 56.673 24.542 19.627 1.00 81.75 349 CYS A O 1
ATOM 2396 N N . TYR A 1 322 ? 56.130 22.534 18.754 1.00 73.45 350 TYR A N 1
ATOM 2397 C CA . TYR A 1 322 ? 56.836 21.761 19.760 1.00 70.75 350 TYR A CA 1
ATOM 2398 C C . TYR A 1 322 ? 57.303 20.440 19.148 1.00 74.48 350 TYR A C 1
ATOM 2399 O O . TYR A 1 322 ? 56.542 19.776 18.443 1.00 72.52 350 TYR A O 1
ATOM 2408 N N . ASN A 1 323 ? 58.561 20.070 19.423 1.00 72.46 351 ASN A N 1
ATOM 2409 C CA . ASN A 1 323 ? 59.146 18.842 18.904 1.00 72.19 351 ASN A CA 1
ATOM 2410 C C . ASN A 1 323 ? 59.176 17.779 19.982 1.00 74.57 351 ASN A C 1
ATOM 2411 O O . ASN A 1 323 ? 59.930 17.873 20.951 1.00 75.76 351 ASN A O 1
ATOM 2416 N N . TYR A 1 324 ? 58.333 16.776 19.816 1.00 67.49 352 TYR A N 1
ATOM 2417 C CA . TYR A 1 324 ? 58.233 15.676 20.742 1.00 64.44 352 TYR A CA 1
ATOM 2418 C C . TYR A 1 324 ? 59.245 14.600 20.320 1.00 68.23 352 TYR A C 1
ATOM 2419 O O . TYR A 1 324 ? 59.128 14.025 19.241 1.00 67.76 352 TYR A O 1
ATOM 2428 N N . VAL A 1 325 ? 60.290 14.394 21.144 1.00 65.37 353 VAL A N 1
ATOM 2429 C CA . VAL A 1 325 ? 61.349 13.400 20.888 1.00 66.82 353 VAL A CA 1
ATOM 2430 C C . VAL A 1 325 ? 61.300 12.469 22.094 1.00 70.58 353 VAL A C 1
ATOM 2431 O O . VAL A 1 325 ? 62.007 12.711 23.075 1.00 73.52 353 VAL A O 1
ATOM 2435 N N . PRO A 1 326 ? 60.372 11.478 22.098 1.00 64.12 354 PRO A N 1
ATOM 2436 C CA . PRO A 1 326 ? 60.140 10.686 23.328 1.00 61.54 354 PRO A CA 1
ATOM 2437 C C . PRO A 1 326 ? 61.203 9.646 23.666 1.00 66.43 354 PRO A C 1
ATOM 2438 O O . PRO A 1 326 ? 61.127 9.002 24.728 1.00 61.50 354 PRO A O 1
ATOM 2442 N N . TRP A 1 327 ? 62.178 9.470 22.760 1.00 69.26 355 TRP A N 1
ATOM 2443 C CA . TRP A 1 327 ? 63.270 8.525 22.948 1.00 72.13 355 TRP A CA 1
ATOM 2444 C C . TRP A 1 327 ? 64.491 9.222 23.607 1.00 80.87 355 TRP A C 1
ATOM 2445 O O . TRP A 1 327 ? 65.486 8.554 23.900 1.00 82.32 355 TRP A O 1
ATOM 2456 N N . LEU A 1 328 ? 64.387 10.552 23.874 1.00 78.81 356 LEU A N 1
ATOM 2457 C CA . LEU A 1 328 ? 65.396 11.344 24.596 1.00 80.68 356 LEU A CA 1
ATOM 2458 C C . LEU A 1 328 ? 64.807 11.797 25.929 1.00 84.97 356 LEU A C 1
ATOM 2459 O O . LEU A 1 328 ? 64.012 12.742 25.976 1.00 82.75 356 LEU A O 1
ATOM 2464 N N . VAL A 1 329 ? 65.177 11.078 27.003 1.00 84.09 357 VAL A N 1
ATOM 2465 C CA . VAL A 1 329 ? 64.666 11.267 28.365 1.00 83.16 357 VAL A CA 1
ATOM 2466 C C . VAL A 1 329 ? 65.469 12.355 29.154 1.00 90.96 357 VAL A C 1
ATOM 2467 O O . VAL A 1 329 ? 64.897 13.408 29.464 1.00 90.99 357 VAL A O 1
ATOM 2471 N N . ASP A 1 330 ? 66.753 12.113 29.476 1.00 88.97 358 ASP A N 1
ATOM 2472 C CA . ASP A 1 330 ? 67.590 13.091 30.169 1.00 90.60 358 ASP A CA 1
ATOM 2473 C C . ASP A 1 330 ? 68.875 13.245 29.346 1.00 97.16 358 ASP A C 1
ATOM 2474 O O . ASP A 1 330 ? 69.990 13.047 29.848 1.00 98.70 358 ASP A O 1
ATOM 2479 N N . GLY A 1 331 ? 68.687 13.543 28.059 1.00 92.95 359 GLY A N 1
ATOM 2480 C CA . GLY A 1 331 ? 69.767 13.643 27.085 1.00 96.13 359 GLY A CA 1
ATOM 2481 C C . GLY A 1 331 ? 70.336 12.271 26.777 1.00 99.53 359 GLY A C 1
ATOM 2482 O O . GLY A 1 331 ? 71.442 12.155 26.235 1.00 103.58 359 GLY A O 1
ATOM 2483 N N . LYS A 1 332 ? 69.571 11.222 27.142 1.00 91.09 360 LYS A N 1
ATOM 2484 C CA . LYS A 1 332 ? 69.931 9.820 26.977 1.00 90.88 360 LYS A CA 1
ATOM 2485 C C . LYS A 1 332 ? 68.918 9.101 26.108 1.00 91.05 360 LYS A C 1
ATOM 2486 O O . LYS A 1 332 ? 67.704 9.218 26.333 1.00 88.75 360 LYS A O 1
ATOM 2492 N N . ILE A 1 333 ? 69.423 8.356 25.115 1.00 86.53 361 ILE A N 1
ATOM 2493 C CA . ILE A 1 333 ? 68.602 7.562 24.215 1.00 83.67 361 ILE A CA 1
ATOM 2494 C C . ILE A 1 333 ? 68.032 6.386 25.018 1.00 86.38 361 ILE A C 1
ATOM 2495 O O . ILE A 1 333 ? 68.782 5.592 25.594 1.00 88.28 361 ILE A O 1
ATOM 2500 N N . VAL A 1 334 ? 66.701 6.339 25.108 1.00 78.69 362 VAL A N 1
ATOM 2501 C CA . VAL A 1 334 ? 65.932 5.280 25.754 1.00 75.64 362 VAL A CA 1
ATOM 2502 C C . VAL A 1 334 ? 64.824 4.894 24.754 1.00 78.79 362 VAL A C 1
ATOM 2503 O O . VAL A 1 334 ? 63.951 5.720 24.469 1.00 77.04 362 VAL A O 1
ATOM 2507 N N . PRO A 1 335 ? 64.861 3.674 24.168 1.00 76.62 363 PRO A N 1
ATOM 2508 C CA . PRO A 1 335 ? 63.810 3.298 23.206 1.00 74.90 363 PRO A CA 1
ATOM 2509 C C . PRO A 1 335 ? 62.413 3.572 23.760 1.00 73.11 363 PRO A C 1
ATOM 2510 O O . PRO A 1 335 ? 62.146 3.359 24.956 1.00 71.37 363 PRO A O 1
ATOM 2514 N N . PHE A 1 336 ? 61.565 4.158 22.901 1.00 65.96 364 PHE A N 1
ATOM 2515 C CA . PHE A 1 336 ? 60.187 4.522 23.241 1.00 60.24 364 PHE A CA 1
ATOM 2516 C C . PHE A 1 336 ? 59.211 3.523 22.638 1.00 61.07 364 PHE A C 1
ATOM 2517 O O . PHE A 1 336 ? 59.189 3.323 21.421 1.00 60.32 364 PHE A O 1
ATOM 2525 N N . GLN A 1 337 ? 58.405 2.889 23.510 1.00 56.03 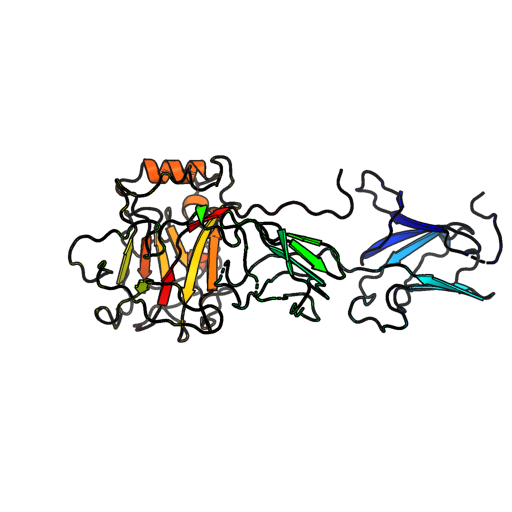365 GLN A N 1
ATOM 2526 C CA . GLN A 1 337 ? 57.428 1.888 23.132 1.00 54.48 365 GLN A CA 1
ATOM 2527 C C . GLN A 1 337 ? 56.244 1.915 24.078 1.00 57.39 365 GLN A C 1
ATOM 2528 O O . GLN A 1 337 ? 56.416 2.060 25.289 1.00 57.17 365 GLN A O 1
ATOM 2534 N N . THR A 1 338 ? 55.031 1.759 23.523 1.00 52.28 366 THR A N 1
ATOM 2535 C CA . THR A 1 338 ? 53.813 1.700 24.318 1.00 49.48 366 THR A CA 1
ATOM 2536 C C . THR A 1 338 ? 53.086 0.388 24.026 1.00 53.85 366 THR A C 1
ATOM 2537 O O . THR A 1 338 ? 53.038 -0.074 22.887 1.00 54.37 366 THR A O 1
ATOM 2541 N N . THR A 1 339 ? 52.523 -0.200 25.071 1.00 50.05 367 THR A N 1
ATOM 2542 C CA . THR A 1 339 ? 51.700 -1.409 25.050 1.00 48.63 367 THR A CA 1
ATOM 2543 C C . THR A 1 339 ? 50.334 -1.025 24.417 1.00 46.80 367 THR A C 1
ATOM 2544 O O . THR A 1 339 ? 49.778 -1.785 23.634 1.00 46.40 367 THR A O 1
ATOM 2548 N N . GLY A 1 340 ? 49.846 0.162 24.750 1.00 40.37 368 GLY A N 1
ATOM 2549 C CA . GLY A 1 340 ? 48.598 0.709 24.224 1.00 38.38 368 GLY A CA 1
ATOM 2550 C C . GLY A 1 340 ? 48.682 2.211 24.057 1.00 41.28 368 GLY A C 1
ATOM 2551 O O . GLY A 1 340 ? 49.767 2.794 24.108 1.00 40.57 368 GLY A O 1
ATOM 2552 N N . TRP A 1 341 ? 47.536 2.852 23.874 1.00 37.57 369 TRP A N 1
ATOM 2553 C CA . TRP A 1 341 ? 47.462 4.303 23.714 1.00 35.44 369 TRP A CA 1
ATOM 2554 C C . TRP A 1 341 ? 47.742 4.982 25.045 1.00 39.19 369 TRP A C 1
ATOM 2555 O O . TRP A 1 341 ? 47.184 4.588 26.081 1.00 37.10 369 TRP A O 1
ATOM 2566 N N . GLN A 1 342 ? 48.640 5.999 25.002 1.00 35.06 370 GLN A N 1
ATOM 2567 C CA . GLN A 1 342 ? 49.100 6.751 26.158 1.00 34.72 370 GLN A CA 1
ATOM 2568 C C . GLN A 1 342 ? 48.962 8.231 25.883 1.00 39.27 370 GLN A C 1
ATOM 2569 O O . GLN A 1 342 ? 49.160 8.638 24.741 1.00 39.64 370 GLN A O 1
ATOM 2575 N N . THR A 1 343 ? 48.584 9.036 26.904 1.00 35.38 371 THR A N 1
ATOM 2576 C CA . THR A 1 343 ? 48.410 10.481 26.722 1.00 35.15 371 THR A CA 1
ATOM 2577 C C . THR A 1 343 ? 49.768 11.218 26.722 1.00 42.41 371 THR A C 1
ATOM 2578 O O . THR A 1 343 ? 50.658 10.931 27.509 1.00 43.95 371 THR A O 1
ATOM 2582 N N . VAL A 1 344 ? 49.890 12.187 25.836 1.00 39.93 372 VAL A N 1
ATOM 2583 C CA . VAL A 1 344 ? 51.034 13.068 25.750 1.00 40.90 372 VAL A CA 1
ATOM 2584 C C . VAL A 1 344 ? 50.510 14.438 26.133 1.00 46.29 372 VAL A C 1
ATOM 2585 O O . VAL A 1 344 ? 49.554 14.927 25.519 1.00 45.47 372 VAL A O 1
ATOM 2589 N N . THR A 1 345 ? 51.107 15.047 27.143 1.00 43.81 373 THR A N 1
ATOM 2590 C CA . THR A 1 345 ? 50.710 16.394 27.507 1.00 44.74 373 THR A CA 1
ATOM 2591 C C . THR A 1 345 ? 51.796 17.357 27.086 1.00 50.42 373 THR A C 1
ATOM 2592 O O . THR A 1 345 ? 52.965 17.160 27.415 1.00 52.15 373 THR A O 1
ATOM 2596 N N . VAL A 1 346 ? 51.418 18.392 26.345 1.00 47.99 374 VAL A N 1
ATOM 2597 C CA . VAL A 1 346 ? 52.364 19.413 25.947 1.00 49.79 374 VAL A CA 1
ATOM 2598 C C . VAL A 1 346 ? 51.852 20.784 26.436 1.00 54.43 374 VAL A C 1
ATOM 2599 O O . VAL A 1 346 ? 51.072 21.446 25.722 1.00 53.71 374 VAL A O 1
ATOM 2603 N N . PRO A 1 347 ? 52.326 21.244 27.627 1.00 51.67 375 PRO A N 1
ATOM 2604 C CA . PRO A 1 347 ? 51.934 22.584 28.112 1.00 53.56 375 PRO A CA 1
ATOM 2605 C C . PRO A 1 347 ? 52.290 23.649 27.101 1.00 61.92 375 PRO A C 1
ATOM 2606 O O . PRO A 1 347 ? 53.268 23.477 26.376 1.00 64.18 375 PRO A O 1
ATOM 2610 N N . PHE A 1 348 ? 51.492 24.719 27.008 1.00 60.89 376 PHE A N 1
ATOM 2611 C CA . PHE A 1 348 ? 51.783 25.785 26.057 1.00 65.06 376 PHE A CA 1
ATOM 2612 C C . PHE A 1 348 ? 53.106 26.501 26.446 1.00 75.93 376 PHE A C 1
ATOM 2613 O O . PHE A 1 348 ? 53.736 27.122 25.593 1.00 79.96 376 PHE A O 1
ATOM 2621 N N . SER A 1 349 ? 53.562 26.306 27.703 1.00 73.25 377 SER A N 1
ATOM 2622 C CA . SER A 1 349 ? 54.820 26.806 28.253 1.00 75.41 377 SER A CA 1
ATOM 2623 C C . SER A 1 349 ? 56.014 26.120 27.594 1.00 82.32 377 SER A C 1
ATOM 2624 O O . SER A 1 349 ? 57.051 26.760 27.418 1.00 85.04 377 SER A O 1
ATOM 2627 N N . GLU A 1 350 ? 55.871 24.820 27.232 1.00 76.79 378 GLU A N 1
ATOM 2628 C CA . GLU A 1 350 ? 56.941 24.055 26.594 1.00 77.22 378 GLU A CA 1
ATOM 2629 C C . GLU A 1 350 ? 57.139 24.433 25.095 1.00 83.38 378 GLU A C 1
ATOM 2630 O O . GLU A 1 350 ? 58.224 24.176 24.544 1.00 86.18 378 GLU A O 1
ATOM 2636 N N . PHE A 1 351 ? 56.139 25.104 24.462 1.00 77.37 379 PHE A N 1
ATOM 2637 C CA . PHE A 1 351 ? 56.242 25.588 23.076 1.00 78.39 379 PHE A CA 1
ATOM 2638 C C . PHE A 1 351 ? 57.350 26.617 22.987 1.00 86.72 379 PHE A C 1
ATOM 2639 O O . PHE A 1 351 ? 57.524 27.417 23.915 1.00 87.67 379 PHE A O 1
ATOM 2647 N N . TYR A 1 352 ? 58.112 26.599 21.885 1.00 85.09 380 TYR A N 1
ATOM 2648 C CA . TYR A 1 352 ? 59.253 27.493 21.678 1.00 88.18 380 TYR A CA 1
ATOM 2649 C C . TYR A 1 352 ? 58.828 28.969 21.726 1.00 95.45 380 TYR A C 1
ATOM 2650 O O . TYR A 1 352 ? 59.569 29.754 22.313 1.00 98.19 380 TYR A O 1
ATOM 2659 N N . LYS A 1 353 ? 57.600 29.319 21.247 1.00 91.47 381 LYS A N 1
ATOM 2660 C CA . LYS A 1 353 ? 57.039 30.680 21.328 1.00 93.63 381 LYS A CA 1
ATOM 2661 C C . LYS A 1 353 ? 56.865 31.132 22.813 1.00 97.73 381 LYS A C 1
ATOM 2662 O O . LYS A 1 353 ? 56.947 32.323 23.099 1.00 100.20 381 LYS A O 1
ATOM 2668 N N . SER A 1 354 ? 56.660 30.196 23.745 1.00 91.97 382 SER A N 1
ATOM 2669 C CA . SER A 1 354 ? 56.508 30.552 25.162 1.00 91.39 382 SER A CA 1
ATOM 2670 C C . SER A 1 354 ? 57.886 30.751 25.840 1.00 98.60 382 SER A C 1
ATOM 2671 O O . SER A 1 354 ? 57.970 31.340 26.925 1.00 98.06 382 SER A O 1
ATOM 2673 N N . LYS A 1 355 ? 58.955 30.272 25.174 1.00 97.36 383 LYS A N 1
ATOM 2674 C CA . LYS A 1 355 ? 60.351 30.341 25.616 1.00 98.79 383 LYS A CA 1
ATOM 2675 C C . LYS A 1 355 ? 61.113 31.457 24.869 1.00 106.48 383 LYS A C 1
ATOM 2676 O O . LYS A 1 355 ? 62.313 31.644 25.099 1.00 108.63 383 LYS A O 1
ATOM 2682 N N . ALA A 1 356 ? 60.394 32.229 24.018 1.00 103.60 384 ALA A N 1
ATOM 2683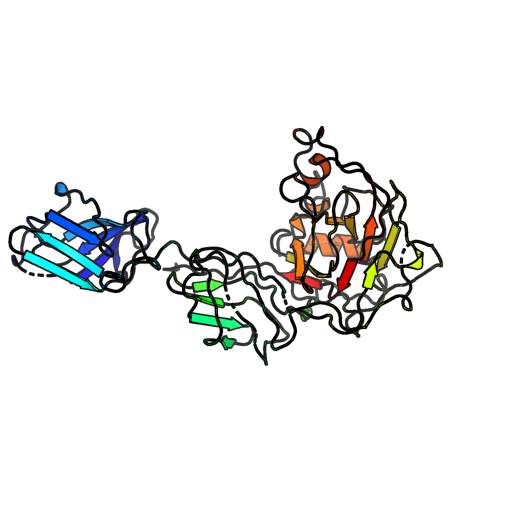 C CA . ALA A 1 356 ? 60.922 33.354 23.240 1.00 107.91 384 ALA A CA 1
ATOM 2684 C C . ALA A 1 356 ? 61.441 34.496 24.127 1.00 113.60 384 ALA A C 1
ATOM 2685 O O . ALA A 1 356 ? 61.113 34.577 25.314 1.00 109.48 384 ALA A O 1
ATOM 2687 N N . SER A 1 357 ? 62.242 35.390 23.525 1.00 115.29 385 SER A N 1
ATOM 2688 C CA . SER A 1 357 ? 62.862 36.504 24.227 1.00 118.27 385 SER A CA 1
ATOM 2689 C C . SER A 1 357 ? 61.994 37.767 24.284 1.00 123.16 385 SER A C 1
ATOM 2690 O O . SER A 1 357 ? 62.077 38.486 25.283 1.00 123.12 385 SER A O 1
ATOM 2693 N N . SER A 1 358 ? 61.194 38.058 23.228 1.00 120.33 386 SER A N 1
ATOM 2694 C CA . SER A 1 358 ? 60.368 39.279 23.157 1.00 122.91 386 SER A CA 1
ATOM 2695 C C . SER A 1 358 ? 58.870 38.944 23.268 1.00 123.38 386 SER A C 1
ATOM 2696 O O . SER A 1 358 ? 58.381 38.792 24.397 1.00 122.18 386 SER A O 1
ATOM 2699 N N . GLY A 1 359 ? 58.178 38.814 22.131 1.00 118.52 387 GLY A N 1
ATOM 2700 C CA . GLY A 1 359 ? 56.745 38.538 22.062 1.00 115.80 387 GLY A CA 1
ATOM 2701 C C . GLY A 1 359 ? 56.303 37.178 22.574 1.00 114.51 387 GLY A C 1
ATOM 2702 O O . GLY A 1 359 ? 55.320 36.618 22.077 1.00 111.67 387 GLY A O 1
ATOM 2703 N N . ALA A 1 360 ? 57.007 36.664 23.606 1.00 109.88 388 ALA A N 1
ATOM 2704 C CA . ALA A 1 360 ? 56.796 35.376 24.254 1.00 105.48 388 ALA A CA 1
ATOM 2705 C C . ALA A 1 360 ? 55.361 35.191 24.758 1.00 107.00 388 ALA A C 1
ATOM 2706 O O . ALA A 1 360 ? 54.691 36.167 25.108 1.00 109.42 388 ALA A O 1
ATOM 2708 N N . TRP A 1 361 ? 54.896 33.934 24.769 1.00 98.01 389 TRP A N 1
ATOM 2709 C CA . TRP A 1 361 ? 53.573 33.551 25.251 1.00 94.06 389 TRP A CA 1
ATOM 2710 C C . TRP A 1 361 ? 53.551 33.550 26.774 1.00 93.37 389 TRP A C 1
ATOM 2711 O O . TRP A 1 361 ? 54.462 32.991 27.400 1.00 90.50 389 TRP A O 1
ATOM 2722 N N . THR A 1 362 ? 52.523 34.188 27.374 1.00 89.65 390 THR A N 1
ATOM 2723 C CA . THR A 1 362 ? 52.377 34.270 28.841 1.00 87.56 390 THR A CA 1
ATOM 2724 C C . THR A 1 362 ? 51.071 33.588 29.320 1.00 87.73 390 THR A C 1
ATOM 2725 O O . THR A 1 362 ? 51.066 32.955 30.389 1.00 86.16 390 THR A O 1
ATOM 2729 N N . THR A 1 363 ? 49.966 33.762 28.553 1.00 82.19 391 THR A N 1
ATOM 2730 C CA . THR A 1 363 ? 48.648 33.187 28.838 1.00 78.17 391 THR A CA 1
ATOM 2731 C C . THR A 1 363 ? 48.026 32.576 27.569 1.00 80.93 391 THR A C 1
ATOM 2732 O O . THR A 1 363 ? 48.599 32.696 26.484 1.00 81.84 391 THR A O 1
ATOM 2736 N N . PHE A 1 364 ? 46.846 31.920 27.717 1.00 74.77 392 PHE A N 1
ATOM 2737 C CA . PHE A 1 364 ? 46.085 31.289 26.629 1.00 72.92 392 PHE A CA 1
ATOM 2738 C C . PHE A 1 364 ? 45.538 32.326 25.669 1.00 80.00 392 PHE A C 1
ATOM 2739 O O . PHE A 1 364 ? 45.325 32.003 24.504 1.00 80.67 392 PHE A O 1
ATOM 2747 N N . ALA A 1 365 ? 45.336 33.578 26.138 1.00 78.89 393 ALA A N 1
ATOM 2748 C CA . ALA A 1 365 ? 44.852 34.670 25.292 1.00 82.29 393 ALA A CA 1
ATOM 2749 C C . ALA A 1 365 ? 45.861 34.957 24.184 1.00 87.99 393 ALA A C 1
ATOM 2750 O O . ALA A 1 365 ? 45.458 35.250 23.064 1.00 88.59 393 ALA A O 1
ATOM 2752 N N . ASP A 1 366 ? 47.176 34.829 24.509 1.00 85.92 394 ASP A N 1
ATOM 2753 C CA . ASP 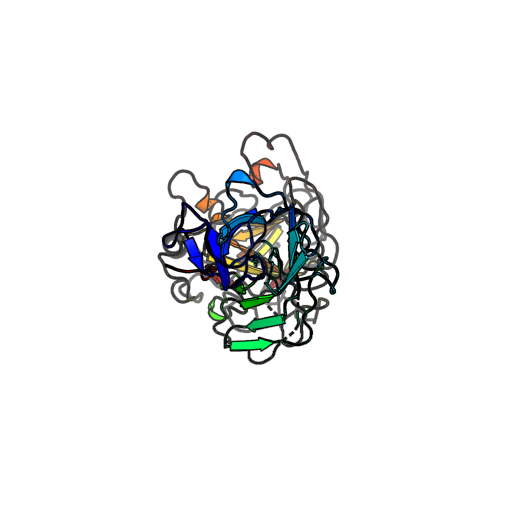A 1 366 ? 48.322 35.001 23.603 1.00 88.17 394 ASP A CA 1
ATOM 2754 C C . ASP A 1 366 ? 48.348 33.883 22.577 1.00 90.87 394 ASP A C 1
ATOM 2755 O O . ASP A 1 366 ? 48.832 34.076 21.457 1.00 92.27 394 ASP A O 1
ATOM 2760 N N . VAL A 1 367 ? 47.847 32.703 22.971 1.00 84.05 395 VAL A N 1
ATOM 2761 C CA . VAL A 1 367 ? 47.760 31.553 22.081 1.00 81.69 395 VAL A CA 1
ATOM 2762 C C . VAL A 1 367 ? 46.608 31.796 21.101 1.00 86.72 395 VAL A C 1
ATOM 2763 O O . VAL A 1 367 ? 46.788 31.530 19.918 1.00 88.31 395 VAL A O 1
ATOM 2767 N N . THR A 1 368 ? 45.452 32.327 21.571 1.00 83.52 396 THR A N 1
ATOM 2768 C CA . THR A 1 368 ? 44.284 32.559 20.714 1.00 85.12 396 THR A CA 1
ATOM 2769 C C . THR A 1 368 ? 44.554 33.684 19.725 1.00 95.45 396 THR A C 1
ATOM 2770 O O . THR A 1 368 ? 44.157 33.572 18.551 1.00 95.58 396 THR A O 1
ATOM 2774 N N . ALA A 1 369 ? 45.241 34.760 20.209 1.00 95.40 397 ALA A N 1
ATOM 2775 C CA . ALA A 1 369 ? 45.652 35.916 19.416 1.00 99.50 397 ALA A CA 1
ATOM 2776 C C . ALA A 1 369 ? 46.472 35.458 18.206 1.00 103.78 397 ALA A C 1
ATOM 2777 O O . ALA A 1 369 ? 46.128 35.804 17.071 1.00 106.08 397 ALA A O 1
ATOM 2779 N N . THR A 1 370 ? 47.515 34.629 18.457 1.00 97.14 398 THR A N 1
ATOM 2780 C CA . THR A 1 370 ? 48.421 34.060 17.460 1.00 97.13 398 THR A CA 1
ATOM 2781 C C . THR A 1 370 ? 47.632 33.270 16.409 1.00 101.31 398 THR A C 1
ATOM 2782 O O . THR A 1 370 ? 47.867 33.468 15.216 1.00 104.21 398 THR A O 1
ATOM 2786 N N . ARG A 1 371 ? 46.677 32.421 16.840 1.00 94.87 399 ARG A N 1
ATOM 2787 C CA . ARG A 1 371 ? 45.877 31.614 15.911 1.00 92.81 399 ARG A CA 1
ATOM 2788 C C . ARG A 1 371 ? 44.877 32.468 15.119 1.00 100.52 399 ARG A C 1
ATOM 2789 O O . ARG A 1 371 ? 44.535 32.105 13.995 1.00 100.82 399 ARG A O 1
ATOM 2797 N N . ALA A 1 372 ? 44.445 33.606 15.671 1.00 100.20 400 ALA A N 1
ATOM 2798 C CA . ALA A 1 372 ? 43.536 34.503 14.961 1.00 103.62 400 ALA A CA 1
ATOM 2799 C C . ALA A 1 372 ? 44.304 35.322 13.896 1.00 113.18 400 ALA A C 1
ATOM 2800 O O . ALA A 1 372 ? 43.752 35.615 12.823 1.00 115.55 400 ALA A O 1
ATOM 2802 N N . SER A 1 373 ? 45.592 35.650 14.186 1.00 110.71 401 SER A N 1
ATOM 2803 C CA . SER A 1 373 ? 46.481 36.427 13.314 1.00 114.53 401 SER A CA 1
ATOM 2804 C C . SER A 1 373 ? 47.272 35.533 12.320 1.00 118.32 401 SER A C 1
ATOM 2805 O O . SER A 1 373 ? 47.873 36.067 11.379 1.00 121.64 401 SER A O 1
ATOM 2808 N N . ALA A 1 374 ? 47.247 34.187 12.507 1.00 110.20 402 ALA A N 1
ATOM 2809 C CA . ALA A 1 374 ? 47.936 33.238 11.621 1.00 108.56 402 ALA A CA 1
ATOM 2810 C C . ALA A 1 374 ? 47.347 33.262 10.210 1.00 113.68 402 ALA A C 1
ATOM 2811 O O . ALA A 1 374 ? 46.126 33.393 10.062 1.00 113.15 402 ALA A O 1
ATOM 2813 N N . SER A 1 375 ? 48.217 33.143 9.180 1.00 111.46 403 SER A N 1
ATOM 2814 C CA . SER A 1 375 ? 47.797 33.109 7.771 1.00 113.26 403 SER A CA 1
ATOM 2815 C C . SER A 1 375 ? 46.912 31.877 7.522 1.00 113.23 403 SER A C 1
ATOM 2816 O O . SER A 1 375 ? 45.899 31.979 6.822 1.00 112.06 403 SER A O 1
ATOM 2819 N N . TYR A 1 376 ? 47.283 30.724 8.131 1.00 107.10 404 TYR A N 1
ATOM 2820 C CA . TYR A 1 376 ? 46.537 29.470 8.009 1.00 103.48 404 TYR A CA 1
ATOM 2821 C C . TYR A 1 376 ? 46.473 28.783 9.389 1.00 102.22 404 TYR A C 1
ATOM 2822 O O . TYR A 1 376 ? 47.473 28.246 9.875 1.00 100.31 404 TYR A O 1
ATOM 2831 N N . ALA A 1 377 ? 45.279 28.834 10.019 1.00 96.67 405 ALA A N 1
ATOM 2832 C CA . ALA A 1 377 ? 44.983 28.329 11.375 1.00 92.69 405 ALA A CA 1
ATOM 2833 C C . ALA A 1 377 ? 44.852 26.793 11.474 1.00 90.94 405 ALA A C 1
ATOM 2834 O O . ALA A 1 377 ? 44.232 26.291 12.421 1.00 88.00 405 ALA A O 1
ATOM 2836 N N . ASN A 1 378 ? 45.456 26.050 10.529 1.00 85.37 406 ASN A N 1
ATOM 2837 C CA . ASN A 1 378 ? 45.433 24.590 10.556 1.00 79.87 406 ASN A CA 1
ATOM 2838 C C . ASN A 1 378 ? 46.317 24.106 11.688 1.00 79.49 406 ASN A C 1
ATOM 2839 O O . ASN A 1 378 ? 47.508 24.441 11.735 1.00 80.46 406 ASN A O 1
ATOM 2844 N N . PHE A 1 379 ? 45.708 23.411 12.661 1.00 70.94 407 PHE A N 1
ATOM 2845 C CA . PHE A 1 379 ? 46.449 22.786 13.749 1.00 66.62 407 PHE A CA 1
ATOM 2846 C C . PHE A 1 379 ? 46.822 21.423 13.204 1.00 65.07 407 PHE A C 1
ATOM 2847 O O . PHE A 1 379 ? 45.991 20.804 12.541 1.00 63.21 407 PHE A O 1
ATOM 2855 N N . GLY A 1 380 ? 48.043 20.970 13.444 1.00 60.07 408 GLY A N 1
ATOM 2856 C CA . GLY A 1 380 ? 48.447 19.675 12.917 1.00 58.69 408 GLY A CA 1
ATOM 2857 C C . GLY A 1 380 ? 49.797 19.172 13.360 1.00 62.93 408 GLY A C 1
ATOM 2858 O O . GLY A 1 380 ? 50.417 19.745 14.262 1.00 62.44 408 GLY A O 1
ATOM 2859 N N . PHE A 1 381 ? 50.249 18.075 12.719 1.00 59.40 409 PHE A N 1
ATOM 2860 C CA . PHE A 1 381 ? 51.499 17.407 13.073 1.00 58.33 409 PHE A CA 1
ATOM 2861 C C . PHE A 1 381 ? 52.446 17.158 11.873 1.00 65.01 409 PHE A C 1
ATOM 2862 O O . PHE A 1 381 ? 52.007 17.001 10.728 1.00 62.64 409 PHE A O 1
ATOM 2870 N N . TYR A 1 382 ? 53.762 17.099 12.167 1.00 63.98 410 TYR A N 1
ATOM 2871 C CA . TYR A 1 382 ? 54.782 16.724 11.192 1.00 65.69 410 TYR A CA 1
ATOM 2872 C C . TYR A 1 382 ? 55.581 15.539 11.689 1.00 69.29 410 TYR A C 1
ATOM 2873 O O . TYR A 1 382 ? 56.065 15.568 12.830 1.00 66.19 410 TYR A O 1
ATOM 2882 N N . PHE A 1 383 ? 55.810 14.530 10.831 1.00 69.03 411 PHE A N 1
ATOM 2883 C CA . PHE A 1 383 ? 56.826 13.551 11.196 1.00 69.28 411 PHE A CA 1
ATOM 2884 C C . PHE A 1 383 ? 58.135 14.130 10.618 1.00 77.04 411 PHE A C 1
ATOM 2885 O O . PHE A 1 383 ? 58.143 14.589 9.474 1.00 77.92 411 PHE A O 1
ATOM 2893 N N . GLU A 1 384 ? 59.198 14.180 11.441 1.00 75.17 412 GLU A N 1
ATOM 2894 C CA . GLU A 1 384 ? 60.472 14.763 11.058 1.00 78.79 412 GLU A CA 1
ATOM 2895 C C . GLU A 1 384 ? 61.641 13.853 11.386 1.00 83.76 412 GLU A C 1
ATOM 2896 O O . GLU A 1 384 ? 61.658 13.259 12.461 1.00 80.83 412 GLU A O 1
ATOM 2902 N N . ASN A 1 385 ? 62.614 13.736 10.450 1.00 83.08 413 ASN A N 1
ATOM 2903 C CA . ASN A 1 385 ? 63.752 12.843 10.632 1.00 84.20 413 ASN A CA 1
ATOM 2904 C C . ASN A 1 385 ? 65.112 13.552 10.381 1.00 94.61 413 ASN A C 1
ATOM 2905 O O . ASN A 1 385 ? 65.959 13.056 9.634 1.00 96.86 413 ASN A O 1
ATOM 2910 N N . SER A 1 386 ? 65.332 14.691 11.058 1.00 93.38 414 SER A N 1
ATOM 2911 C CA . SER A 1 386 ? 66.561 15.491 10.954 1.00 97.35 414 SER A CA 1
ATOM 2912 C C . SER A 1 386 ? 67.402 15.438 12.240 1.00 102.41 414 SER A C 1
ATOM 2913 O O . SER A 1 386 ? 66.853 15.236 13.329 1.00 99.51 414 SER A O 1
ATOM 2916 N N . ASP A 1 387 ? 68.730 15.674 12.097 1.00 102.21 415 ASP A N 1
ATOM 2917 C CA . ASP A 1 387 ? 69.755 15.679 13.146 1.00 102.71 415 ASP A CA 1
ATOM 2918 C C . ASP A 1 387 ? 69.331 16.506 14.374 1.00 105.62 415 ASP A C 1
ATOM 2919 O O . ASP A 1 387 ? 68.596 17.494 14.256 1.00 104.50 415 ASP A O 1
ATOM 2924 N N . ILE A 1 388 ? 69.773 16.053 15.557 1.00 102.18 416 ILE A N 1
ATOM 2925 C CA . ILE A 1 388 ? 69.446 16.642 16.855 1.00 100.48 416 ILE A CA 1
ATOM 2926 C C . ILE A 1 388 ? 70.715 16.887 17.684 1.00 108.48 416 ILE A C 1
ATOM 2927 O O . ILE A 1 388 ? 71.676 16.120 17.593 1.00 110.14 416 ILE A O 1
ATOM 2932 N N . THR A 1 389 ? 70.697 17.969 18.482 1.00 105.94 417 THR A N 1
ATOM 2933 C CA . THR A 1 389 ? 71.716 18.349 19.466 1.00 108.36 417 THR A CA 1
ATOM 2934 C C . THR A 1 389 ? 70.926 18.705 20.727 1.00 109.83 417 THR A C 1
ATOM 2935 O O . THR A 1 389 ? 69.984 19.500 20.646 1.00 107.51 417 THR A O 1
ATOM 2939 N N . LEU A 1 390 ? 71.262 18.057 21.872 1.00 106.46 418 LEU A N 1
ATOM 2940 C CA . LEU A 1 390 ? 70.559 18.161 23.163 1.00 103.47 418 LEU A CA 1
ATOM 2941 C C . LEU A 1 390 ? 70.287 19.606 23.638 1.00 109.26 418 LEU A C 1
ATOM 2942 O O . LEU A 1 390 ? 69.393 19.791 24.466 1.00 105.58 418 LEU A O 1
ATOM 2944 N N . ASP A 1 391 ? 71.023 20.614 23.104 1.00 111.04 419 ASP A N 1
ATOM 2945 C CA . ASP A 1 391 ? 70.848 22.037 23.441 1.00 112.33 419 ASP A CA 1
ATOM 2946 C C . ASP A 1 391 ? 69.532 22.591 22.865 1.00 115.43 419 ASP A C 1
ATOM 2947 O O . ASP A 1 391 ? 68.872 23.393 23.531 1.00 114.11 419 ASP A O 1
ATOM 2952 N N . LYS A 1 392 ? 69.152 22.149 21.640 1.00 111.57 420 LYS A N 1
ATOM 2953 C CA . LYS A 1 392 ? 67.938 22.564 20.928 1.00 109.86 420 LYS A CA 1
ATOM 2954 C C . LYS A 1 392 ? 66.685 22.216 21.738 1.00 109.96 420 LYS A C 1
ATOM 2955 O O . LYS A 1 392 ? 65.636 22.844 21.568 1.00 108.97 420 LYS A O 1
ATOM 2961 N N . ILE A 1 393 ? 66.823 21.240 22.647 1.00 103.59 421 ILE A N 1
ATOM 2962 C CA . ILE A 1 393 ? 65.786 20.798 23.553 1.00 99.14 421 ILE A CA 1
ATOM 2963 C C . ILE A 1 393 ? 65.898 21.586 24.872 1.00 106.49 421 ILE A C 1
ATOM 2964 O O . ILE A 1 393 ? 64.899 22.166 25.304 1.00 104.74 421 ILE A O 1
ATOM 2969 N N . THR A 1 394 ? 67.120 21.624 25.484 1.00 107.77 422 THR A N 1
ATOM 2970 C CA . THR A 1 394 ? 67.431 22.233 26.793 1.00 108.65 422 THR A CA 1
ATOM 2971 C C . THR A 1 394 ? 68.206 23.588 26.701 1.00 118.54 422 THR A C 1
ATOM 2972 O O . THR A 1 394 ? 67.749 24.506 26.021 1.00 119.20 422 THR A O 1
ATOM 2976 N N . GLY A 1 395 ? 69.326 23.692 27.439 1.00 118.64 423 GLY A N 1
ATOM 2977 C CA . GLY A 1 395 ? 70.188 24.865 27.559 1.00 122.95 423 GLY A CA 1
ATOM 2978 C C . GLY A 1 395 ? 71.101 25.070 26.375 1.00 134.13 423 GLY A C 1
ATOM 2979 O O . GLY A 1 395 ? 71.962 24.232 26.093 1.00 135.43 423 GLY A O 1
ATOM 2980 N N . ALA A 1 396 ? 70.936 26.232 25.716 1.00 134.82 424 ALA A N 1
ATOM 2981 C CA . ALA A 1 396 ? 71.580 26.717 24.485 1.00 139.60 424 ALA A CA 1
ATOM 2982 C C . ALA A 1 396 ? 73.142 26.756 24.477 1.00 148.77 424 ALA A C 1
ATOM 2983 O O . ALA A 1 396 ? 73.723 27.225 23.484 1.00 149.94 424 ALA A O 1
ATOM 2985 N N . SER A 1 397 ? 73.816 26.256 25.534 1.00 144.63 425 SER A N 1
ATOM 2986 C CA . SER A 1 397 ? 75.278 26.266 25.563 1.00 146.75 425 SER A CA 1
ATOM 2987 C C . SER A 1 397 ? 75.872 24.920 26.012 1.00 147.76 425 SER A C 1
ATOM 2988 O O . SER A 1 397 ? 76.639 24.323 25.251 1.00 148.44 425 SER A O 1
ATOM 2990 N N . SER A 1 398 ? 75.512 24.450 27.235 1.00 139.30 426 SER A N 1
ATOM 2991 C CA . SER A 1 398 ? 76.039 23.242 27.882 1.00 136.56 426 SER A CA 1
ATOM 2992 C C . SER A 1 398 ? 75.902 21.954 27.048 1.00 137.27 426 SER A C 1
ATOM 2993 O O . SER A 1 398 ? 76.878 21.208 26.936 1.00 138.94 426 SER A O 1
ATOM 2996 N N . ASP A 1 399 ? 74.712 21.689 26.484 1.00 128.91 427 ASP A N 1
ATOM 2997 C CA . ASP A 1 399 ? 74.450 20.456 25.746 1.00 126.69 427 ASP A CA 1
ATOM 2998 C C . ASP A 1 399 ? 74.633 20.573 24.200 1.00 130.82 427 ASP A C 1
ATOM 2999 O O . ASP A 1 399 ? 74.244 19.650 23.475 1.00 128.77 427 ASP A O 1
ATOM 3004 N N . LYS A 1 400 ? 75.286 21.650 23.713 1.00 130.00 428 LYS A N 1
ATOM 3005 C CA . LYS A 1 400 ? 75.503 21.902 22.282 1.00 132.79 428 LYS A CA 1
ATOM 3006 C C . LYS A 1 400 ? 76.372 20.844 21.580 1.00 138.95 428 LYS A C 1
ATOM 3007 O O . LYS A 1 400 ? 76.184 20.605 20.381 1.00 138.50 428 LYS A O 1
ATOM 3009 N N . GLU A 1 401 ? 77.302 20.211 22.325 1.00 136.73 429 GLU A N 1
ATOM 3010 C CA . GLU A 1 401 ? 78.259 19.224 21.807 1.00 136.98 429 GLU A CA 1
ATOM 3011 C C . GLU A 1 401 ? 77.655 17.817 21.611 1.00 137.14 429 GLU A C 1
ATOM 3012 O O . GLU A 1 401 ? 78.111 17.092 20.722 1.00 137.90 429 GLU A O 1
ATOM 3018 N N . THR A 1 402 ? 76.651 17.431 22.433 1.00 127.34 430 THR A N 1
ATOM 3019 C CA . THR A 1 402 ? 76.002 16.120 22.348 1.00 123.26 430 THR A CA 1
ATOM 3020 C C . THR A 1 402 ? 75.143 16.042 21.073 1.00 125.60 430 THR A C 1
ATOM 3021 O O . THR A 1 402 ? 74.223 16.846 20.912 1.00 123.82 430 THR A O 1
ATOM 3025 N N . GLU A 1 403 ? 75.446 15.082 20.174 1.00 121.87 431 GLU A N 1
ATOM 3026 C CA . GLU A 1 403 ? 74.682 14.927 18.939 1.00 119.95 431 GLU A CA 1
ATOM 3027 C C . GLU A 1 403 ? 74.039 13.543 18.839 1.00 117.71 431 GLU A C 1
ATOM 3028 O O . GLU A 1 403 ? 74.587 12.548 19.321 1.00 118.11 431 GLU A O 1
ATOM 3034 N N . PHE A 1 404 ? 72.843 13.519 18.236 1.00 107.87 432 PHE A N 1
ATOM 3035 C CA . PHE A 1 404 ? 72.025 12.344 17.969 1.00 102.84 432 PHE A CA 1
ATOM 3036 C C . PHE A 1 404 ? 71.738 12.383 16.496 1.00 106.17 432 PHE A C 1
ATOM 3037 O O . PHE A 1 404 ? 70.722 12.944 16.087 1.00 104.27 432 PHE A O 1
ATOM 3045 N N . LEU A 1 405 ? 72.704 11.905 15.688 1.00 105.67 433 LEU A N 1
ATOM 3046 C CA . LEU A 1 405 ? 72.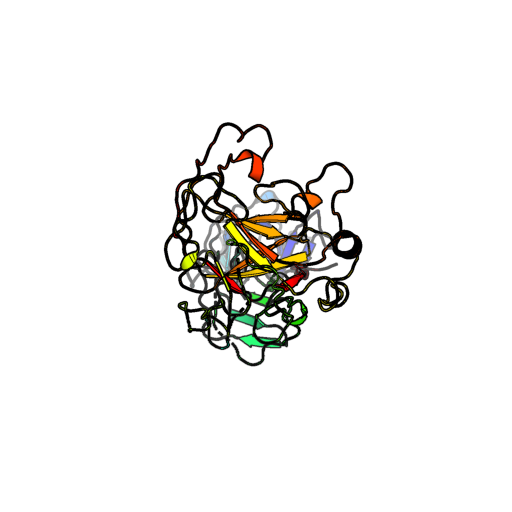632 11.911 14.228 1.00 106.89 433 LEU A CA 1
ATOM 3047 C C . LEU A 1 405 ? 71.407 11.154 13.711 1.00 106.47 433 LEU A C 1
ATOM 3048 O O . LEU A 1 405 ? 71.107 10.064 14.203 1.00 103.14 433 LEU A O 1
ATOM 3053 N N . SER A 1 406 ? 70.683 11.759 12.750 1.00 102.38 434 SER A N 1
ATOM 3054 C CA . SER A 1 406 ? 69.490 11.153 12.165 1.00 99.20 434 SER A CA 1
ATOM 3055 C C . SER A 1 406 ? 69.880 10.056 11.186 1.00 106.66 434 SER A C 1
ATOM 3056 O O . SER A 1 406 ? 70.929 10.147 10.547 1.00 112.31 434 SER A O 1
ATOM 3059 N N . LYS A 1 407 ? 69.053 8.999 11.117 1.00 99.90 435 LYS A N 1
ATOM 3060 C CA . LYS A 1 407 ? 69.217 7.810 10.269 1.00 100.53 435 LYS A CA 1
ATOM 3061 C C . LYS A 1 407 ? 67.932 7.537 9.481 1.00 100.57 435 LYS A C 1
ATOM 3062 O O . LYS A 1 407 ? 66.894 8.129 9.785 1.00 96.87 435 LYS A O 1
ATOM 3068 N N . ALA A 1 408 ? 67.982 6.621 8.486 1.00 97.48 436 ALA A N 1
ATOM 3069 C CA . ALA A 1 408 ? 66.794 6.220 7.734 1.00 94.34 436 ALA A CA 1
ATOM 3070 C C . ALA A 1 408 ? 65.827 5.510 8.689 1.00 95.21 436 ALA A C 1
ATOM 3071 O O . ALA A 1 408 ? 66.294 4.823 9.604 1.00 96.05 436 ALA A O 1
ATOM 3073 N N . THR A 1 409 ? 64.502 5.718 8.545 1.00 87.49 437 THR A N 1
ATOM 3074 C CA . THR A 1 409 ? 63.553 5.083 9.479 1.00 82.63 437 THR A CA 1
ATOM 3075 C C . THR A 1 409 ? 62.252 4.602 8.790 1.00 82.29 437 THR A C 1
ATOM 3076 O O . THR A 1 409 ? 61.829 5.141 7.759 1.00 80.85 437 THR A O 1
ATOM 3080 N N . SER A 1 410 ? 61.636 3.573 9.396 1.00 75.68 438 SER A N 1
ATOM 3081 C CA . SER A 1 410 ? 60.377 2.985 8.951 1.00 73.05 438 SER A CA 1
ATOM 3082 C C . SER A 1 410 ? 59.464 2.751 10.193 1.00 71.50 438 SER A C 1
ATOM 3083 O O . SER A 1 410 ? 58.629 1.840 10.214 1.00 69.37 438 SER A O 1
ATOM 3086 N N . VAL A 1 411 ? 59.631 3.620 11.217 1.00 65.56 439 VAL A N 1
ATOM 3087 C CA . VAL A 1 411 ? 58.910 3.605 12.498 1.00 61.77 439 VAL A CA 1
ATOM 3088 C C . VAL A 1 411 ? 57.416 3.864 12.263 1.00 63.10 439 VAL A C 1
ATOM 3089 O O . VAL A 1 411 ? 57.041 4.600 11.342 1.00 63.43 439 VAL A O 1
ATOM 3093 N N . LYS A 1 412 ? 56.573 3.188 13.046 1.00 56.50 440 LYS A N 1
ATOM 3094 C CA . LYS A 1 412 ? 55.128 3.353 12.947 1.00 53.21 440 LYS A CA 1
ATOM 3095 C C . LYS A 1 412 ? 54.650 4.059 14.194 1.00 57.24 440 LYS A C 1
ATOM 3096 O O . LYS A 1 412 ? 54.936 3.596 15.310 1.00 55.19 440 LYS A O 1
ATOM 3102 N N . ILE A 1 413 ? 53.976 5.220 14.012 1.00 53.90 441 ILE A N 1
ATOM 3103 C CA . ILE A 1 413 ? 53.413 6.045 15.097 1.00 50.22 441 ILE A CA 1
ATOM 3104 C C . ILE A 1 413 ? 51.948 6.342 14.748 1.00 51.07 441 ILE A C 1
ATOM 3105 O O . ILE A 1 413 ? 51.646 6.601 13.584 1.00 50.05 441 ILE A O 1
ATOM 3110 N N . TYR A 1 414 ? 51.058 6.330 15.768 1.00 45.55 442 TYR A N 1
ATOM 3111 C CA . TYR A 1 414 ? 49.615 6.594 15.661 1.00 43.08 442 TYR A CA 1
ATOM 3112 C C . TYR A 1 414 ? 49.184 7.644 16.686 1.00 43.63 442 TYR A C 1
ATOM 3113 O O . TYR A 1 414 ? 49.603 7.569 17.833 1.00 44.55 442 TYR A O 1
ATOM 3122 N N . ILE A 1 415 ? 48.425 8.652 16.255 1.00 37.88 443 ILE A N 1
ATOM 3123 C CA . ILE A 1 415 ? 47.989 9.776 17.095 1.00 36.98 443 ILE A CA 1
ATOM 3124 C C . ILE A 1 415 ? 46.478 9.920 16.987 1.00 43.40 443 ILE A C 1
ATOM 3125 O O . ILE A 1 415 ? 45.890 9.540 15.982 1.00 43.43 443 ILE A O 1
ATOM 3130 N N . ASP A 1 416 ? 45.849 10.462 18.034 1.00 42.21 444 ASP A N 1
ATOM 3131 C CA . ASP A 1 416 ? 44.393 10.633 18.103 1.00 39.84 444 ASP A CA 1
ATOM 3132 C C . ASP A 1 416 ? 44.020 11.628 19.171 1.00 42.92 444 ASP A C 1
ATOM 3133 O O . ASP A 1 416 ? 44.859 11.970 20.007 1.00 42.72 444 ASP A O 1
ATOM 3138 N N . ASN A 1 417 ? 42.741 12.057 19.179 1.00 38.98 445 ASN A N 1
ATOM 3139 C CA . ASN A 1 417 ? 42.128 12.891 20.222 1.00 38.69 445 ASN A CA 1
ATOM 3140 C C . ASN A 1 417 ? 42.907 14.179 20.548 1.00 45.34 445 ASN A C 1
ATOM 3141 O O . ASN A 1 417 ? 43.016 14.561 21.721 1.00 45.42 445 ASN A O 1
ATOM 3146 N N . TRP A 1 418 ? 43.401 14.865 19.514 1.00 43.91 446 TRP A N 1
ATOM 3147 C CA . TRP A 1 418 ? 44.056 16.161 19.679 1.00 44.95 446 TRP A CA 1
ATOM 3148 C C . TRP A 1 418 ? 43.083 17.071 20.421 1.00 48.51 446 TRP A C 1
ATOM 3149 O O . TRP A 1 418 ? 41.901 17.137 20.070 1.00 48.65 446 TRP A O 1
ATOM 3160 N N . ARG A 1 419 ? 43.545 17.723 21.468 1.00 45.58 447 ARG A N 1
ATOM 3161 C CA . ARG A 1 419 ? 42.667 18.578 22.250 1.00 44.66 447 ARG A CA 1
ATOM 3162 C C . ARG A 1 419 ? 43.438 19.630 23.027 1.00 48.04 447 ARG A C 1
ATOM 3163 O O . ARG A 1 419 ? 44.632 19.480 23.259 1.00 47.18 447 ARG A O 1
ATOM 3171 N N . VAL A 1 420 ? 42.729 20.666 23.476 1.00 45.09 448 VAL A N 1
ATOM 3172 C CA . VAL A 1 420 ? 43.247 21.664 24.389 1.00 45.43 448 VAL A CA 1
ATOM 3173 C C . VAL A 1 420 ? 42.732 21.250 25.773 1.00 47.59 448 VAL A C 1
ATOM 3174 O O . VAL A 1 420 ? 41.577 20.839 25.895 1.00 46.35 448 VAL A O 1
ATOM 3178 N N . VAL A 1 421 ? 43.581 21.289 26.805 1.00 44.82 449 VAL A N 1
ATOM 3179 C CA . VAL A 1 421 ? 43.138 20.948 28.157 1.00 42.76 449 VAL A CA 1
ATOM 3180 C C . VAL A 1 421 ? 43.629 21.965 29.200 1.00 48.74 449 VAL A C 1
ATOM 3181 O O . VAL A 1 421 ? 44.711 22.548 29.022 1.00 48.75 449 VAL A O 1
ATOM 3185 N N . PRO A 1 422 ? 42.912 22.096 30.344 1.00 44.68 450 PRO A N 1
ATOM 3186 C CA . PRO A 1 422 ? 43.450 22.896 31.457 1.00 44.87 450 PRO A CA 1
ATOM 3187 C C . PRO A 1 422 ? 44.344 22.019 32.347 1.00 48.97 450 PRO A C 1
ATOM 3188 O O . PRO A 1 422 ? 44.039 20.852 32.540 1.00 47.61 450 PRO A O 1
ATOM 3192 N N . LEU A 1 423 ? 45.445 22.554 32.881 1.00 48.21 451 LEU A N 1
ATOM 3193 C CA . LEU A 1 423 ? 46.316 21.769 33.766 1.00 45.62 451 LEU A CA 1
ATOM 3194 C C . LEU A 1 423 ? 46.119 22.157 35.232 1.00 48.77 451 LEU A C 1
ATOM 3195 O O . LEU A 1 423 ? 46.796 21.609 36.104 1.00 47.00 451 LEU A O 1
ATOM 3200 N N . THR A 1 424 ? 45.202 23.101 35.507 1.00 47.45 452 THR A N 1
ATOM 3201 C CA . THR A 1 424 ? 44.925 23.599 36.858 1.00 47.37 452 THR A CA 1
ATOM 3202 C C . THR A 1 424 ? 44.634 22.433 37.800 1.00 49.22 452 THR A C 1
ATOM 3203 O O . THR A 1 424 ? 43.845 21.547 37.497 1.00 48.88 452 THR A O 1
ATOM 3207 N N . LYS A 1 425 ? 45.323 22.426 38.915 1.00 44.71 453 LYS A N 1
ATOM 3208 C CA . LYS A 1 425 ? 45.188 21.423 39.939 1.00 42.84 453 LYS A CA 1
ATOM 3209 C C . LYS A 1 425 ? 44.494 22.066 41.156 1.00 46.78 453 LYS A C 1
ATOM 3210 O O . LYS A 1 425 ? 45.000 23.068 41.668 1.00 47.14 453 LYS A O 1
ATOM 3216 N N . PRO A 1 426 ? 43.305 21.569 41.597 1.00 43.33 454 PRO A N 1
ATOM 3217 C CA . PRO A 1 426 ? 42.659 22.164 42.774 1.00 43.85 454 PRO A CA 1
ATOM 3218 C C . PRO A 1 426 ? 43.535 21.996 44.006 1.00 48.35 454 PRO A C 1
ATOM 3219 O O . PRO A 1 426 ? 44.260 21.012 44.105 1.00 46.19 454 PRO A O 1
ATOM 3223 N N . GLU A 1 427 ? 43.485 22.962 44.916 1.00 49.09 455 GLU A N 1
ATOM 3224 C CA . GLU A 1 427 ? 44.276 22.952 46.144 1.00 50.26 455 GLU A CA 1
ATOM 3225 C C . GLU A 1 427 ? 43.719 21.989 47.190 1.00 51.17 455 GLU A C 1
ATOM 3226 O O . GLU A 1 427 ? 42.502 21.937 47.404 1.00 49.60 455 GLU A O 1
ATOM 3232 N N . TYR A 1 428 ? 44.619 21.224 47.826 1.00 47.42 456 TYR A N 1
ATOM 3233 C CA . TYR A 1 428 ? 44.276 20.313 48.912 1.00 47.39 456 TYR A CA 1
ATOM 3234 C C . TYR A 1 428 ? 45.325 20.449 49.996 1.00 55.60 456 TYR A C 1
ATOM 3235 O O . TYR A 1 428 ? 46.469 20.021 49.795 1.00 58.43 456 TYR A O 1
ATOM 3244 N N . THR A 1 429 ? 44.965 21.113 51.109 1.00 51.66 457 THR A N 1
ATOM 3245 C CA . THR A 1 429 ? 45.874 21.294 52.257 1.00 51.29 457 THR A CA 1
ATOM 3246 C C . THR A 1 429 ? 45.276 20.648 53.468 1.00 51.22 457 THR A C 1
ATOM 3247 O O . THR A 1 429 ? 44.054 20.492 53.527 1.00 50.43 457 THR A O 1
ATOM 3251 N N . ASP A 1 430 ? 46.142 20.259 54.426 1.00 46.55 458 ASP A N 1
ATOM 3252 C CA . ASP A 1 430 ? 45.758 19.603 55.678 1.00 46.36 458 ASP A CA 1
ATOM 3253 C C . ASP A 1 430 ? 44.795 20.506 56.446 1.00 52.79 458 ASP A C 1
ATOM 3254 O O . ASP A 1 430 ? 43.736 20.050 56.895 1.00 50.18 458 ASP A O 1
ATOM 3259 N N . PHE A 1 431 ? 45.171 21.806 56.539 1.00 55.09 459 PHE A N 1
ATOM 3260 C CA . PHE A 1 431 ? 44.431 22.861 57.225 1.00 59.36 459 PHE A CA 1
ATOM 3261 C C . PHE A 1 431 ? 44.438 24.185 56.365 1.00 74.41 459 PHE A C 1
ATOM 3262 O O . PHE A 1 431 ? 45.438 24.922 56.331 1.00 74.31 459 PHE A O 1
ATOM 3270 N N . PRO A 1 432 ? 43.320 24.467 55.639 1.00 78.22 460 PRO A N 1
ATOM 3271 C CA . PRO A 1 432 ? 43.254 25.705 54.832 1.00 81.69 460 PRO A CA 1
ATOM 3272 C C . PRO A 1 432 ? 42.990 26.962 55.689 1.00 91.26 460 PRO A C 1
ATOM 3273 O O . PRO A 1 432 ? 42.513 26.849 56.830 1.00 91.35 460 PRO A O 1
ATOM 3277 N N . ASP A 1 433 ? 43.287 28.164 55.116 1.00 91.18 461 ASP A N 1
ATOM 3278 C CA . ASP A 1 433 ? 43.133 29.492 55.738 1.00 129.44 461 ASP A CA 1
ATOM 3279 C C . ASP A 1 433 ? 41.691 30.017 55.605 1.00 151.95 461 ASP A C 1
ATOM 3280 O O . ASP A 1 433 ? 41.324 31.022 56.222 1.00 114.23 461 ASP A O 1
#